Protein AF-A0A954IMW0-F1 (afdb_monomer_lite)

Radius of gyration: 38.7 Å; chains: 1; bounding box: 97×77×122 Å

Secondary structure (DSSP, 8-state):
-------------------------SS--S-PPPHHHHHHHHHTTHHHHHHTTTSSS-------TTSTTTT-HHHHHHHHHHHTTTTHHHHHHHS-TTT--SPP----HHHHHHH-HHHHHHHHHHHHHHHHHHHH-S---GGGSTTGGGGEESS-HHHHHHHHTS-HHHHHHH-EEGGGHHHHHHHHHHHTHHHH-S---S-HHHHH-----STTGGGSHHHHHHHHHHHHHHHHHHHHHHT------GGGGTT-HHHHHHHHHHTTSHHHHHH--S----EEEHHHH-S-TTTTT--TTSTTSTTGGGS-HHHHTPPPPPPEEEEETTSTTT-EEEEE-------TTSPTT-SSTTEEEPPP-TTGGGS-SBSTTS-BS------SHHHHHHHHHHHHHHHHSGGGGGT--SSTT--HHHHHHHTS-B-B-SS-EEEEE-TTTHHHHGGGSHHHHHHHHH-GGGGG-SSTTHHHHHHHHHHHHHHTTSS-TTHHHHHHHHHHHHHHHHHHHHHHTHHHHHHHHHHT-----TTHHHHHHHHHHHHHHS---HHHHHHHHHHHHHHHHHHHHHHHHHHHHHHHHHHTT--THHHHHHHHHHHHHTTS---HHHHHHHHHHHHHHHHHHHHHHHHHTT-SPPEEEEEEPTT-BHHHHHTB-TTS-HHHHHHHHHHHHHHHHHHHHHT--HHHHHHHIIIIIHHHHHHTBS----BSS-----HHHHHS-HHHHHHHHHHHHH-

pLDDT: mean 74.04, std 19.82, range [22.94, 97.69]

Sequence (743 aa):
ADNSDAAADHESGEEAESYGNTPPDDGAGEDPVPDALVGLFAQQGALESLNQSNDATRPVPRVLLDGADSVGAWAAFSRVYLNIGSYYERWIQIHQPVTGFTPQKPFRIEDCEDHSVYWNATDLRVGPLRDYFLKITPPMSLLRTPDGDQRVRTEPAKEIAAKKGIPEETVRATTVDLNKLKTGRRVFAENCIVCHSSIQPESSEFLYSTEGGEESERHQHHTKWEGLIKRRLHERQQWAADGEFWEHSPGQWLSDPAYEQWAKDIVENPLFWKLNYLSTDYRIAVTDVQTNSARAMATNGMTGHMWEDFSSESYRNMPSVPPMEFFNPYAGENGEWQQYSPRHKTAPGIPEGGGGPGFYRVPSLVSIWTSAPLLHNNSLGEFNNDPSVDGRLLAFDDAIRKLLWPEKRLESSSYNDATPERLKRDNGLIWRTTQESSLTVAGRYVPNTVRLVPWLSGLTAKYPALRRIQPLWLPGVVLLFASFVLFSRSGVGGQRRWGILLLLGAAAIAVLYLLSHWYSIWRCLQFCEMQIPWWIPVIGIAFAGLLLVVPLSRTIRAIAGAGLLTVSVLGLLACTGVLAVILLWFRQIYPWWLPVATLAIAGLLLLVPRSDRFHRAVGYVALGLSILFTTTTYFLAGKTGTFAIGPIPKGTPVNLLANFNSEADRGEIIRTLTTVADGLSEIQSRHLSEADAQNVMKQKIAPALMSVNKSPDFIMDRGHDFAWFSQMTDEDKEALIELLKTM

Foldseek 3Di:
DDDDDDDDDDDDDDDDDDPDPDDPPDPPPDPDLPVVLVVVCVVLVNNVLLVCQQPDQHDQDPLDFLSQQSVGQLLSQLVVCVVVPQPVVVVVVQAPVQQGQGFGFAPDPVCCVVPGPSSVVSSVCSSVVSVVCVSPPAFPFCLPPPCNVVQEDPDQLVVVCVVVVHDSLLNLLRHFYPVLQLLLQLLCLLPPCLFFWPDAAPDVCSLVPPPDDDPPCPVVVVVVVVVSSSVVVVVVVVCSVVVNDDDDPSVVLNPPPSSSVVSSVLSVDPVRVNVIQGGDQDWAFCQAQVFFQLVLLDCQCAVRHHCVNSGDQVLQQFAADDWHWAWACLPDPLTDIDTDGFADDHDPPHDGRGGHGGTTGTDHLRQVLQVAPDDPLNFQFDDPVDNDSSNSSNRSSRRLCCLLVVLCQLPDGNPQPQHSVNCVSNVHDFRWFQFQDKDWDQLQSQLVNCVLPVVLVVVCVVCVCLLLDPPLLLLLVLLLLLLLLLLLVQDDPPSVVVNVVVVVVVVVVVVVVCVVCVVVLVVVVVVVVPCPDPCPVVVVVVVVVVVVPDDDDPVVCVVVVVVNVVVVVVVVVVVVVSVVVVVVVVVSRDDVVVSVVSNVVSVVVVVDPDDSVVSNVSSVVSNVCSVVSSVSSCSNNSVDGMDMQDSPAGGHGPLLVVQFQSPPDSVLVVVLVVQSVVLRCCCVVVVDDSVVNVVSCSPTNSVSSVVRGSRSHRHNNDGPNDPCSVVDDPSSSSSSSSNSSRD

Structure (mmCIF, N/CA/C/O backbone):
data_AF-A0A954IMW0-F1
#
_entry.id   AF-A0A954IMW0-F1
#
loop_
_atom_site.group_PDB
_atom_site.id
_atom_site.type_symbol
_atom_site.label_atom_id
_atom_site.label_alt_id
_atom_site.label_comp_id
_atom_site.label_asym_id
_atom_site.label_entity_id
_atom_site.label_seq_id
_atom_site.pdbx_PDB_ins_code
_atom_site.Cartn_x
_atom_site.Cartn_y
_atom_site.Cartn_z
_atom_site.occupancy
_atom_site.B_iso_or_equiv
_atom_site.auth_seq_id
_atom_site.auth_comp_id
_atom_site.auth_asym_id
_atom_site.auth_atom_id
_atom_site.pdbx_PDB_model_num
ATOM 1 N N . ALA A 1 1 ? 41.098 -34.012 -16.006 1.00 31.72 1 ALA A N 1
ATOM 2 C CA . ALA A 1 1 ? 41.633 -33.343 -14.809 1.00 31.72 1 ALA A CA 1
ATOM 3 C C . ALA A 1 1 ? 40.684 -32.196 -14.463 1.00 31.72 1 ALA A C 1
ATOM 5 O O . ALA A 1 1 ? 41.034 -31.040 -14.657 1.00 31.72 1 ALA A O 1
ATOM 6 N N . ASP A 1 2 ? 39.385 -32.456 -14.299 1.00 24.59 2 ASP A N 1
ATOM 7 C CA . ASP A 1 2 ? 38.682 -33.244 -13.246 1.00 24.59 2 ASP A CA 1
ATOM 8 C C . ASP A 1 2 ? 38.255 -32.260 -12.142 1.00 24.59 2 ASP A C 1
ATOM 10 O O . ASP A 1 2 ? 39.088 -31.491 -11.682 1.00 24.59 2 ASP A O 1
ATOM 14 N N . ASN A 1 3 ? 37.007 -32.171 -11.683 1.00 24.31 3 ASN A N 1
ATOM 15 C CA . ASN A 1 3 ? 35.864 -33.066 -11.827 1.00 24.31 3 ASN A CA 1
ATOM 16 C C . ASN A 1 3 ? 34.551 -32.288 -11.624 1.00 24.31 3 ASN A C 1
ATOM 18 O O . ASN A 1 3 ? 34.471 -31.390 -10.785 1.00 24.31 3 ASN A O 1
ATOM 22 N N . SER A 1 4 ? 33.538 -32.679 -12.393 1.00 25.72 4 SER A N 1
ATOM 23 C CA . SER A 1 4 ? 32.119 -32.612 -12.047 1.00 25.72 4 SER A CA 1
ATOM 24 C C . SER A 1 4 ? 31.787 -33.614 -10.928 1.00 25.72 4 SER A C 1
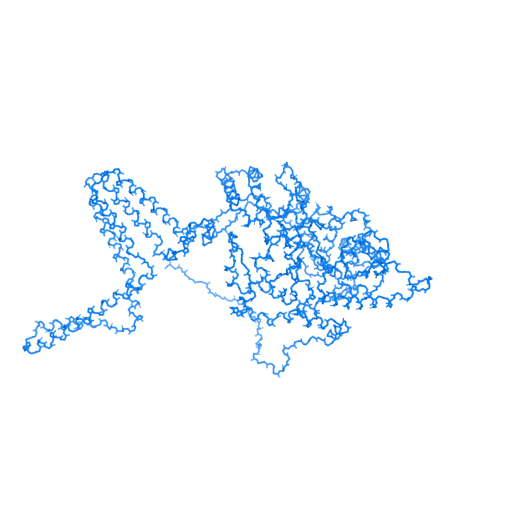ATOM 26 O O . SER A 1 4 ? 32.581 -34.508 -10.654 1.00 25.72 4 SER A O 1
ATOM 28 N N . ASP A 1 5 ? 30.584 -33.486 -10.366 1.00 27.11 5 ASP A N 1
ATOM 29 C CA . ASP A 1 5 ? 29.875 -34.464 -9.521 1.00 27.11 5 ASP A CA 1
ATOM 30 C C . ASP A 1 5 ? 30.174 -34.466 -8.011 1.00 27.11 5 ASP A C 1
ATOM 32 O O . ASP A 1 5 ? 31.194 -34.958 -7.537 1.00 27.11 5 ASP A O 1
ATOM 36 N N . ALA A 1 6 ? 29.189 -33.975 -7.251 1.00 25.23 6 ALA A N 1
ATOM 37 C CA . ALA A 1 6 ? 28.859 -34.447 -5.905 1.00 25.23 6 ALA A CA 1
ATOM 38 C C . ALA A 1 6 ? 27.376 -34.137 -5.626 1.00 25.23 6 ALA A C 1
ATOM 40 O O . ALA A 1 6 ? 27.024 -33.179 -4.940 1.00 25.23 6 ALA A O 1
ATOM 41 N N . ALA A 1 7 ? 26.514 -34.931 -6.258 1.00 23.17 7 ALA A N 1
ATOM 42 C CA . ALA A 1 7 ? 25.179 -35.249 -5.768 1.00 23.17 7 ALA A CA 1
ATOM 43 C C . ALA A 1 7 ? 25.251 -36.600 -5.028 1.00 23.17 7 ALA A C 1
ATOM 45 O O . ALA A 1 7 ? 26.134 -37.397 -5.350 1.00 23.17 7 ALA A O 1
ATOM 46 N N . ALA A 1 8 ? 24.279 -36.833 -4.134 1.00 24.66 8 ALA A N 1
ATOM 47 C CA . ALA A 1 8 ? 24.058 -38.006 -3.266 1.00 24.66 8 ALA A CA 1
ATOM 48 C C . ALA A 1 8 ? 24.896 -38.022 -1.971 1.00 24.66 8 ALA A C 1
ATOM 50 O O . ALA A 1 8 ? 26.061 -37.640 -1.985 1.00 24.66 8 ALA A O 1
ATOM 51 N N . ASP A 1 9 ? 24.433 -38.473 -0.806 1.00 24.16 9 ASP A N 1
ATOM 52 C CA . ASP A 1 9 ? 23.135 -38.893 -0.243 1.00 24.16 9 ASP A CA 1
ATOM 53 C C . ASP A 1 9 ? 23.403 -39.142 1.271 1.00 24.16 9 ASP A C 1
ATOM 55 O O . ASP A 1 9 ? 24.561 -39.073 1.690 1.00 24.16 9 ASP A O 1
ATOM 59 N N . HIS A 1 10 ? 22.357 -39.496 2.034 1.00 24.89 10 HIS A N 1
ATOM 60 C CA . HIS A 1 10 ? 22.290 -39.965 3.442 1.00 24.89 10 HIS A CA 1
ATOM 61 C C . HIS A 1 10 ? 21.814 -38.940 4.478 1.00 24.89 10 HIS A C 1
ATOM 63 O O . HIS A 1 10 ? 22.359 -37.850 4.591 1.00 24.89 10 HIS A O 1
ATOM 69 N N . GLU A 1 11 ? 20.898 -39.256 5.391 1.00 24.88 11 GLU A N 1
ATOM 70 C CA . GLU A 1 11 ? 19.887 -40.311 5.549 1.00 24.88 11 GLU A CA 1
ATOM 71 C C . GLU A 1 11 ? 19.122 -39.883 6.815 1.00 24.88 11 GLU A C 1
ATOM 73 O O . GLU A 1 11 ? 19.741 -39.601 7.840 1.00 24.88 11 GLU A O 1
ATOM 78 N N . SER A 1 12 ? 17.795 -39.826 6.778 1.00 27.80 12 SER A N 1
ATOM 79 C CA . SER A 1 12 ? 16.985 -39.919 7.995 1.00 27.80 12 SER A CA 1
ATOM 80 C C . SER A 1 12 ? 15.714 -40.678 7.644 1.00 27.80 12 SER A C 1
ATOM 82 O O . SER A 1 12 ? 14.734 -40.101 7.173 1.00 27.80 12 SER A O 1
ATOM 84 N N . GLY A 1 13 ? 15.787 -41.998 7.783 1.00 22.94 13 GLY A N 1
ATOM 85 C CA . GLY A 1 13 ? 14.615 -42.857 7.776 1.00 22.94 13 GLY A CA 1
ATOM 86 C C . GLY A 1 13 ? 13.881 -42.743 9.107 1.00 22.94 13 GLY A C 1
ATOM 87 O O . GLY A 1 13 ? 14.520 -42.799 10.149 1.00 22.94 13 GLY A O 1
ATOM 88 N N . GLU A 1 14 ? 12.562 -42.579 9.043 1.00 27.00 14 GLU A N 1
ATOM 89 C CA . GLU A 1 14 ? 11.593 -43.441 9.729 1.00 27.00 14 GLU A CA 1
ATOM 90 C C . GLU A 1 14 ? 10.174 -43.128 9.201 1.00 27.00 14 GLU A C 1
ATOM 92 O O . GLU A 1 14 ? 9.703 -41.996 9.243 1.00 27.00 14 GLU A O 1
ATOM 97 N N . GLU A 1 15 ? 9.572 -44.170 8.617 1.00 24.70 15 GLU A N 1
ATOM 98 C CA . GLU A 1 15 ? 8.139 -44.441 8.409 1.00 24.70 15 GLU A CA 1
ATOM 99 C C . GLU A 1 15 ? 7.260 -43.396 7.691 1.00 24.70 15 GLU A C 1
ATOM 101 O O . GLU A 1 15 ? 6.453 -42.681 8.278 1.00 24.70 15 GLU A O 1
ATOM 106 N N . ALA A 1 16 ? 7.309 -43.424 6.354 1.00 25.66 16 ALA A N 1
ATOM 107 C CA . ALA A 1 16 ? 6.178 -43.009 5.529 1.00 25.66 16 ALA A CA 1
ATOM 108 C C . ALA A 1 16 ? 5.217 -44.201 5.367 1.00 25.66 16 ALA A C 1
ATOM 110 O O . ALA A 1 16 ? 5.441 -45.079 4.529 1.00 25.66 16 ALA A O 1
ATOM 111 N N . GLU A 1 17 ? 4.156 -44.245 6.175 1.00 27.12 17 GLU A N 1
ATOM 112 C CA . GLU A 1 17 ? 3.021 -45.132 5.921 1.00 27.12 17 GLU A CA 1
ATOM 113 C C . GLU A 1 17 ? 2.417 -44.807 4.549 1.00 27.12 17 GLU A C 1
ATOM 115 O O . GLU A 1 17 ? 2.053 -43.668 4.238 1.00 27.12 17 GLU A O 1
ATOM 120 N N . SER A 1 18 ? 2.336 -45.828 3.697 1.00 24.59 18 SER A N 1
ATOM 121 C CA . SER A 1 18 ? 1.703 -45.730 2.392 1.00 24.59 18 SER A CA 1
ATOM 122 C C . SER A 1 18 ? 0.203 -45.493 2.567 1.00 24.59 18 SER A C 1
ATOM 124 O O . SER A 1 18 ? -0.545 -46.428 2.862 1.00 24.59 18 SER A O 1
ATOM 126 N N . TYR A 1 19 ? -0.262 -44.269 2.327 1.00 26.05 19 TYR A N 1
ATOM 127 C CA . TYR A 1 19 ? -1.676 -44.040 2.051 1.00 26.05 19 TYR A CA 1
ATOM 128 C C . TYR A 1 19 ? -2.005 -44.705 0.713 1.00 26.05 19 TYR A C 1
ATOM 130 O O . TYR A 1 19 ? -1.639 -44.228 -0.363 1.00 26.05 19 TYR A O 1
ATOM 138 N N . GLY A 1 20 ? -2.625 -45.882 0.803 1.00 26.70 20 GLY A N 1
ATOM 139 C CA . GLY A 1 20 ? -3.114 -46.637 -0.335 1.00 26.70 20 GLY A CA 1
ATOM 140 C C . GLY A 1 20 ? -4.099 -45.800 -1.144 1.00 26.70 20 GLY A C 1
ATOM 141 O O . GLY A 1 20 ? -5.136 -45.378 -0.641 1.00 26.70 20 GLY A O 1
ATOM 142 N N . ASN A 1 21 ? -3.774 -45.602 -2.420 1.00 33.22 21 ASN A N 1
ATOM 143 C CA . ASN A 1 21 ? -4.710 -45.146 -3.438 1.00 33.22 21 ASN A CA 1
ATOM 144 C C . ASN A 1 21 ? -5.733 -46.256 -3.715 1.00 33.22 21 ASN A C 1
ATOM 146 O O . ASN A 1 21 ? -5.608 -47.025 -4.667 1.00 33.22 21 ASN A O 1
ATOM 150 N N . THR A 1 22 ? -6.760 -46.309 -2.882 1.00 28.67 22 THR A N 1
ATOM 151 C CA . THR A 1 22 ? -8.076 -46.846 -3.231 1.00 28.67 22 THR A CA 1
ATOM 152 C C . THR A 1 22 ? -9.088 -45.826 -2.725 1.00 28.67 22 THR A C 1
ATOM 154 O O . THR A 1 22 ? -9.066 -45.536 -1.528 1.00 28.67 22 THR A O 1
ATOM 157 N N . PRO A 1 23 ? -9.922 -45.233 -3.597 1.00 28.25 23 PRO A N 1
ATOM 158 C CA . PRO A 1 23 ? -10.935 -44.288 -3.150 1.00 28.25 23 PRO A CA 1
ATOM 159 C C . PRO A 1 23 ? -11.904 -45.017 -2.212 1.00 28.25 23 PRO A C 1
ATOM 161 O O . PRO A 1 23 ? -12.291 -46.147 -2.532 1.00 28.25 23 PRO A O 1
ATOM 164 N N . PRO A 1 24 ? -12.325 -44.412 -1.090 1.00 32.12 24 PRO A N 1
ATOM 165 C CA . PRO A 1 24 ? -13.557 -44.824 -0.448 1.00 32.12 24 PRO A CA 1
ATOM 166 C C . PRO A 1 24 ? -14.683 -44.610 -1.461 1.00 32.12 24 PRO A C 1
ATOM 168 O O . PRO A 1 24 ? -14.869 -43.514 -1.989 1.00 32.12 24 PRO A O 1
ATOM 171 N N . ASP A 1 25 ? -15.370 -45.693 -1.800 1.00 39.75 25 ASP A N 1
ATOM 172 C CA . ASP A 1 25 ? -16.614 -45.660 -2.558 1.00 39.75 25 ASP A CA 1
ATOM 173 C C . ASP A 1 25 ? -17.744 -45.309 -1.579 1.00 39.75 25 ASP A C 1
ATOM 175 O O . ASP A 1 25 ? -18.532 -46.157 -1.163 1.00 39.75 25 ASP A O 1
ATOM 179 N N . ASP A 1 26 ? -17.765 -44.059 -1.127 1.00 36.88 26 ASP A N 1
ATOM 180 C CA . ASP A 1 26 ? -18.927 -43.425 -0.526 1.00 36.88 26 ASP A CA 1
ATOM 181 C C . ASP A 1 26 ? -19.060 -42.000 -1.076 1.00 36.88 26 ASP A C 1
ATOM 183 O O . ASP A 1 26 ? -18.140 -41.191 -1.066 1.00 36.88 26 ASP A O 1
ATOM 187 N N . GLY A 1 27 ? -20.221 -41.709 -1.664 1.00 36.53 27 GLY A N 1
ATOM 188 C CA . GLY A 1 27 ? -20.520 -40.456 -2.357 1.00 36.53 27 GLY A CA 1
ATOM 189 C C . GLY A 1 27 ? -20.637 -39.235 -1.438 1.00 36.53 27 GLY A C 1
ATOM 190 O O . GLY A 1 27 ? -21.677 -38.586 -1.428 1.00 36.53 27 GLY A O 1
ATOM 191 N N . ALA A 1 28 ? -19.584 -38.903 -0.697 1.00 36.62 28 ALA A N 1
ATOM 192 C CA . ALA A 1 28 ? -19.483 -37.753 0.195 1.00 36.62 28 ALA A CA 1
ATOM 193 C C . ALA A 1 28 ? -18.239 -36.916 -0.159 1.00 36.62 28 ALA A C 1
ATOM 195 O O . ALA A 1 28 ? -17.321 -36.742 0.633 1.00 36.62 28 ALA A O 1
ATOM 196 N N . GLY A 1 29 ? -18.198 -36.415 -1.397 1.00 30.88 29 GLY A N 1
ATOM 197 C CA . GLY A 1 29 ? -17.200 -35.439 -1.860 1.00 30.88 29 GLY A CA 1
ATOM 198 C C . GLY A 1 29 ? -17.602 -33.978 -1.628 1.00 30.88 29 GLY A C 1
ATOM 199 O O . GLY A 1 29 ? -16.916 -33.073 -2.095 1.00 30.88 29 GLY A O 1
ATOM 200 N N . GLU A 1 30 ? -18.710 -33.740 -0.932 1.00 35.06 30 GLU A N 1
ATOM 201 C CA . GLU A 1 30 ? -19.140 -32.423 -0.480 1.00 35.06 30 GLU A CA 1
ATOM 202 C C . GLU A 1 30 ? -19.132 -32.466 1.043 1.00 35.06 30 GLU A C 1
ATOM 204 O O . GLU A 1 30 ? -19.930 -33.193 1.623 1.00 35.06 30 GLU A O 1
ATOM 209 N N . ASP A 1 31 ? -18.234 -31.723 1.697 1.00 32.97 31 ASP A N 1
ATOM 210 C CA . ASP A 1 31 ? -18.404 -31.399 3.115 1.00 32.97 31 ASP A CA 1
ATOM 211 C C . ASP A 1 31 ? -19.715 -30.607 3.220 1.00 32.97 31 ASP A C 1
ATOM 213 O O . ASP A 1 31 ? -19.736 -29.427 2.839 1.00 32.97 31 ASP A O 1
ATOM 217 N N . PRO A 1 32 ? -20.829 -31.201 3.691 1.00 41.53 32 PRO A N 1
ATOM 218 C CA . PRO A 1 32 ? -22.100 -30.510 3.674 1.00 41.53 32 PRO A CA 1
ATOM 219 C C . PRO A 1 32 ? -21.979 -29.309 4.608 1.00 41.53 32 PRO A C 1
ATOM 221 O O . PRO A 1 32 ? -21.429 -29.392 5.716 1.00 41.53 32 PRO A O 1
ATOM 224 N N . VAL A 1 33 ? -22.471 -28.152 4.171 1.00 42.38 33 VAL A N 1
ATOM 225 C CA . VAL A 1 33 ? -22.668 -27.032 5.093 1.00 42.38 33 VAL A CA 1
ATOM 226 C C . VAL A 1 33 ? -23.587 -27.555 6.206 1.00 42.38 33 VAL A C 1
ATOM 228 O O . VAL A 1 33 ? -24.667 -28.041 5.885 1.00 42.38 33 VAL A O 1
ATOM 231 N N . PRO A 1 34 ? -23.183 -27.517 7.493 1.00 46.47 34 PRO A N 1
ATOM 232 C CA . PRO A 1 34 ? -23.968 -28.109 8.567 1.00 46.47 34 PRO A CA 1
ATOM 233 C C . PRO A 1 34 ? -25.396 -27.570 8.540 1.00 46.47 34 PRO A C 1
ATOM 235 O O . PRO A 1 34 ? -25.581 -26.352 8.489 1.00 46.47 34 PRO A O 1
ATOM 238 N N . ASP A 1 35 ? -26.393 -28.449 8.630 1.00 47.50 35 ASP A N 1
ATOM 239 C CA . ASP A 1 35 ? -27.813 -28.073 8.554 1.00 47.50 35 ASP A CA 1
ATOM 240 C C . ASP A 1 35 ? -28.201 -27.006 9.584 1.00 47.50 35 ASP A C 1
ATOM 242 O O . ASP A 1 35 ? -29.089 -26.192 9.348 1.00 47.50 35 ASP A O 1
ATOM 246 N N . ALA A 1 36 ? -27.494 -26.948 10.716 1.00 44.53 36 ALA A N 1
ATOM 247 C CA . ALA A 1 36 ? -27.663 -25.903 11.721 1.00 44.53 36 ALA A CA 1
ATOM 248 C C . ALA A 1 36 ? -27.290 -24.499 11.204 1.00 44.53 36 ALA A C 1
ATOM 250 O O . ALA A 1 36 ? -27.915 -23.516 11.585 1.00 44.53 36 ALA A O 1
ATOM 251 N N . LEU A 1 37 ? -26.287 -24.399 10.331 1.00 39.31 37 LEU A N 1
ATOM 252 C CA . LEU A 1 37 ? -25.785 -23.160 9.731 1.00 39.31 37 LEU A CA 1
ATOM 253 C C . LEU A 1 37 ? -26.629 -22.750 8.521 1.00 39.31 37 LEU A C 1
ATOM 255 O O . LEU A 1 37 ? -27.014 -21.588 8.416 1.00 39.31 37 LEU A O 1
ATOM 259 N N . VAL A 1 38 ? -26.999 -23.714 7.670 1.00 45.94 38 VAL A N 1
ATOM 260 C CA . VAL A 1 38 ? -27.996 -23.514 6.603 1.00 45.94 38 VAL A CA 1
ATOM 261 C C . VAL A 1 38 ? -29.325 -23.077 7.212 1.00 45.94 38 VAL A C 1
ATOM 263 O O . VAL A 1 38 ? -29.926 -22.113 6.752 1.00 45.94 38 VAL A O 1
ATOM 266 N N . GLY A 1 39 ? -29.742 -23.720 8.303 1.00 50.50 39 GLY A N 1
ATOM 267 C CA . GLY A 1 39 ? -30.929 -23.373 9.074 1.00 50.50 39 GLY A CA 1
ATOM 268 C C . GLY A 1 39 ? -30.848 -21.985 9.704 1.00 50.50 39 GLY A C 1
ATOM 269 O O . GLY A 1 39 ? -31.854 -21.286 9.736 1.00 50.50 39 GLY A O 1
ATOM 270 N N . LEU A 1 40 ? -29.667 -21.542 10.141 1.00 42.50 40 LEU A N 1
ATOM 271 C CA . LEU A 1 40 ? -29.458 -20.201 10.691 1.00 42.50 40 LEU A CA 1
ATOM 272 C C . LEU A 1 40 ? -29.503 -19.126 9.594 1.00 42.50 40 LEU A C 1
ATOM 274 O O . LEU A 1 40 ? -30.185 -18.117 9.760 1.00 42.50 40 LEU A O 1
ATOM 278 N N . PHE A 1 41 ? -28.868 -19.361 8.442 1.00 41.19 41 PHE A N 1
ATOM 279 C CA . PHE A 1 41 ? -28.962 -18.471 7.279 1.00 41.19 41 PHE A CA 1
ATOM 280 C C . PHE A 1 41 ? -30.363 -18.455 6.660 1.00 41.19 41 PHE A C 1
ATOM 282 O O . PHE A 1 41 ? -30.817 -17.401 6.220 1.00 41.19 41 PHE A O 1
ATOM 289 N N . ALA A 1 42 ? -31.076 -19.582 6.665 1.00 48.28 42 ALA A N 1
ATOM 290 C CA . ALA A 1 42 ? -32.469 -19.670 6.239 1.00 48.28 42 ALA A CA 1
ATOM 291 C C . ALA A 1 42 ? -33.408 -18.958 7.227 1.00 48.28 42 ALA A C 1
ATOM 293 O O . ALA A 1 42 ? -34.251 -18.173 6.801 1.00 48.28 42 ALA A O 1
ATOM 294 N N . GLN A 1 43 ? -33.224 -19.137 8.543 1.00 48.06 43 GLN A N 1
ATOM 295 C CA . GLN A 1 43 ? -33.972 -18.402 9.576 1.00 48.06 43 GLN A CA 1
ATOM 296 C C . GLN A 1 43 ? -33.755 -16.888 9.500 1.00 48.06 43 GLN A C 1
ATOM 298 O O . GLN A 1 43 ? -34.647 -16.126 9.869 1.00 48.06 43 GLN A O 1
ATOM 303 N N . GLN A 1 44 ? -32.587 -16.449 9.030 1.00 41.66 44 GLN A N 1
ATOM 304 C CA . GLN A 1 44 ? -32.271 -15.037 8.821 1.00 41.66 44 GLN A CA 1
ATOM 305 C C . GLN A 1 44 ? -32.608 -14.523 7.411 1.00 41.66 44 GLN A C 1
ATOM 307 O O . GLN A 1 44 ? -32.350 -13.357 7.127 1.00 41.66 44 GLN A O 1
ATOM 312 N N . GLY A 1 45 ? -33.167 -15.355 6.521 1.00 45.91 45 GLY A N 1
ATOM 313 C CA . GLY A 1 45 ? -33.468 -14.976 5.132 1.00 45.91 45 GLY A CA 1
ATOM 314 C C . GLY A 1 45 ? -32.230 -14.666 4.273 1.00 45.91 45 GLY A C 1
ATOM 315 O O . GLY A 1 45 ? -32.352 -14.138 3.172 1.00 45.91 45 GLY A O 1
ATOM 316 N N . ALA A 1 46 ? -31.030 -14.987 4.761 1.00 45.16 46 ALA A N 1
ATOM 317 C CA . ALA A 1 46 ? -29.759 -14.699 4.103 1.00 45.16 46 ALA A CA 1
ATOM 318 C C . ALA A 1 46 ? -29.435 -15.709 2.990 1.00 45.16 46 ALA A C 1
ATOM 320 O O . ALA A 1 46 ? -28.780 -15.356 2.012 1.00 45.16 46 ALA A O 1
ATOM 321 N N . LEU A 1 47 ? -29.922 -16.949 3.102 1.00 49.66 47 LEU A N 1
ATOM 322 C CA . LEU A 1 47 ? -29.617 -18.028 2.153 1.00 49.66 47 LEU A CA 1
ATOM 323 C C . LEU A 1 47 ? -30.112 -17.718 0.726 1.00 49.66 47 LEU A C 1
ATOM 325 O O . LEU A 1 47 ? -29.407 -17.954 -0.250 1.00 49.66 47 LEU A O 1
ATOM 329 N N . GLU A 1 48 ? -31.298 -17.122 0.605 1.00 49.12 48 GLU A N 1
ATOM 330 C CA . GLU A 1 48 ? -31.898 -16.757 -0.684 1.00 49.12 48 GLU A CA 1
ATOM 331 C C . GLU A 1 48 ? -31.150 -15.584 -1.346 1.00 49.12 48 GLU A C 1
ATOM 333 O O . GLU A 1 48 ? -30.868 -15.620 -2.542 1.00 49.12 48 GLU A O 1
ATOM 338 N N . SER A 1 49 ? -30.688 -14.614 -0.543 1.00 43.59 49 SER A N 1
ATOM 339 C CA . SER A 1 49 ? -29.846 -13.496 -1.006 1.00 43.59 49 SER A CA 1
ATOM 340 C C . SER A 1 49 ? -28.431 -13.914 -1.436 1.00 43.59 49 SER A C 1
ATOM 342 O O . SER A 1 49 ? -27.814 -13.262 -2.278 1.00 43.59 49 SER A O 1
ATOM 344 N N . LEU A 1 50 ? -27.918 -15.019 -0.884 1.00 45.50 50 LEU A N 1
ATOM 345 C CA . LEU A 1 50 ? -26.636 -15.616 -1.264 1.00 45.50 50 LEU A CA 1
ATOM 346 C C . LEU A 1 50 ? -26.746 -16.435 -2.554 1.00 45.50 50 LEU A C 1
ATOM 348 O O . LEU A 1 50 ? -25.831 -16.409 -3.376 1.00 45.50 50 LEU A O 1
ATOM 352 N N . ASN A 1 51 ? -27.878 -17.107 -2.770 1.00 45.47 51 ASN A N 1
ATOM 353 C CA . ASN A 1 51 ? -28.168 -17.799 -4.027 1.00 45.47 51 ASN A CA 1
ATOM 354 C C . ASN A 1 51 ? -28.352 -16.815 -5.194 1.00 45.47 51 ASN A C 1
ATOM 356 O O . ASN A 1 51 ? -27.874 -17.083 -6.293 1.00 45.47 51 ASN A O 1
ATOM 360 N N . GLN A 1 52 ? -28.953 -15.651 -4.935 1.00 43.12 52 GLN A N 1
ATOM 361 C CA . GLN A 1 52 ? -29.124 -14.562 -5.908 1.00 43.12 52 GLN A CA 1
ATOM 362 C C . GLN A 1 52 ? -27.905 -13.626 -6.006 1.00 43.12 52 GLN A C 1
ATOM 364 O O . GLN A 1 52 ? -27.928 -12.649 -6.753 1.00 43.12 52 GLN A O 1
ATOM 369 N N . SER A 1 53 ? -26.790 -13.909 -5.310 1.00 44.12 53 SER A N 1
ATOM 370 C CA . SER A 1 53 ? -25.598 -13.038 -5.328 1.00 44.12 53 SER A CA 1
ATOM 371 C C . SER A 1 53 ? -24.942 -12.895 -6.710 1.00 44.12 53 SER A C 1
ATOM 373 O O . SER A 1 53 ? -23.981 -12.137 -6.852 1.00 44.12 53 SER A O 1
ATOM 375 N N . ASN A 1 54 ? -25.412 -13.660 -7.700 1.00 42.62 54 ASN A N 1
ATOM 376 C CA . ASN A 1 54 ? -24.939 -13.676 -9.079 1.00 42.62 54 ASN A CA 1
ATOM 377 C C . ASN A 1 54 ? -25.879 -12.937 -10.061 1.00 42.62 54 ASN A C 1
ATOM 379 O O . ASN A 1 54 ? -25.493 -12.771 -11.218 1.00 42.62 54 ASN A O 1
ATOM 383 N N . ASP A 1 55 ? -27.039 -12.432 -9.624 1.00 48.66 55 ASP A N 1
ATOM 384 C CA . ASP A 1 55 ? -28.021 -11.740 -10.481 1.00 48.66 55 ASP A CA 1
ATOM 385 C C . ASP A 1 55 ? -27.686 -10.240 -10.693 1.00 48.66 55 ASP A C 1
ATOM 387 O O . ASP A 1 55 ? -26.616 -9.777 -10.293 1.00 48.66 55 ASP A O 1
ATOM 391 N N . ALA A 1 56 ? -28.537 -9.482 -11.405 1.00 40.41 56 ALA A N 1
ATOM 392 C CA . ALA A 1 56 ? -28.224 -8.149 -11.957 1.00 40.41 56 ALA A CA 1
ATOM 393 C C . ALA A 1 56 ? -28.082 -7.009 -10.920 1.00 40.41 56 ALA A C 1
ATOM 395 O O . ALA A 1 56 ? -27.359 -6.046 -11.173 1.00 40.41 56 ALA A O 1
ATOM 396 N N . THR A 1 57 ? -28.705 -7.126 -9.746 1.00 44.50 57 THR A N 1
ATOM 397 C CA . THR A 1 57 ? -28.495 -6.238 -8.593 1.00 44.50 57 THR A CA 1
ATOM 398 C C . THR A 1 57 ? -27.965 -7.066 -7.429 1.00 44.50 57 THR A C 1
ATOM 400 O O . THR A 1 57 ? -28.654 -7.910 -6.865 1.00 44.50 57 THR A O 1
ATOM 403 N N . ARG A 1 58 ? -26.679 -6.881 -7.106 1.00 47.72 58 ARG A N 1
ATOM 404 C CA . ARG A 1 58 ? -25.960 -7.755 -6.170 1.00 47.72 58 ARG A CA 1
ATOM 405 C C . ARG A 1 58 ? -25.821 -7.076 -4.808 1.00 47.72 58 ARG A C 1
ATOM 407 O O . ARG A 1 58 ? -25.284 -5.966 -4.763 1.00 47.72 58 ARG A O 1
ATOM 414 N N . PRO A 1 59 ? -26.204 -7.723 -3.689 1.00 47.69 59 PRO A N 1
ATOM 415 C CA . PRO A 1 59 ? -25.711 -7.302 -2.384 1.00 47.69 59 PRO A CA 1
ATOM 416 C C . PRO A 1 59 ? -24.182 -7.331 -2.437 1.00 47.69 59 PRO A C 1
ATOM 418 O O . PRO A 1 59 ? -23.586 -8.310 -2.886 1.00 47.69 59 PRO A O 1
ATOM 421 N N . VAL A 1 60 ? -23.549 -6.222 -2.065 1.00 52.28 60 VAL A N 1
ATOM 422 C CA . VAL A 1 60 ? -22.114 -6.025 -2.259 1.00 52.28 60 VAL A CA 1
ATOM 423 C C . VAL A 1 60 ? -21.356 -6.643 -1.084 1.00 52.28 60 VAL A C 1
ATOM 425 O O . VAL A 1 60 ? -21.427 -6.111 0.024 1.00 52.28 60 VAL A O 1
ATOM 428 N N . PRO A 1 61 ? -20.620 -7.748 -1.276 1.00 50.16 61 PRO A N 1
ATOM 429 C CA . PRO A 1 61 ? -19.760 -8.260 -0.228 1.00 50.16 61 PRO A CA 1
ATOM 430 C C . PRO A 1 61 ? -18.515 -7.382 -0.100 1.00 50.16 61 PRO A C 1
ATOM 432 O O . PRO A 1 61 ? -18.062 -6.753 -1.052 1.00 50.16 61 PRO A O 1
ATOM 435 N N . ARG A 1 62 ? -17.948 -7.359 1.103 1.00 63.88 62 ARG A N 1
ATOM 436 C CA . ARG A 1 62 ? -16.789 -6.538 1.475 1.00 63.88 62 ARG A CA 1
ATOM 437 C C . ARG A 1 62 ? -15.492 -7.284 1.252 1.00 63.88 62 ARG A C 1
ATOM 439 O O . ARG A 1 62 ? -14.781 -7.612 2.196 1.00 63.88 62 ARG A O 1
ATOM 446 N N . VAL A 1 63 ? -15.203 -7.593 0.002 1.00 67.56 63 VAL A N 1
ATOM 447 C CA . VAL A 1 63 ? -13.985 -8.316 -0.358 1.00 67.56 63 VAL A CA 1
ATOM 448 C C . VAL A 1 63 ? -12.830 -7.332 -0.542 1.00 67.56 63 VAL A C 1
ATOM 450 O O . VAL A 1 63 ? -11.698 -7.621 -0.160 1.00 67.56 63 VAL A O 1
ATOM 453 N N . LEU A 1 64 ? -13.106 -6.147 -1.089 1.00 72.94 64 LEU A N 1
ATOM 454 C CA . LEU A 1 64 ? -12.117 -5.126 -1.402 1.00 72.94 64 LEU A CA 1
ATOM 455 C C . LEU A 1 64 ? -12.319 -3.846 -0.602 1.00 72.94 64 LEU A C 1
ATOM 457 O O . LEU A 1 64 ? -13.410 -3.286 -0.502 1.00 72.94 64 LEU A O 1
ATOM 461 N N . LEU A 1 65 ? -11.196 -3.359 -0.090 1.00 77.50 65 LEU A N 1
ATOM 462 C CA . LEU A 1 65 ? -11.083 -2.172 0.753 1.00 77.50 65 LEU A CA 1
ATOM 463 C C . LEU A 1 65 ? -11.514 -0.855 0.098 1.00 77.50 65 LEU A C 1
ATOM 465 O O . LEU A 1 65 ? -11.949 0.032 0.807 1.00 77.50 65 LEU A O 1
ATOM 469 N N . ASP A 1 66 ? -11.366 -0.686 -1.212 1.00 76.19 66 ASP A N 1
ATOM 470 C CA . ASP A 1 66 ? -11.724 0.532 -1.958 1.00 76.19 66 ASP A CA 1
ATOM 471 C C . ASP A 1 66 ? -13.167 0.474 -2.484 1.00 76.19 66 ASP A C 1
ATOM 473 O O . ASP A 1 66 ? -13.734 1.451 -2.972 1.00 76.19 66 ASP A O 1
ATOM 477 N N . GLY A 1 67 ? -13.787 -0.697 -2.366 1.00 75.81 67 GLY A N 1
ATOM 478 C CA . GLY A 1 67 ? -15.123 -0.969 -2.849 1.00 75.81 67 GLY A CA 1
ATOM 479 C C . GLY A 1 67 ? -15.245 -1.058 -4.366 1.00 75.81 67 GLY A C 1
ATOM 480 O O . GLY A 1 67 ? -16.345 -0.860 -4.890 1.00 75.81 67 GLY A O 1
ATOM 481 N N . ALA A 1 68 ? -14.145 -1.361 -5.065 1.00 77.75 68 ALA A N 1
ATOM 482 C CA . ALA A 1 68 ? -14.170 -1.680 -6.490 1.00 77.75 68 ALA A CA 1
ATOM 483 C C . ALA A 1 68 ? -15.036 -2.923 -6.781 1.00 77.75 68 ALA A C 1
ATOM 485 O O . ALA A 1 68 ? -15.705 -2.980 -7.806 1.00 77.75 68 ALA A O 1
ATOM 486 N N . ASP A 1 69 ? -15.111 -3.865 -5.839 1.00 70.25 69 ASP A N 1
ATOM 487 C CA . ASP A 1 69 ? -15.875 -5.123 -5.875 1.00 70.25 69 ASP A CA 1
ATOM 488 C C . ASP A 1 69 ? -17.393 -4.980 -5.725 1.00 70.25 69 ASP A C 1
ATOM 490 O O . ASP A 1 69 ? -18.086 -5.982 -5.534 1.00 70.25 69 ASP A O 1
ATOM 494 N N . SER A 1 70 ? -17.959 -3.779 -5.864 1.00 72.88 70 SER A N 1
ATOM 495 C CA . SER A 1 70 ? -19.413 -3.584 -6.018 1.00 72.88 70 SER A CA 1
ATOM 496 C C . SER A 1 70 ? -19.977 -4.197 -7.321 1.00 72.88 70 SER A C 1
ATOM 498 O O . SER A 1 70 ? -20.926 -3.686 -7.900 1.00 72.88 70 SER A O 1
ATOM 500 N N . VAL A 1 71 ? -19.361 -5.286 -7.785 1.00 69.62 71 VAL A N 1
ATOM 501 C CA . VAL A 1 71 ? -19.721 -6.210 -8.862 1.00 69.62 71 VAL A CA 1
ATOM 502 C C . VAL A 1 71 ? -20.163 -7.572 -8.305 1.00 69.62 71 VAL A C 1
ATOM 504 O O . VAL A 1 71 ? -20.385 -8.499 -9.073 1.00 69.62 71 VAL A O 1
ATOM 507 N N . GLY A 1 72 ? -20.295 -7.715 -6.980 1.00 71.19 72 GLY A N 1
ATOM 508 C CA . GLY A 1 72 ? -20.825 -8.898 -6.291 1.00 71.19 72 GLY A CA 1
ATOM 509 C C . GLY A 1 72 ? -19.816 -10.013 -6.000 1.00 71.19 72 GLY A C 1
ATOM 510 O O . GLY A 1 72 ? -18.668 -9.976 -6.441 1.00 71.19 72 GLY A O 1
ATOM 511 N N . ALA A 1 73 ? -20.260 -11.011 -5.225 1.00 72.62 73 ALA A N 1
ATOM 512 C CA . ALA A 1 73 ? -19.391 -12.004 -4.582 1.00 72.62 73 ALA A CA 1
ATOM 513 C C . ALA A 1 73 ? -18.529 -12.787 -5.561 1.00 72.62 73 ALA A C 1
ATOM 515 O O . ALA A 1 73 ? -17.316 -12.859 -5.379 1.00 72.62 73 ALA A O 1
ATOM 516 N N . TRP A 1 74 ? -19.139 -13.340 -6.608 1.00 78.62 74 TRP A N 1
ATOM 517 C CA . TRP A 1 74 ? -18.406 -14.179 -7.546 1.00 78.62 74 TRP A CA 1
ATOM 518 C C . TRP A 1 74 ? -17.264 -13.406 -8.216 1.00 78.62 74 TRP A C 1
ATOM 520 O O . TRP A 1 74 ? -16.125 -13.856 -8.170 1.00 78.62 74 TRP A O 1
ATOM 530 N N . ALA A 1 75 ? -17.521 -12.201 -8.741 1.00 77.62 75 ALA A N 1
ATOM 531 C CA . ALA A 1 75 ? -16.494 -11.406 -9.423 1.00 77.62 75 ALA A CA 1
ATOM 532 C C . ALA A 1 75 ? -15.400 -10.923 -8.454 1.00 77.62 75 ALA A C 1
ATOM 534 O O . ALA A 1 75 ? -14.217 -10.872 -8.794 1.00 77.62 75 ALA A O 1
ATOM 535 N N . ALA A 1 76 ? -15.783 -10.611 -7.217 1.00 78.56 76 ALA A N 1
ATOM 536 C CA . ALA A 1 76 ? -14.852 -10.214 -6.175 1.00 78.56 76 ALA A CA 1
ATOM 537 C C . ALA A 1 76 ? -13.891 -11.353 -5.780 1.00 78.56 76 ALA A C 1
ATOM 539 O O . ALA A 1 76 ? -12.677 -11.143 -5.710 1.00 78.56 76 ALA A O 1
ATOM 540 N N . PHE A 1 77 ? -14.419 -12.563 -5.562 1.00 80.31 77 PHE A N 1
ATOM 541 C CA . PHE A 1 77 ? -13.632 -13.745 -5.202 1.00 80.31 77 PHE A CA 1
ATOM 542 C C . PHE A 1 77 ? -12.842 -14.312 -6.386 1.00 80.31 77 PHE A C 1
ATOM 544 O O . PHE A 1 77 ? -11.691 -14.712 -6.208 1.00 80.31 77 PHE A O 1
ATOM 551 N N . SER A 1 78 ? -13.388 -14.292 -7.604 1.00 84.50 78 SER A N 1
ATOM 552 C CA . SER A 1 78 ? -12.686 -14.777 -8.797 1.00 84.50 78 SER A CA 1
ATOM 553 C C . SER A 1 78 ? -11.437 -13.941 -9.104 1.00 84.50 78 SER A C 1
ATOM 555 O O . SER A 1 78 ? -10.389 -14.488 -9.459 1.00 84.50 78 SER A O 1
ATOM 557 N N . ARG A 1 79 ? -11.469 -12.630 -8.819 1.00 86.31 79 ARG A N 1
ATOM 558 C CA . ARG A 1 79 ? -10.293 -11.748 -8.910 1.00 86.31 79 ARG A CA 1
ATOM 559 C C . ARG A 1 79 ? -9.147 -12.149 -7.976 1.00 86.31 79 ARG A C 1
ATOM 561 O O . ARG A 1 79 ? -7.987 -11.921 -8.318 1.00 86.31 79 ARG A O 1
ATOM 568 N N . VAL A 1 80 ? -9.426 -12.737 -6.808 1.00 83.75 80 VAL A N 1
ATOM 569 C CA . VAL A 1 80 ? -8.379 -13.167 -5.856 1.00 83.75 80 VAL A CA 1
ATOM 570 C C . VAL A 1 80 ? -7.429 -14.156 -6.526 1.00 83.75 80 VAL A C 1
ATOM 572 O O . VAL A 1 80 ? -6.214 -14.002 -6.426 1.00 83.75 80 VAL A O 1
ATOM 575 N N . TYR A 1 81 ? -7.974 -15.106 -7.284 1.00 86.62 81 TYR A N 1
ATOM 576 C CA . TYR A 1 81 ? -7.196 -16.103 -8.013 1.00 86.62 81 TYR A CA 1
ATOM 577 C C . TYR A 1 81 ? -6.332 -15.496 -9.122 1.00 86.62 81 TYR A C 1
ATOM 579 O O . TYR A 1 81 ? -5.190 -15.921 -9.310 1.00 86.62 81 TYR A O 1
ATOM 587 N N . LEU A 1 82 ? -6.836 -14.483 -9.833 1.00 87.88 82 LEU A N 1
ATOM 588 C CA . LEU A 1 82 ? -6.055 -13.754 -10.839 1.00 87.88 82 LEU A CA 1
ATOM 589 C C . LEU A 1 82 ? -4.912 -12.961 -10.194 1.00 87.88 82 LEU A C 1
ATOM 591 O O . LEU A 1 82 ? -3.789 -12.989 -10.694 1.00 87.88 82 LEU A O 1
ATOM 595 N N . ASN A 1 83 ? -5.161 -12.318 -9.047 1.00 85.31 83 ASN A N 1
ATOM 596 C CA . ASN A 1 83 ? -4.139 -11.582 -8.294 1.00 85.31 83 ASN A CA 1
ATOM 597 C C . ASN A 1 83 ? -2.981 -12.476 -7.829 1.00 85.31 83 ASN A C 1
ATOM 599 O O . ASN A 1 83 ? -1.844 -12.011 -7.770 1.00 85.31 83 ASN A O 1
ATOM 603 N N . ILE A 1 84 ? -3.255 -13.745 -7.513 1.00 85.25 84 ILE A N 1
ATOM 604 C CA . ILE A 1 84 ? -2.232 -14.731 -7.125 1.00 85.25 84 ILE A CA 1
ATOM 605 C C . ILE A 1 84 ? -1.660 -15.513 -8.321 1.00 85.25 84 ILE A C 1
ATOM 607 O O . ILE A 1 84 ? -0.906 -16.463 -8.126 1.00 85.25 84 ILE A O 1
ATOM 611 N N . GLY A 1 85 ? -1.974 -15.102 -9.556 1.00 85.50 85 GLY A N 1
ATOM 612 C CA . GLY A 1 85 ? -1.294 -15.566 -10.768 1.00 85.50 85 GLY A CA 1
ATOM 613 C C . GLY A 1 85 ? -2.062 -16.562 -11.636 1.00 85.50 85 GLY A C 1
ATOM 614 O O . GLY A 1 85 ? -1.473 -17.120 -12.564 1.00 85.50 85 GLY A O 1
ATOM 615 N N . SER A 1 86 ? -3.358 -16.786 -11.392 1.00 86.62 86 SER A N 1
ATOM 616 C CA . SER A 1 86 ? -4.182 -17.566 -12.325 1.00 86.62 86 SER A CA 1
ATOM 617 C C . SER A 1 86 ? -4.194 -16.877 -13.693 1.00 86.62 86 SER A C 1
ATOM 619 O O . SER A 1 86 ? -4.459 -15.681 -13.782 1.00 86.62 86 SER A O 1
ATOM 621 N N . TYR A 1 87 ? -3.888 -17.627 -14.756 1.00 90.81 87 TYR A N 1
ATOM 622 C CA . TYR A 1 87 ? -3.759 -17.121 -16.130 1.00 90.81 87 TYR A CA 1
ATOM 623 C C . TYR A 1 87 ? -2.651 -16.060 -16.333 1.00 90.81 87 TYR A C 1
ATOM 625 O O . TYR A 1 87 ? -2.830 -15.021 -16.982 1.00 90.81 87 TYR A O 1
ATOM 633 N N . TYR A 1 88 ? -1.460 -16.336 -15.790 1.00 88.56 88 TYR A N 1
ATOM 634 C CA . TYR A 1 88 ? -0.278 -15.474 -15.914 1.00 88.56 88 TYR A CA 1
ATOM 635 C C . TYR A 1 88 ? 0.110 -15.159 -17.373 1.00 88.56 88 TYR A C 1
ATOM 637 O O . TYR A 1 88 ? 0.707 -14.113 -17.644 1.00 88.56 88 TYR A O 1
ATOM 645 N N . GLU A 1 89 ? -0.234 -16.028 -18.330 1.00 88.94 89 GLU A N 1
ATOM 646 C CA . GLU A 1 89 ? 0.050 -15.863 -19.757 1.00 88.94 89 GLU A CA 1
ATOM 647 C C . GLU A 1 89 ? -0.620 -14.618 -20.335 1.00 88.94 89 GLU A C 1
ATOM 649 O O . GLU A 1 89 ? -0.021 -13.929 -21.167 1.00 88.94 89 GLU A O 1
ATOM 654 N N . ARG A 1 90 ? -1.835 -14.294 -19.873 1.00 88.69 90 ARG A N 1
ATOM 655 C CA . ARG A 1 90 ? -2.519 -13.046 -20.224 1.00 88.69 90 ARG A CA 1
ATOM 656 C C . ARG A 1 90 ? -1.928 -11.866 -19.472 1.00 88.69 90 ARG A C 1
ATOM 658 O O . ARG A 1 90 ? -1.703 -10.810 -20.067 1.00 88.69 90 ARG A O 1
ATOM 665 N N . TRP A 1 91 ? -1.605 -12.062 -18.195 1.00 84.94 91 TRP A N 1
ATOM 666 C CA . TRP A 1 91 ? -1.080 -11.024 -17.308 1.00 84.94 91 TRP A CA 1
ATOM 667 C C . TRP A 1 91 ? 0.165 -10.324 -17.883 1.00 84.94 91 TRP A C 1
ATOM 669 O O . TRP A 1 91 ? 0.238 -9.094 -17.919 1.00 84.94 91 TRP A O 1
ATOM 679 N N . ILE A 1 92 ? 1.103 -11.090 -18.450 1.00 83.38 92 ILE A N 1
ATOM 680 C CA . ILE A 1 92 ? 2.342 -10.564 -19.059 1.00 83.38 92 ILE A CA 1
ATOM 681 C C . ILE A 1 92 ? 2.151 -9.892 -20.434 1.00 83.38 92 ILE A C 1
ATOM 683 O O . ILE A 1 92 ? 3.106 -9.338 -20.988 1.00 83.38 92 ILE A O 1
ATOM 687 N N . GLN A 1 93 ? 0.948 -9.947 -21.014 1.00 83.06 93 GLN A N 1
ATOM 688 C CA . GLN A 1 93 ? 0.628 -9.355 -22.321 1.00 83.06 93 GLN A CA 1
ATOM 689 C C . GLN A 1 93 ? -0.141 -8.033 -22.216 1.00 83.06 93 GLN A C 1
ATOM 691 O O . GLN A 1 93 ? -0.076 -7.212 -23.137 1.00 83.06 93 GLN A O 1
ATOM 696 N N . ILE A 1 94 ? -0.869 -7.824 -21.119 1.00 85.31 94 ILE A N 1
ATOM 697 C CA . ILE A 1 94 ? -1.742 -6.657 -20.933 1.00 85.31 94 ILE A CA 1
ATOM 698 C C . ILE A 1 94 ? -1.014 -5.438 -20.353 1.00 85.31 94 ILE A C 1
ATOM 700 O O . ILE A 1 94 ? -1.512 -4.326 -20.466 1.00 85.31 94 ILE A O 1
ATOM 704 N N . HIS A 1 95 ? 0.185 -5.614 -19.794 1.00 80.25 95 HIS A N 1
ATOM 705 C CA . HIS A 1 95 ? 1.054 -4.522 -19.341 1.00 80.25 95 HIS A CA 1
ATOM 706 C C . HIS A 1 95 ? 2.526 -4.984 -19.275 1.00 80.25 95 HIS A C 1
ATOM 708 O O . HIS A 1 95 ? 2.838 -6.143 -19.548 1.00 80.25 95 HIS A O 1
ATOM 714 N N . GLN A 1 96 ? 3.462 -4.075 -18.972 1.00 76.56 96 GLN A N 1
ATOM 715 C CA . GLN A 1 96 ? 4.877 -4.415 -18.741 1.00 76.56 96 GLN A CA 1
ATOM 716 C C . GLN A 1 96 ? 5.216 -4.279 -17.247 1.00 76.56 96 GLN A C 1
ATOM 718 O O . GLN A 1 96 ? 5.557 -3.175 -16.821 1.00 76.56 96 GLN A O 1
ATOM 723 N N . PRO A 1 97 ? 5.173 -5.369 -16.458 1.00 67.94 97 PRO A N 1
ATOM 724 C CA . PRO A 1 97 ? 5.253 -5.294 -14.995 1.00 67.94 97 PRO A CA 1
ATOM 725 C C . PRO A 1 97 ? 6.608 -4.795 -14.478 1.00 67.94 97 PRO A C 1
ATOM 727 O O . PRO A 1 97 ? 6.675 -4.146 -13.444 1.00 67.94 97 PRO A O 1
ATOM 730 N N . VAL A 1 98 ? 7.695 -5.064 -15.210 1.00 69.56 98 VAL A N 1
ATOM 731 C CA . VAL A 1 98 ? 9.061 -4.713 -14.776 1.00 69.56 98 VAL A CA 1
ATOM 732 C C . VAL A 1 98 ? 9.377 -3.232 -14.995 1.00 69.56 98 VAL A C 1
ATOM 734 O O . VAL A 1 98 ? 10.176 -2.655 -14.268 1.00 69.56 98 VAL A O 1
ATOM 737 N N . THR A 1 99 ? 8.796 -2.615 -16.028 1.00 69.31 99 THR A N 1
ATOM 738 C CA . THR A 1 99 ? 9.224 -1.287 -16.498 1.00 69.31 99 THR A CA 1
ATOM 739 C C . THR A 1 99 ? 8.110 -0.248 -16.528 1.00 69.31 99 THR A C 1
ATOM 741 O O . THR A 1 99 ? 8.403 0.929 -16.672 1.00 69.31 99 THR A O 1
ATOM 744 N N . GLY A 1 100 ? 6.838 -0.648 -16.470 1.00 70.75 100 GLY A N 1
ATOM 745 C CA . GLY A 1 100 ? 5.684 0.243 -16.287 1.00 70.75 100 GLY A CA 1
ATOM 746 C C . GLY A 1 100 ? 5.294 1.156 -17.460 1.00 70.75 100 GLY A C 1
ATOM 747 O O . GLY A 1 100 ? 4.156 1.582 -17.530 1.00 70.75 100 GLY A O 1
ATOM 748 N N . PHE A 1 101 ? 6.170 1.433 -18.431 1.00 75.44 101 PHE A N 1
ATOM 749 C CA . PHE A 1 101 ? 5.920 2.444 -19.482 1.00 75.44 101 PHE A CA 1
ATOM 750 C C . PHE A 1 101 ? 4.955 2.045 -20.615 1.00 75.44 101 PHE A C 1
ATOM 752 O O . PHE A 1 101 ? 4.796 2.783 -21.590 1.00 75.44 101 PHE A O 1
ATOM 759 N N . THR A 1 102 ? 4.353 0.857 -20.552 1.00 76.38 102 THR A N 1
ATOM 760 C CA . THR A 1 102 ? 3.301 0.455 -21.498 1.00 76.38 102 THR A CA 1
ATOM 761 C C . THR A 1 102 ? 1.957 0.652 -20.810 1.00 76.38 102 THR A C 1
ATOM 763 O O . THR A 1 102 ? 1.804 0.095 -19.724 1.00 76.38 102 THR A O 1
ATOM 766 N N . PRO A 1 103 ? 1.002 1.384 -21.422 1.00 78.81 103 PRO A N 1
ATOM 767 C CA . PRO A 1 103 ? -0.337 1.526 -20.861 1.00 78.81 103 PRO A CA 1
ATOM 768 C C . PRO A 1 103 ? -0.935 0.165 -20.517 1.00 78.81 103 PRO A C 1
ATOM 770 O O . PRO A 1 103 ? -0.741 -0.799 -21.270 1.00 78.81 103 PRO A O 1
ATOM 773 N N . GLN A 1 104 ? -1.636 0.105 -19.388 1.00 85.88 104 GLN A N 1
ATOM 774 C CA . GLN A 1 104 ? -2.372 -1.090 -18.999 1.00 85.88 104 GLN A CA 1
ATOM 775 C C . GLN A 1 104 ? -3.453 -1.411 -20.036 1.00 85.88 104 GLN A C 1
ATOM 777 O O . GLN A 1 104 ? -3.851 -0.566 -20.843 1.00 85.88 104 GLN A O 1
ATOM 782 N N . LYS A 1 105 ? -3.896 -2.663 -20.026 1.00 89.06 105 LYS A N 1
ATOM 783 C CA . LYS A 1 105 ? -5.069 -3.128 -20.756 1.00 89.06 105 LYS A CA 1
ATOM 784 C C . LYS A 1 105 ? -5.937 -3.956 -19.812 1.00 89.06 105 LYS A C 1
ATOM 786 O O . LYS A 1 105 ? -5.374 -4.585 -18.911 1.00 89.06 105 LYS A O 1
ATOM 791 N N . PRO A 1 106 ? -7.254 -4.017 -20.050 1.00 91.06 106 PRO A N 1
ATOM 792 C CA . PRO A 1 106 ? -8.145 -4.842 -19.249 1.00 91.06 106 PRO A CA 1
ATOM 793 C C . PRO A 1 106 ? -7.789 -6.326 -19.295 1.00 91.06 106 PRO A C 1
ATOM 795 O O . PRO A 1 106 ? -7.453 -6.877 -20.350 1.00 91.06 106 PRO A O 1
ATOM 798 N N . PHE A 1 107 ? -7.883 -6.968 -18.135 1.00 91.38 107 PHE A N 1
ATOM 799 C CA . PHE A 1 107 ? -7.933 -8.414 -17.988 1.00 91.38 107 PHE A CA 1
ATOM 800 C C . PHE A 1 107 ? -9.400 -8.824 -18.146 1.00 91.38 107 PHE A C 1
ATOM 802 O O . PHE A 1 107 ? -10.158 -8.794 -17.181 1.00 91.38 107 PHE A O 1
ATOM 809 N N . ARG A 1 108 ? -9.824 -9.101 -19.383 1.00 91.12 108 ARG A N 1
ATOM 810 C CA . ARG A 1 108 ? -11.248 -9.283 -19.693 1.00 91.12 108 ARG A CA 1
ATOM 811 C C . ARG A 1 108 ? -11.738 -10.654 -19.244 1.00 91.12 108 ARG A C 1
ATOM 813 O O . ARG A 1 108 ? -11.041 -11.637 -19.488 1.00 91.12 108 ARG A O 1
ATOM 820 N N . ILE A 1 109 ? -12.931 -10.729 -18.657 1.00 88.75 109 ILE A N 1
ATOM 821 C CA . ILE A 1 109 ? -13.544 -12.010 -18.254 1.00 88.75 109 ILE A CA 1
ATOM 822 C C . ILE A 1 109 ? -13.759 -12.904 -19.482 1.00 88.75 109 ILE A C 1
ATOM 824 O O . ILE A 1 109 ? -13.401 -14.076 -19.443 1.00 88.75 109 ILE A O 1
ATOM 828 N N . GLU A 1 110 ? -14.202 -12.320 -20.600 1.00 90.94 110 GLU A N 1
ATOM 829 C CA . GLU A 1 110 ? -14.343 -13.000 -21.900 1.00 90.94 110 GLU A CA 1
ATOM 830 C C . GLU A 1 110 ? -13.034 -13.694 -22.330 1.00 90.94 110 GLU A C 1
ATOM 832 O O . GLU A 1 110 ? -13.027 -14.861 -22.713 1.00 90.94 110 GLU A O 1
ATOM 837 N N . ASP A 1 111 ? -11.883 -13.021 -22.178 1.00 91.56 111 ASP A N 1
ATOM 838 C CA . ASP A 1 111 ? -10.587 -13.625 -22.517 1.00 91.56 111 ASP A CA 1
ATOM 839 C C . ASP A 1 111 ? -10.257 -14.820 -21.608 1.00 91.56 111 ASP A C 1
ATOM 841 O O . ASP A 1 111 ? -9.549 -15.738 -22.031 1.00 91.56 111 ASP A O 1
ATOM 845 N N . CYS A 1 112 ? -10.695 -14.782 -20.347 1.00 90.06 112 CYS A N 1
ATOM 846 C CA . CYS A 1 112 ? -10.486 -15.856 -19.384 1.00 90.06 112 CYS A CA 1
ATOM 847 C C . CYS A 1 112 ? -11.313 -17.090 -19.744 1.00 90.06 112 CYS A C 1
ATOM 849 O O . CYS A 1 112 ? -10.754 -18.183 -19.817 1.00 90.06 112 CYS A O 1
ATOM 851 N N . GLU A 1 113 ? -12.611 -16.906 -19.981 1.00 90.12 113 GLU A N 1
ATOM 852 C CA . GLU A 1 113 ? -13.565 -17.975 -20.297 1.00 90.12 113 GLU A CA 1
ATOM 853 C C . GLU A 1 113 ? -13.184 -18.694 -21.598 1.00 90.12 113 GLU A C 1
ATOM 855 O O . GLU A 1 113 ? -13.113 -19.926 -21.640 1.00 90.12 113 GLU A O 1
ATOM 860 N N . ASP A 1 114 ? -12.829 -17.928 -22.631 1.00 93.50 114 ASP A N 1
ATOM 861 C CA . ASP A 1 114 ? -12.541 -18.468 -23.960 1.00 93.50 114 ASP A CA 1
ATOM 862 C C . ASP A 1 114 ? -11.165 -19.144 -24.068 1.00 93.50 114 ASP A C 1
ATOM 864 O O . ASP A 1 114 ? -10.974 -20.051 -24.884 1.00 93.50 114 ASP A O 1
ATOM 868 N N . HIS A 1 115 ? -10.173 -18.695 -23.288 1.00 93.44 115 HIS A N 1
ATOM 869 C CA . HIS A 1 115 ? -8.768 -19.033 -23.555 1.00 93.44 115 HIS A CA 1
ATOM 870 C C . HIS A 1 115 ? -7.987 -19.593 -22.360 1.00 93.44 115 HIS A C 1
ATOM 872 O O . HIS A 1 115 ? -6.848 -20.030 -22.551 1.00 93.44 115 HIS A O 1
ATOM 878 N N . SER A 1 116 ? -8.538 -19.606 -21.141 1.00 93.06 116 SER A N 1
ATOM 879 C CA . SER A 1 116 ? -7.802 -20.033 -19.947 1.00 93.06 116 SER A CA 1
ATOM 880 C C . SER A 1 116 ? -8.372 -21.285 -19.296 1.00 93.06 116 SER A C 1
ATOM 882 O O . SER A 1 116 ? -9.354 -21.260 -18.558 1.00 93.06 116 SER A O 1
ATOM 884 N N . VAL A 1 117 ? -7.650 -22.394 -19.458 1.00 92.56 117 VAL A N 1
ATOM 885 C CA . VAL A 1 117 ? -7.949 -23.645 -18.743 1.00 92.56 117 VAL A CA 1
ATOM 886 C C . VAL A 1 117 ? -7.823 -23.461 -17.223 1.00 92.56 117 VAL A C 1
ATOM 888 O O . VAL A 1 117 ? -8.596 -24.043 -16.466 1.00 92.56 117 VAL A O 1
ATOM 891 N N . TYR A 1 118 ? -6.890 -22.617 -16.763 1.00 90.94 118 TYR A N 1
ATOM 892 C CA . TYR A 1 118 ? -6.739 -22.305 -15.339 1.00 90.94 118 TYR A CA 1
ATOM 893 C C . TYR A 1 118 ? -7.935 -21.531 -14.790 1.00 90.94 118 TYR A C 1
ATOM 895 O O . TYR A 1 118 ? -8.356 -21.786 -13.665 1.00 90.94 118 TYR A O 1
ATOM 903 N N . TRP A 1 119 ? -8.487 -20.600 -15.571 1.00 89.75 119 TRP A N 1
ATOM 904 C CA . TRP A 1 119 ? -9.690 -19.872 -15.181 1.00 89.75 119 TRP A CA 1
ATOM 905 C C . TRP A 1 119 ? -10.887 -20.804 -15.061 1.00 89.75 119 TRP A C 1
ATOM 907 O O . TRP A 1 119 ? -11.537 -20.801 -14.026 1.00 89.75 119 TRP A O 1
ATOM 917 N N . ASN A 1 120 ? -11.109 -21.663 -16.055 1.00 89.56 120 ASN A N 1
ATOM 918 C CA . ASN A 1 120 ? -12.230 -22.604 -16.046 1.00 89.56 120 ASN A CA 1
ATOM 919 C C . ASN A 1 120 ? -12.159 -23.570 -14.850 1.00 89.56 120 ASN A C 1
ATOM 921 O O . ASN A 1 120 ? -13.181 -23.932 -14.277 1.00 89.56 120 ASN A O 1
ATOM 925 N N . ALA A 1 121 ? -10.952 -23.948 -14.413 1.00 88.94 121 ALA A N 1
ATOM 926 C CA . ALA A 1 121 ? -10.764 -24.720 -13.184 1.00 88.94 121 ALA A CA 1
ATOM 927 C C . ALA A 1 121 ? -11.003 -23.897 -11.902 1.00 88.94 121 ALA A C 1
ATOM 929 O O . ALA A 1 121 ? -11.468 -24.436 -10.896 1.00 88.94 121 ALA A O 1
ATOM 930 N N . THR A 1 122 ? -10.650 -22.612 -11.921 1.00 84.94 122 THR A N 1
ATOM 931 C CA . THR A 1 122 ? -10.860 -21.676 -10.812 1.00 84.94 122 THR A CA 1
ATOM 932 C C . THR A 1 122 ? -12.332 -21.330 -10.630 1.00 84.94 122 THR A C 1
ATOM 934 O O . THR A 1 122 ? -12.783 -21.303 -9.490 1.00 84.94 122 THR A O 1
ATOM 937 N N . ASP A 1 123 ? -13.077 -21.099 -11.710 1.00 84.62 123 ASP A N 1
ATOM 938 C CA . ASP A 1 123 ? -14.493 -20.714 -11.683 1.00 84.62 123 ASP A CA 1
ATOM 939 C C . ASP A 1 123 ? -15.329 -21.683 -10.830 1.00 84.62 123 ASP A C 1
ATOM 941 O O . ASP A 1 123 ? -16.003 -21.274 -9.882 1.00 84.62 123 ASP A O 1
ATOM 945 N N . LEU A 1 124 ? -15.130 -22.989 -11.038 1.00 84.94 124 LEU A N 1
ATOM 946 C CA . LEU A 1 124 ? -15.770 -24.057 -10.259 1.00 84.94 124 LEU A CA 1
ATOM 947 C C . LEU A 1 124 ? -15.523 -23.960 -8.740 1.00 84.94 124 LEU A C 1
ATOM 949 O O . LEU A 1 124 ? -16.277 -24.526 -7.952 1.00 84.94 124 LEU A O 1
ATOM 953 N N . ARG A 1 125 ? -14.464 -23.265 -8.308 1.00 83.62 125 ARG A N 1
ATOM 954 C CA . ARG A 1 125 ? -14.066 -23.108 -6.898 1.00 83.62 125 ARG A CA 1
ATOM 955 C C . ARG A 1 125 ? -14.554 -21.803 -6.281 1.00 83.62 125 ARG A C 1
ATOM 957 O O . ARG A 1 125 ? -14.566 -21.697 -5.057 1.00 83.62 125 ARG A O 1
ATOM 964 N N . VAL A 1 126 ? -14.957 -20.818 -7.086 1.00 82.06 126 VAL A N 1
ATOM 965 C CA . VAL A 1 126 ? -15.336 -19.484 -6.593 1.00 82.06 126 VAL A CA 1
ATOM 966 C C . VAL A 1 126 ? -16.573 -19.559 -5.697 1.00 82.06 126 VAL A C 1
ATOM 968 O O . VAL A 1 126 ? -16.568 -18.988 -4.607 1.00 82.06 126 VAL A O 1
ATOM 971 N N . GLY A 1 127 ? -17.606 -20.295 -6.122 1.00 79.38 127 GLY A N 1
ATOM 972 C CA . GLY A 1 127 ? -18.820 -20.523 -5.328 1.00 79.38 127 GLY A CA 1
ATOM 973 C C . GLY A 1 127 ? -18.527 -21.197 -3.979 1.00 79.38 127 GLY A C 1
ATOM 974 O O . GLY A 1 127 ? -18.801 -20.594 -2.941 1.00 79.38 127 GLY A O 1
ATOM 975 N N . PRO A 1 128 ? -17.880 -22.379 -3.967 1.00 81.94 128 PRO A N 1
ATOM 976 C CA . PRO A 1 128 ? -17.470 -23.040 -2.729 1.00 81.94 128 PRO A CA 1
ATOM 977 C C . PRO A 1 128 ? -16.592 -22.174 -1.816 1.00 81.94 128 PRO A C 1
ATOM 979 O O . PRO A 1 128 ? -16.752 -22.212 -0.599 1.00 81.94 128 PRO A O 1
ATOM 982 N N . LEU A 1 129 ? -15.687 -21.357 -2.371 1.00 80.38 129 LEU A N 1
ATOM 983 C CA . LEU A 1 129 ? -14.849 -20.451 -1.582 1.00 80.38 129 LEU A CA 1
ATOM 984 C C . LEU A 1 129 ? -15.673 -19.355 -0.891 1.00 80.38 129 LEU A C 1
ATOM 986 O O . LEU A 1 129 ? -15.447 -19.072 0.287 1.00 80.38 129 LEU A O 1
ATOM 990 N N . ARG A 1 130 ? -16.630 -18.745 -1.603 1.00 76.81 130 ARG A N 1
ATOM 991 C CA . ARG A 1 130 ? -17.585 -17.789 -1.019 1.00 76.81 130 ARG A CA 1
ATOM 992 C C . ARG A 1 130 ? -18.320 -18.439 0.153 1.00 76.81 130 ARG A C 1
ATOM 994 O O . ARG A 1 130 ? -18.358 -17.864 1.239 1.00 76.81 130 ARG A O 1
ATOM 1001 N N . ASP A 1 131 ? -18.864 -19.633 -0.061 1.00 73.62 131 ASP A N 1
ATOM 1002 C CA . ASP A 1 131 ? -19.666 -20.347 0.939 1.00 73.62 131 ASP A CA 1
ATOM 1003 C C . ASP A 1 131 ? -18.821 -20.759 2.148 1.00 73.62 131 ASP A C 1
ATOM 1005 O O . ASP A 1 131 ? -19.253 -20.618 3.294 1.00 73.62 131 ASP A O 1
ATOM 1009 N N . TYR A 1 132 ? -17.572 -21.166 1.909 1.00 78.75 132 TYR A N 1
ATOM 1010 C CA . TYR A 1 132 ? -16.588 -21.410 2.954 1.00 78.75 132 TYR A CA 1
ATOM 1011 C C . TYR A 1 132 ? -16.362 -20.162 3.809 1.00 78.75 132 TYR A C 1
ATOM 1013 O O . TYR A 1 132 ? -16.506 -20.234 5.029 1.00 78.75 132 TYR A O 1
ATOM 1021 N N . PHE A 1 133 ? -16.079 -19.003 3.203 1.00 74.69 133 PHE A N 1
ATOM 1022 C CA . PHE A 1 133 ? -15.880 -17.771 3.968 1.00 74.69 133 PHE A CA 1
ATOM 1023 C C . PHE A 1 133 ? -17.124 -17.379 4.764 1.00 74.69 133 PHE A C 1
ATOM 1025 O O . PHE A 1 133 ? -16.999 -16.997 5.923 1.00 74.69 133 PHE A O 1
ATOM 1032 N N . LEU A 1 134 ? -18.323 -17.535 4.206 1.00 70.38 134 LEU A N 1
ATOM 1033 C CA . LEU A 1 134 ? -19.567 -17.268 4.937 1.00 70.38 134 LEU A CA 1
ATOM 1034 C C . LEU A 1 134 ? -19.761 -18.216 6.129 1.00 70.38 134 LEU A C 1
ATOM 1036 O O . LEU A 1 134 ? -20.272 -17.804 7.167 1.00 70.38 134 LEU A O 1
ATOM 1040 N N . LYS A 1 135 ? -19.309 -19.468 6.013 1.00 68.56 135 LYS A N 1
ATOM 1041 C CA . LYS A 1 135 ? -19.345 -20.467 7.089 1.00 68.56 135 LYS A CA 1
ATOM 1042 C C . LYS A 1 135 ? -18.314 -20.193 8.190 1.00 68.56 135 LYS A C 1
ATOM 1044 O O . LYS A 1 135 ? -18.623 -20.401 9.360 1.00 68.56 135 LYS A O 1
ATOM 1049 N N . ILE A 1 136 ? -17.102 -19.764 7.835 1.00 69.62 136 ILE A N 1
ATOM 1050 C CA . ILE A 1 136 ? -15.951 -19.685 8.758 1.00 69.62 136 ILE A CA 1
ATOM 1051 C C . ILE A 1 136 ? -15.660 -18.289 9.318 1.00 69.62 136 ILE A C 1
ATOM 1053 O O . ILE A 1 136 ? -14.722 -18.139 10.094 1.00 69.62 136 ILE A O 1
ATOM 1057 N N . THR A 1 137 ? -16.451 -17.273 8.965 1.00 67.94 137 THR A N 1
ATOM 1058 C CA . THR A 1 137 ? -16.275 -15.893 9.462 1.00 67.94 137 THR A CA 1
ATOM 1059 C C . THR A 1 137 ? -17.287 -15.427 10.526 1.00 67.94 137 THR A C 1
ATOM 1061 O O . THR A 1 137 ? -17.514 -14.217 10.620 1.00 67.94 137 THR A O 1
ATOM 1064 N N . PRO A 1 138 ? -17.912 -16.286 11.368 1.00 68.25 138 PRO A N 1
ATOM 1065 C CA . PRO A 1 138 ? -18.679 -15.750 12.484 1.00 68.25 138 PRO A CA 1
ATOM 1066 C C . PRO A 1 138 ? -17.741 -14.978 13.435 1.00 68.25 138 PRO A C 1
ATOM 1068 O O . PRO A 1 138 ? -16.555 -15.306 13.522 1.00 68.25 138 PRO A O 1
ATOM 1071 N N . PRO A 1 139 ? -18.257 -13.986 14.185 1.00 72.00 139 PRO A N 1
ATOM 1072 C CA . PRO A 1 139 ? -17.465 -13.236 15.156 1.00 72.00 139 PRO A CA 1
ATOM 1073 C C . PRO A 1 139 ? -16.664 -14.137 16.109 1.00 72.00 139 PRO A C 1
ATOM 1075 O O . PRO A 1 139 ? -17.230 -14.990 16.807 1.00 72.00 139 PRO A O 1
ATOM 1078 N N . MET A 1 140 ? -15.348 -13.919 16.158 1.00 76.12 140 MET A N 1
ATOM 1079 C CA . MET A 1 140 ? -14.385 -14.626 17.005 1.00 76.12 140 MET A CA 1
ATOM 1080 C C . MET A 1 140 ? -14.079 -13.797 18.260 1.00 76.12 140 MET A C 1
ATOM 1082 O O . MET A 1 140 ? -12.990 -13.252 18.434 1.00 76.12 140 MET A O 1
ATOM 1086 N N . SER A 1 141 ? -15.072 -13.683 19.143 1.00 80.88 141 SER A N 1
ATOM 1087 C CA . SER A 1 141 ? -14.917 -12.972 20.419 1.00 80.88 141 SER A CA 1
ATOM 1088 C C . SER A 1 141 ? -13.810 -13.601 21.273 1.00 80.88 141 SER A C 1
ATOM 1090 O O . SER A 1 141 ? -13.780 -14.824 21.435 1.00 80.88 141 SER A O 1
ATOM 1092 N N . LEU A 1 142 ? -12.945 -12.775 21.875 1.00 88.06 142 LEU A N 1
ATOM 1093 C CA . LEU A 1 142 ? -11.837 -13.245 22.715 1.00 88.06 142 LEU A CA 1
ATOM 1094 C C . LEU A 1 142 ? -12.307 -14.158 23.852 1.00 88.06 142 LEU A C 1
ATOM 1096 O O . LEU A 1 142 ? -11.670 -15.156 24.152 1.00 88.06 142 LEU A O 1
ATOM 1100 N N . LEU A 1 143 ? -13.449 -13.856 24.472 1.00 88.69 143 LEU A N 1
ATOM 1101 C CA . LEU A 1 143 ? -13.954 -14.641 25.603 1.00 88.69 143 LEU A CA 1
ATOM 1102 C C . LEU A 1 143 ? -14.527 -16.008 25.188 1.00 88.69 143 LEU A C 1
ATOM 1104 O O . LEU A 1 143 ? -14.948 -16.780 26.045 1.00 88.69 143 LEU A O 1
ATOM 1108 N N . ARG A 1 144 ? -14.565 -16.316 23.884 1.00 85.25 144 ARG A N 1
ATOM 1109 C CA . ARG A 1 144 ? -14.935 -17.635 23.350 1.00 85.25 144 ARG A CA 1
ATOM 1110 C C . ARG A 1 144 ? -13.727 -18.526 23.058 1.00 85.25 144 ARG A C 1
ATOM 1112 O O . ARG A 1 144 ? -13.928 -19.653 22.607 1.00 85.25 144 ARG A O 1
ATOM 1119 N N . THR A 1 145 ? -12.498 -18.053 23.272 1.00 84.88 145 THR A N 1
ATOM 1120 C CA . THR A 1 145 ? -11.315 -18.918 23.180 1.00 84.88 145 THR A CA 1
ATOM 1121 C C . THR A 1 145 ? -11.355 -19.991 24.279 1.00 84.88 145 THR A C 1
ATOM 1123 O O . THR A 1 145 ? -12.030 -19.796 25.294 1.00 84.88 145 THR A O 1
ATOM 1126 N N . PRO A 1 146 ? -10.648 -21.130 24.121 1.00 86.44 146 PRO A N 1
ATOM 1127 C CA . PRO A 1 146 ? -10.619 -22.189 25.136 1.00 86.44 146 PRO A CA 1
ATOM 1128 C C . PRO A 1 146 ? -10.191 -21.731 26.541 1.00 86.44 146 PRO A C 1
ATOM 1130 O O . PRO A 1 146 ? -10.535 -22.381 27.519 1.00 86.44 146 PRO A O 1
ATOM 1133 N N . ASP A 1 147 ? -9.450 -20.626 26.628 1.00 87.19 147 ASP A N 1
ATOM 1134 C CA . ASP A 1 147 ? -8.939 -19.984 27.842 1.00 87.19 147 ASP A CA 1
ATOM 1135 C C . ASP A 1 147 ? -9.618 -18.632 28.147 1.00 87.19 147 ASP A C 1
ATOM 1137 O O . ASP A 1 147 ? -9.111 -17.838 28.941 1.00 87.19 147 ASP A O 1
ATOM 1141 N N . GLY A 1 148 ? -10.749 -18.329 27.502 1.00 88.12 148 GLY A N 1
ATOM 1142 C CA . GLY A 1 148 ? -11.418 -17.029 27.598 1.00 88.12 148 GLY A CA 1
ATOM 1143 C C . GLY A 1 148 ? -11.868 -16.662 29.016 1.00 88.12 148 GLY A C 1
ATOM 1144 O O . GLY A 1 148 ? -11.864 -15.488 29.384 1.00 88.12 148 GLY A O 1
ATOM 1145 N N . ASP A 1 149 ? -12.193 -17.653 29.846 1.00 89.38 149 ASP A N 1
ATOM 1146 C CA . ASP A 1 149 ? -12.528 -17.486 31.263 1.00 89.38 149 ASP A CA 1
ATOM 1147 C C . ASP A 1 149 ? -11.334 -16.984 32.092 1.00 89.38 149 ASP A C 1
ATOM 1149 O O . ASP A 1 149 ? -11.494 -16.125 32.959 1.00 89.38 149 ASP A O 1
ATOM 1153 N N . GLN A 1 150 ? -10.123 -17.442 31.771 1.00 90.69 150 GLN A N 1
ATOM 1154 C CA . GLN A 1 150 ? -8.877 -17.020 32.423 1.00 90.69 150 GLN A CA 1
ATOM 1155 C C . GLN A 1 150 ? -8.445 -15.607 32.022 1.00 90.69 150 GLN A C 1
ATOM 1157 O O . GLN A 1 150 ? -7.600 -14.999 32.684 1.00 90.69 150 GLN A O 1
ATOM 1162 N N . ARG A 1 151 ? -9.025 -15.073 30.944 1.00 92.56 151 ARG A N 1
ATOM 1163 C CA . ARG A 1 151 ? -8.754 -13.724 30.440 1.00 92.56 151 ARG A CA 1
ATOM 1164 C C . ARG A 1 151 ? -9.611 -12.667 31.119 1.00 92.56 151 ARG A C 1
ATOM 1166 O O . ARG A 1 151 ? -9.343 -11.486 30.942 1.00 92.56 151 ARG A O 1
ATOM 1173 N N . VAL A 1 152 ? -10.608 -13.039 31.914 1.00 94.94 152 VAL A N 1
ATOM 1174 C CA . VAL A 1 152 ? -11.403 -12.075 32.680 1.00 94.94 152 VAL A CA 1
ATOM 1175 C C . VAL A 1 152 ? -10.650 -11.665 33.943 1.00 94.94 152 VAL A C 1
ATOM 1177 O O . VAL A 1 152 ? -10.200 -12.510 34.715 1.00 94.94 152 VAL A O 1
ATOM 1180 N N . ARG A 1 153 ? -10.555 -10.356 34.198 1.00 93.00 153 ARG A N 1
ATOM 1181 C CA . ARG A 1 153 ? -10.058 -9.826 35.472 1.00 93.00 153 ARG A CA 1
ATOM 1182 C C . ARG A 1 153 ? -11.137 -9.057 36.223 1.00 93.00 153 ARG A C 1
ATOM 1184 O O . ARG A 1 153 ? -11.951 -8.351 35.634 1.00 93.00 153 ARG A O 1
ATOM 1191 N N . THR A 1 154 ? -11.089 -9.172 37.544 1.00 86.75 154 THR A N 1
ATOM 1192 C CA . THR A 1 154 ? -11.919 -8.410 38.492 1.00 86.75 154 THR A CA 1
ATOM 1193 C C . THR A 1 154 ? -11.100 -7.427 39.326 1.00 86.75 154 THR A C 1
ATOM 1195 O O . THR A 1 154 ? -11.666 -6.565 39.989 1.00 86.75 154 THR A O 1
ATOM 1198 N N . GLU A 1 155 ? -9.774 -7.570 39.311 1.00 89.69 155 GLU A N 1
ATOM 1199 C CA . GLU A 1 155 ? -8.821 -6.709 40.009 1.00 89.69 155 GLU A CA 1
ATOM 1200 C C . GLU A 1 155 ? -8.076 -5.815 39.000 1.00 89.69 155 GLU A C 1
ATOM 1202 O O . GLU A 1 155 ? -7.923 -6.202 37.834 1.00 89.69 155 GLU A O 1
ATOM 1207 N N . PRO A 1 156 ? -7.566 -4.642 39.416 1.00 91.81 156 PRO A N 1
ATOM 1208 C CA . PRO A 1 156 ? -6.733 -3.800 38.564 1.00 91.81 156 PRO A CA 1
ATOM 1209 C C . PRO A 1 156 ? -5.509 -4.549 38.016 1.00 91.81 156 PRO A C 1
ATOM 1211 O O . PRO A 1 156 ? -4.848 -5.304 38.733 1.00 91.81 156 PRO A O 1
ATOM 1214 N N . ALA A 1 157 ? -5.157 -4.291 36.750 1.00 93.62 157 ALA A N 1
ATOM 1215 C CA . ALA A 1 157 ? -4.033 -4.954 36.077 1.00 93.62 157 ALA A CA 1
ATOM 1216 C C . ALA A 1 157 ? -2.719 -4.822 36.868 1.00 93.62 157 ALA A C 1
ATOM 1218 O O . ALA A 1 157 ? -1.988 -5.799 37.011 1.00 93.62 157 ALA A O 1
ATOM 1219 N N . LYS A 1 158 ? -2.477 -3.648 37.463 1.00 95.06 158 LYS A N 1
ATOM 1220 C CA . LYS A 1 158 ? -1.329 -3.357 38.329 1.00 95.06 158 LYS A CA 1
ATOM 1221 C C . LYS A 1 158 ? -1.198 -4.298 39.530 1.00 95.06 158 LYS A C 1
ATOM 1223 O O . LYS A 1 158 ? -0.093 -4.710 39.875 1.00 95.06 158 LYS A O 1
ATOM 1228 N N . GLU A 1 159 ? -2.307 -4.643 40.179 1.00 95.06 159 GLU A N 1
ATOM 1229 C CA . GLU A 1 159 ? -2.299 -5.514 41.360 1.00 95.06 159 GLU A CA 1
ATOM 1230 C C . GLU A 1 159 ? -1.996 -6.961 40.969 1.00 95.06 159 GLU A C 1
ATOM 1232 O O . GLU A 1 159 ? -1.170 -7.624 41.596 1.00 95.06 159 GLU A O 1
ATOM 1237 N N . ILE A 1 160 ? -2.602 -7.432 39.877 1.00 94.12 160 ILE A N 1
ATOM 1238 C CA . ILE A 1 160 ? -2.330 -8.757 39.308 1.00 94.12 160 ILE A CA 1
ATOM 1239 C C . ILE A 1 160 ? -0.867 -8.852 38.859 1.00 94.12 160 ILE A C 1
ATOM 1241 O O . ILE A 1 160 ? -0.198 -9.844 39.148 1.00 94.12 160 ILE A O 1
ATOM 1245 N N . ALA A 1 161 ? -0.363 -7.815 38.189 1.00 95.69 161 ALA A N 1
ATOM 1246 C CA . ALA A 1 161 ? 1.019 -7.708 37.740 1.00 95.69 161 ALA A CA 1
ATOM 1247 C C . ALA A 1 161 ? 1.999 -7.807 38.916 1.00 95.69 161 ALA A C 1
ATOM 1249 O O . ALA A 1 161 ? 2.919 -8.625 38.881 1.00 95.69 161 ALA A O 1
ATOM 1250 N N . ALA A 1 162 ? 1.740 -7.078 40.007 1.00 95.12 162 ALA A N 1
ATOM 1251 C CA . ALA A 1 162 ? 2.539 -7.146 41.228 1.00 95.12 162 ALA A CA 1
ATOM 1252 C C . ALA A 1 162 ? 2.521 -8.542 41.877 1.00 95.12 162 ALA A C 1
ATOM 1254 O O . ALA A 1 162 ? 3.567 -9.031 42.298 1.00 95.12 162 ALA A O 1
ATOM 1255 N N . LYS A 1 163 ? 1.361 -9.214 41.924 1.00 95.38 163 LYS A N 1
ATOM 1256 C CA . LYS A 1 163 ? 1.240 -10.584 42.460 1.00 95.38 163 LYS A CA 1
ATOM 1257 C C . LYS A 1 163 ? 1.980 -11.617 41.606 1.00 95.38 163 LYS A C 1
ATOM 1259 O O . LYS A 1 163 ? 2.540 -12.564 42.150 1.00 95.38 163 LYS A O 1
ATOM 1264 N N . LYS A 1 164 ? 1.953 -11.457 40.279 1.00 93.69 164 LYS A N 1
ATOM 1265 C CA . LYS A 1 164 ? 2.553 -12.394 39.315 1.00 93.69 164 LYS A CA 1
ATOM 1266 C C . LYS A 1 164 ? 4.017 -12.084 38.979 1.00 93.69 164 LYS A C 1
ATOM 1268 O O . LYS A 1 164 ? 4.675 -12.932 38.388 1.00 93.69 164 LYS A O 1
ATOM 1273 N N . GLY A 1 165 ? 4.526 -10.905 39.335 1.00 95.25 165 GLY A N 1
ATOM 1274 C CA . GLY A 1 165 ? 5.885 -10.477 38.996 1.00 95.25 165 GLY A CA 1
ATOM 1275 C C . GLY A 1 165 ? 6.100 -10.243 37.496 1.00 95.25 165 GLY A C 1
ATOM 1276 O O . GLY A 1 165 ? 7.196 -10.483 36.999 1.00 95.25 165 GLY A O 1
ATOM 1277 N N . ILE A 1 166 ? 5.062 -9.807 36.776 1.00 95.06 166 ILE A N 1
ATOM 1278 C CA . ILE A 1 166 ? 5.096 -9.527 35.327 1.00 95.06 166 ILE A CA 1
ATOM 1279 C C . ILE A 1 166 ? 4.719 -8.062 35.050 1.00 95.06 166 ILE A C 1
ATOM 1281 O O . ILE A 1 166 ? 4.126 -7.434 35.927 1.00 95.06 166 ILE A O 1
ATOM 1285 N N . PRO A 1 167 ? 5.036 -7.499 33.867 1.00 96.00 167 PRO A N 1
ATOM 1286 C CA . PRO A 1 167 ? 4.672 -6.122 33.531 1.00 96.00 167 PRO A CA 1
ATOM 1287 C C . PRO A 1 167 ? 3.154 -5.879 33.553 1.00 96.00 167 PRO A C 1
ATOM 1289 O O . PRO A 1 167 ? 2.363 -6.746 33.164 1.00 96.00 167 PRO A O 1
ATOM 1292 N N . GLU A 1 168 ? 2.740 -4.685 33.990 1.00 95.50 168 GLU A N 1
ATOM 1293 C CA . GLU A 1 168 ? 1.326 -4.281 34.015 1.00 95.50 168 GLU A CA 1
ATOM 1294 C C . GLU A 1 168 ? 0.723 -4.288 32.609 1.00 95.50 168 GLU A C 1
ATOM 1296 O O . GLU A 1 168 ? -0.417 -4.719 32.423 1.00 95.50 168 GLU A O 1
ATOM 1301 N N . GLU A 1 169 ? 1.507 -3.875 31.615 1.00 93.50 169 GLU A N 1
ATOM 1302 C CA . GLU A 1 169 ? 1.123 -3.852 30.209 1.00 93.50 169 GLU A CA 1
ATOM 1303 C C . GLU A 1 169 ? 0.759 -5.248 29.713 1.00 93.50 169 GLU A C 1
ATOM 1305 O O . GLU A 1 169 ? -0.241 -5.402 29.020 1.00 93.50 169 GLU A O 1
ATOM 1310 N N . THR A 1 170 ? 1.509 -6.274 30.126 1.00 94.81 170 THR A N 1
ATOM 1311 C CA . THR A 1 170 ? 1.239 -7.664 29.747 1.00 94.81 170 THR A CA 1
ATOM 1312 C C . THR A 1 170 ? -0.099 -8.133 30.306 1.00 94.81 170 THR A C 1
ATOM 1314 O O . THR A 1 170 ? -0.902 -8.705 29.569 1.00 94.81 170 THR A O 1
ATOM 1317 N N . VAL A 1 171 ? -0.385 -7.863 31.586 1.00 95.56 171 VAL A N 1
ATOM 1318 C CA . VAL A 1 171 ? -1.682 -8.220 32.189 1.00 95.56 171 VAL A CA 1
ATOM 1319 C C . VAL A 1 171 ? -2.811 -7.465 31.506 1.00 95.56 171 VAL A C 1
ATOM 1321 O O . VAL A 1 171 ? -3.821 -8.062 31.138 1.00 95.56 171 VAL A O 1
ATOM 1324 N N . ARG A 1 172 ? -2.652 -6.154 31.327 1.00 95.06 172 ARG A N 1
ATOM 1325 C CA . ARG A 1 172 ? -3.658 -5.315 30.681 1.00 95.06 172 ARG A CA 1
ATOM 1326 C C . ARG A 1 172 ? -3.947 -5.795 29.263 1.00 95.06 172 ARG A C 1
ATOM 1328 O O . ARG A 1 172 ? -5.115 -5.928 28.921 1.00 95.06 172 ARG A O 1
ATOM 1335 N N . ALA A 1 173 ? -2.926 -6.053 28.450 1.00 95.50 173 ALA A N 1
ATOM 1336 C CA . ALA A 1 173 ? -3.091 -6.468 27.060 1.00 95.50 173 ALA A CA 1
ATOM 1337 C C . ALA A 1 173 ? -3.837 -7.806 26.956 1.00 95.50 173 ALA A C 1
ATOM 1339 O O . ALA A 1 173 ? -4.782 -7.931 26.180 1.00 95.50 173 ALA A O 1
ATOM 1340 N N . THR A 1 174 ? -3.463 -8.777 27.793 1.00 94.50 174 THR A N 1
ATOM 1341 C CA . THR A 1 174 ? -3.927 -10.172 27.689 1.00 94.50 174 THR A CA 1
ATOM 1342 C C . THR A 1 174 ? -5.259 -10.466 28.386 1.00 94.50 174 THR A C 1
ATOM 1344 O O . THR A 1 174 ? -5.809 -11.555 28.208 1.00 94.50 174 THR A O 1
ATOM 1347 N N . THR A 1 175 ? -5.801 -9.510 29.151 1.00 94.88 175 THR A N 1
ATOM 1348 C CA . THR A 1 175 ? -7.041 -9.678 29.929 1.00 94.88 175 THR A CA 1
ATOM 1349 C C . THR A 1 175 ? -8.115 -8.636 29.597 1.00 94.88 175 THR A C 1
ATOM 1351 O O . THR A 1 175 ? -7.838 -7.602 28.981 1.00 94.88 175 THR A O 1
ATOM 1354 N N . VAL A 1 176 ? -9.346 -8.900 30.050 1.00 95.00 176 VAL A N 1
ATOM 1355 C CA . VAL A 1 176 ? -10.547 -8.071 29.881 1.00 95.00 176 VAL A CA 1
ATOM 1356 C C . VAL A 1 176 ? -11.150 -7.680 31.237 1.00 95.00 176 VAL A C 1
ATOM 1358 O O . VAL A 1 176 ? -11.370 -8.544 32.086 1.00 95.00 176 VAL A O 1
ATOM 1361 N N . ASP A 1 177 ? -11.452 -6.395 31.438 1.00 94.44 177 ASP A N 1
ATOM 1362 C CA . ASP A 1 177 ? -12.158 -5.875 32.621 1.00 94.44 177 ASP A CA 1
ATOM 1363 C C . ASP A 1 177 ? -13.623 -5.629 32.289 1.00 94.44 177 ASP A C 1
ATOM 1365 O O . ASP A 1 177 ? -13.998 -4.657 31.627 1.00 94.44 177 ASP A O 1
ATOM 1369 N N . LEU A 1 178 ? -14.466 -6.530 32.787 1.00 92.38 178 LEU A N 1
ATOM 1370 C CA . LEU A 1 178 ? -15.896 -6.516 32.506 1.00 92.38 178 LEU A CA 1
ATOM 1371 C C . LEU A 1 178 ? -16.602 -5.277 33.077 1.00 92.38 178 LEU A C 1
ATOM 1373 O O . LEU A 1 178 ? -17.636 -4.871 32.541 1.00 92.38 178 LEU A O 1
ATOM 1377 N N . ASN A 1 179 ? -16.045 -4.634 34.109 1.00 93.88 179 ASN A N 1
ATOM 1378 C CA . ASN A 1 179 ? -16.639 -3.433 34.704 1.00 93.88 179 ASN A CA 1
ATOM 1379 C C . ASN A 1 179 ? -16.567 -2.231 33.754 1.00 93.88 179 ASN A C 1
ATOM 1381 O O . ASN A 1 179 ? -17.386 -1.316 33.851 1.00 93.88 179 ASN A O 1
ATOM 1385 N N . LYS A 1 180 ? -15.630 -2.246 32.799 1.00 95.25 180 LYS A N 1
ATOM 1386 C CA . LYS A 1 180 ? -15.452 -1.174 31.816 1.00 95.25 180 LYS A CA 1
ATOM 1387 C C . LYS A 1 180 ? -16.370 -1.289 30.604 1.00 95.25 180 LYS A C 1
ATOM 1389 O O . LYS A 1 180 ? -16.550 -0.301 29.898 1.00 95.25 180 LYS A O 1
ATOM 1394 N N . LEU A 1 181 ? -17.008 -2.441 30.374 1.00 93.88 181 LEU A N 1
ATOM 1395 C CA . LEU A 1 181 ? -17.790 -2.670 29.153 1.00 93.88 181 LEU A CA 1
ATOM 1396 C C . LEU A 1 181 ? -18.963 -1.700 29.001 1.00 93.88 181 LEU A C 1
ATOM 1398 O O . LEU A 1 181 ? -19.231 -1.254 27.892 1.00 93.88 181 LEU A O 1
ATOM 1402 N N . LYS A 1 182 ? -19.644 -1.328 30.094 1.00 95.50 182 LYS A N 1
ATOM 1403 C CA . LYS A 1 182 ? -20.737 -0.342 30.037 1.00 95.50 182 LYS A CA 1
ATOM 1404 C C . LYS A 1 182 ? -20.234 1.024 29.560 1.00 95.50 182 LYS A C 1
ATOM 1406 O O . LYS A 1 182 ? -20.828 1.625 28.670 1.00 95.50 182 LYS A O 1
ATOM 1411 N N . THR A 1 183 ? -19.118 1.489 30.118 1.00 96.94 183 THR A N 1
ATOM 1412 C CA . THR A 1 183 ? -18.467 2.733 29.693 1.00 96.94 183 THR A CA 1
ATOM 1413 C C . THR A 1 183 ? -17.997 2.630 28.245 1.00 96.94 183 THR A C 1
ATOM 1415 O O . THR A 1 183 ? -18.276 3.523 27.455 1.00 96.94 183 THR A O 1
ATOM 1418 N N . GLY A 1 184 ? -17.385 1.508 27.857 1.00 96.94 184 GLY A N 1
ATOM 1419 C CA . GLY A 1 184 ? -16.953 1.268 26.482 1.00 96.94 184 GLY A CA 1
ATOM 1420 C C . GLY A 1 184 ? -18.108 1.328 25.482 1.00 96.94 184 GLY A C 1
ATOM 1421 O O . GLY A 1 184 ? -17.958 1.919 24.417 1.00 96.94 184 GLY A O 1
ATOM 1422 N N . ARG A 1 185 ? -19.283 0.770 25.819 1.00 96.94 185 ARG A N 1
ATOM 1423 C CA . ARG A 1 185 ? -20.475 0.828 24.952 1.00 96.94 185 ARG A CA 1
ATOM 1424 C C . ARG A 1 185 ? -20.974 2.253 24.764 1.00 96.94 185 ARG A C 1
ATOM 1426 O O . ARG A 1 185 ? -21.261 2.632 23.632 1.00 96.94 185 ARG A O 1
ATOM 1433 N N . ARG A 1 186 ? -21.013 3.050 25.838 1.00 95.81 186 ARG A N 1
ATOM 1434 C CA . ARG A 1 186 ? -21.316 4.488 25.754 1.00 95.81 186 ARG A CA 1
ATOM 1435 C C . ARG A 1 186 ? -20.332 5.196 24.822 1.00 95.81 186 ARG A C 1
ATOM 1437 O O . ARG A 1 186 ? -20.762 5.889 23.910 1.00 95.81 186 ARG A O 1
ATOM 1444 N N . VAL A 1 187 ? -19.030 4.986 25.015 1.00 95.38 187 VAL A N 1
ATOM 1445 C CA . VAL A 1 187 ? -17.985 5.617 24.194 1.00 95.38 187 VAL A CA 1
ATOM 1446 C C . VAL A 1 187 ? -18.124 5.227 22.720 1.00 95.38 187 VAL A C 1
ATOM 1448 O O . VAL A 1 187 ? -18.019 6.087 21.845 1.00 95.38 187 VAL A O 1
ATOM 1451 N N . PHE A 1 188 ? -18.413 3.953 22.436 1.00 94.75 188 PHE A N 1
ATOM 1452 C CA . PHE A 1 188 ? -18.692 3.477 21.083 1.00 94.75 188 PHE A CA 1
ATOM 1453 C C . PHE A 1 188 ? -19.929 4.158 20.477 1.00 94.75 188 PHE A C 1
ATOM 1455 O O . PHE A 1 188 ? -19.867 4.598 19.329 1.00 94.75 188 PHE A O 1
ATOM 1462 N N . ALA A 1 189 ? -21.026 4.278 21.232 1.00 93.12 189 ALA A N 1
ATOM 1463 C CA . ALA A 1 189 ? -22.242 4.971 20.800 1.00 93.12 189 ALA A CA 1
ATOM 1464 C C . ALA A 1 189 ? -21.994 6.453 20.481 1.00 93.12 189 ALA A C 1
ATOM 1466 O O . ALA A 1 189 ? -22.541 6.976 19.519 1.00 93.12 189 ALA A O 1
ATOM 1467 N N . GLU A 1 190 ? -21.156 7.125 21.263 1.00 89.06 190 GLU A N 1
ATOM 1468 C CA . GLU A 1 190 ? -20.882 8.555 21.094 1.00 89.06 190 GLU A CA 1
ATOM 1469 C C . GLU A 1 190 ? -19.913 8.838 19.934 1.00 89.06 190 GLU A C 1
ATOM 1471 O O . GLU A 1 190 ? -20.053 9.852 19.259 1.00 89.06 190 GLU A O 1
ATOM 1476 N N . ASN A 1 191 ? -18.941 7.951 19.675 1.00 88.00 191 ASN A N 1
ATOM 1477 C CA . ASN A 1 191 ? -17.792 8.286 18.817 1.00 88.00 191 ASN A CA 1
ATOM 1478 C C . ASN A 1 191 ? -17.579 7.354 17.615 1.00 88.00 191 ASN A C 1
ATOM 1480 O O . ASN A 1 191 ? -16.934 7.745 16.643 1.00 88.00 191 ASN A O 1
ATOM 1484 N N . CYS A 1 192 ? -18.059 6.109 17.667 1.00 89.62 192 CYS A N 1
ATOM 1485 C CA . CYS A 1 192 ? -17.682 5.070 16.698 1.00 89.62 192 CYS A CA 1
ATOM 1486 C C . CYS A 1 192 ? -18.865 4.548 15.878 1.00 89.62 192 CYS A C 1
ATOM 1488 O O . CYS A 1 192 ? -18.691 4.202 14.708 1.00 89.62 192 CYS A O 1
ATOM 1490 N N . ILE A 1 193 ? -20.061 4.492 16.472 1.00 88.62 193 ILE A N 1
ATOM 1491 C CA . ILE A 1 193 ? -21.251 3.837 15.910 1.00 88.62 193 ILE A CA 1
ATOM 1492 C C . ILE A 1 193 ? -21.618 4.359 14.517 1.00 88.62 193 ILE A C 1
ATOM 1494 O O . ILE A 1 193 ? -22.046 3.589 13.670 1.00 88.62 193 ILE A O 1
ATOM 1498 N N . VAL A 1 194 ? -21.398 5.643 14.242 1.00 83.31 194 VAL A N 1
ATOM 1499 C CA . VAL A 1 194 ? -21.728 6.272 12.956 1.00 83.31 194 VAL A CA 1
ATOM 1500 C C . VAL A 1 194 ? -21.000 5.604 11.783 1.00 83.31 194 VAL A C 1
ATOM 1502 O O . VAL A 1 194 ? -21.619 5.269 10.776 1.00 83.31 194 VAL A O 1
ATOM 1505 N N . CYS A 1 195 ? -19.697 5.356 11.923 1.00 83.00 195 CYS A N 1
ATOM 1506 C CA . CYS A 1 195 ? -18.896 4.721 10.873 1.00 83.00 195 CYS A CA 1
ATOM 1507 C C . CYS A 1 195 ? -18.893 3.195 11.009 1.00 83.00 195 CYS A C 1
ATOM 1509 O O . CYS A 1 195 ? -18.875 2.479 10.006 1.00 83.00 195 CYS A O 1
ATOM 1511 N N . HIS A 1 196 ? -18.920 2.698 12.249 1.00 89.38 196 HIS A N 1
ATOM 1512 C CA . HIS A 1 196 ? -18.708 1.294 12.586 1.00 89.38 196 HIS A CA 1
ATOM 1513 C C . HIS A 1 196 ? -19.987 0.537 12.964 1.00 89.38 196 HIS A C 1
ATOM 1515 O O . HIS A 1 196 ? -19.908 -0.484 13.636 1.00 89.38 196 HIS A O 1
ATOM 1521 N N . SER A 1 197 ? -21.173 0.988 12.549 1.00 85.50 197 SER A N 1
ATOM 1522 C CA . SER A 1 197 ? -22.417 0.243 12.766 1.00 85.50 197 SER A CA 1
ATOM 1523 C C . SER A 1 197 ? -23.224 0.077 11.494 1.00 85.50 197 SER A C 1
ATOM 1525 O O . SER A 1 197 ? -23.634 1.041 10.853 1.00 85.50 197 SER A O 1
ATOM 1527 N N . SER A 1 198 ? -23.541 -1.182 11.216 1.00 79.88 198 SER A N 1
ATOM 1528 C CA . SER A 1 198 ? -24.443 -1.603 10.147 1.00 79.88 198 SER A CA 1
ATOM 1529 C C . SER A 1 198 ? -25.919 -1.410 10.470 1.00 79.88 198 SER A C 1
ATOM 1531 O O . SER A 1 198 ? -26.784 -1.586 9.609 1.00 79.88 198 SER A O 1
ATOM 1533 N N . ILE A 1 199 ? -26.196 -1.094 11.733 1.00 79.31 199 ILE A N 1
ATOM 1534 C CA . ILE A 1 199 ? -27.513 -0.804 12.273 1.00 79.31 199 ILE A CA 1
ATOM 1535 C C . ILE A 1 199 ? -27.543 0.702 12.531 1.00 79.31 199 ILE A C 1
ATOM 1537 O O . ILE A 1 199 ? -26.789 1.201 13.364 1.00 79.31 199 ILE A O 1
ATOM 1541 N N . GLN A 1 200 ? -28.388 1.404 11.782 1.00 78.69 200 GLN A N 1
ATOM 1542 C CA . GLN A 1 200 ? -28.596 2.856 11.813 1.00 78.69 200 GLN A CA 1
ATOM 1543 C C . GLN A 1 200 ? -30.112 3.133 11.853 1.00 78.69 200 GLN A C 1
ATOM 1545 O O . GLN A 1 200 ? -30.881 2.298 11.348 1.00 78.69 200 GLN A O 1
ATOM 1550 N N . PRO A 1 201 ? -30.577 4.262 12.421 1.00 73.00 201 PRO A N 1
ATOM 1551 C CA . PRO A 1 201 ? -32.006 4.575 12.518 1.00 73.00 201 PRO A CA 1
ATOM 1552 C C . PRO A 1 201 ? -32.654 4.690 11.136 1.00 73.00 201 PRO A C 1
ATOM 1554 O O . PRO A 1 201 ? -32.001 5.115 10.186 1.00 73.00 201 PRO A O 1
ATOM 1557 N N . GLU A 1 202 ? -33.922 4.275 11.027 1.00 63.44 202 GLU A N 1
ATOM 1558 C CA . GLU A 1 202 ? -34.685 4.195 9.764 1.00 63.44 202 GLU A CA 1
ATOM 1559 C C . GLU A 1 202 ? -34.806 5.543 9.050 1.00 63.44 202 GLU A C 1
ATOM 1561 O O . GLU A 1 202 ? -34.601 5.626 7.842 1.00 63.44 202 GLU A O 1
ATOM 1566 N N . SER A 1 203 ? -35.081 6.602 9.804 1.00 62.75 203 SER A N 1
ATOM 1567 C CA . SER A 1 203 ? -35.233 7.959 9.294 1.00 62.75 203 SER A CA 1
ATOM 1568 C C . SER A 1 203 ? -35.068 8.971 10.427 1.00 62.75 203 SER A C 1
ATOM 1570 O O . SER A 1 203 ? -35.033 8.612 11.607 1.00 62.75 203 SER A O 1
ATOM 1572 N N . SER A 1 204 ? -35.000 10.255 10.083 1.00 66.50 204 SER A N 1
ATOM 1573 C CA . SER A 1 204 ? -35.130 11.328 11.071 1.00 66.50 204 SER A CA 1
ATOM 1574 C C . SER A 1 204 ? -36.503 11.283 11.749 1.00 66.50 204 SER A C 1
ATOM 1576 O O . SER A 1 204 ? -36.583 11.400 12.964 1.00 66.50 204 SER A O 1
ATOM 1578 N N . GLU A 1 205 ? -37.580 11.013 11.008 1.00 64.44 205 GLU A N 1
ATOM 1579 C CA . GLU A 1 205 ? -38.924 10.846 11.580 1.00 64.44 205 GLU A CA 1
ATOM 1580 C C . GLU A 1 205 ? -38.969 9.745 12.648 1.00 64.44 205 GLU A C 1
ATOM 1582 O O . GLU A 1 205 ? -39.558 9.951 13.704 1.00 64.44 205 GLU A O 1
ATOM 1587 N N . PHE A 1 206 ? -38.271 8.623 12.439 1.00 68.75 206 PHE A N 1
ATOM 1588 C CA . PHE A 1 206 ? -38.137 7.574 13.450 1.00 68.75 206 PHE A CA 1
ATOM 1589 C C . PHE A 1 206 ? -37.495 8.098 14.744 1.00 68.75 206 PHE A C 1
ATOM 1591 O O . PHE A 1 206 ? -38.003 7.805 15.828 1.00 68.75 206 PHE A O 1
ATOM 1598 N N . LEU A 1 207 ? -36.428 8.903 14.642 1.00 67.00 207 LEU A N 1
ATOM 1599 C CA . LEU A 1 207 ? -35.747 9.495 15.803 1.00 67.00 207 LEU A CA 1
ATOM 1600 C C . LEU A 1 207 ? -36.648 10.451 16.598 1.00 67.00 207 LEU A C 1
ATOM 1602 O O . LEU A 1 207 ? -36.531 10.520 17.819 1.00 67.00 207 LEU A O 1
ATOM 1606 N N . TYR A 1 208 ? -37.549 11.166 15.919 1.00 66.06 208 TYR A N 1
ATOM 1607 C CA . TYR A 1 208 ? -38.436 12.162 16.531 1.00 66.06 208 TYR A CA 1
ATOM 1608 C C . TYR A 1 208 ? -39.866 11.660 16.790 1.00 66.06 208 TYR A C 1
ATOM 1610 O O . TYR A 1 208 ? -40.685 12.407 17.331 1.00 66.06 208 TYR A O 1
ATOM 1618 N N . SER A 1 209 ? -40.191 10.419 16.418 1.00 59.69 209 SER A N 1
ATOM 1619 C CA . SER A 1 209 ? -41.536 9.864 16.585 1.00 59.69 209 SER A CA 1
ATOM 1620 C C . SER A 1 209 ? -41.892 9.708 18.070 1.00 59.69 209 SER A C 1
ATOM 1622 O O . SER A 1 209 ? -41.232 9.003 18.829 1.00 59.69 209 SER A O 1
ATOM 1624 N N . THR A 1 210 ? -42.961 10.386 18.493 1.00 48.06 210 THR A N 1
ATOM 1625 C CA . THR A 1 210 ? -43.494 10.383 19.868 1.00 48.06 210 THR A CA 1
ATOM 1626 C C . THR A 1 210 ? -44.621 9.365 20.086 1.00 48.06 210 THR A C 1
ATOM 1628 O O . THR A 1 210 ? -45.317 9.423 21.099 1.00 48.06 210 THR A O 1
ATOM 1631 N N . GLU A 1 211 ? -44.809 8.407 19.173 1.00 43.72 211 GLU A N 1
ATOM 1632 C CA . GLU A 1 211 ? -45.665 7.236 19.406 1.00 43.72 211 GLU A CA 1
ATOM 1633 C C . GLU A 1 211 ? -44.922 6.246 20.344 1.00 43.72 211 GLU A C 1
ATOM 1635 O O . GLU A 1 211 ? -44.044 5.505 19.898 1.00 43.72 211 GLU A O 1
ATOM 1640 N N . GLY A 1 212 ? -45.150 6.181 21.660 1.00 36.84 212 GLY A N 1
ATOM 1641 C CA . GLY A 1 212 ? -46.222 6.741 22.474 1.00 36.84 212 GLY A CA 1
ATOM 1642 C C . GLY A 1 212 ? -45.740 7.391 23.775 1.00 36.84 212 GLY A C 1
ATOM 1643 O O . GLY A 1 212 ? -44.620 7.198 24.248 1.00 36.84 212 GLY A O 1
ATOM 1644 N N . GLY A 1 213 ? -46.635 8.204 24.331 1.00 35.72 213 GLY A N 1
ATOM 1645 C CA . GLY A 1 213 ? -46.473 8.838 25.628 1.00 35.72 213 GLY A CA 1
ATOM 1646 C C . GLY A 1 213 ? -46.474 7.856 26.803 1.00 35.72 213 GLY A C 1
ATOM 1647 O O . GLY A 1 213 ? -46.989 6.747 26.726 1.00 35.72 213 GLY A O 1
ATOM 1648 N N . GLU A 1 214 ? -45.946 8.374 27.910 1.00 37.84 214 GLU A N 1
ATOM 1649 C CA . GLU A 1 214 ? -45.838 7.802 29.257 1.00 37.84 214 GLU A CA 1
ATOM 1650 C C . GLU A 1 214 ? -44.736 6.757 29.515 1.00 37.84 214 GLU A C 1
ATOM 1652 O O . GLU A 1 214 ? -44.583 5.731 28.861 1.00 37.84 214 GLU A O 1
ATOM 1657 N N . GLU A 1 215 ? -43.997 7.035 30.595 1.00 37.94 215 GLU A N 1
ATOM 1658 C CA . GLU A 1 215 ? -42.829 6.354 31.178 1.00 37.94 215 GLU A CA 1
ATOM 1659 C C . GLU A 1 215 ? -42.951 4.836 31.445 1.00 37.94 215 GLU A C 1
ATOM 1661 O O . GLU A 1 215 ? -42.004 4.228 31.960 1.00 37.94 215 GLU A O 1
ATOM 1666 N N . SER A 1 216 ? -44.079 4.205 31.109 1.00 33.88 216 SER A N 1
ATOM 1667 C CA . SER A 1 216 ? -44.383 2.807 31.438 1.00 33.88 216 SER A CA 1
ATOM 1668 C C . SER A 1 216 ? -43.913 1.773 30.400 1.00 33.88 216 SER A C 1
ATOM 1670 O O . SER A 1 216 ? -43.857 0.585 30.714 1.00 33.88 216 SER A O 1
ATOM 1672 N N . GLU A 1 217 ? -43.460 2.184 29.210 1.00 40.25 217 GLU A N 1
ATOM 1673 C CA . GLU A 1 217 ? -43.114 1.258 28.112 1.00 40.25 217 GLU A CA 1
ATOM 1674 C C . GLU A 1 217 ? -41.612 0.999 27.893 1.00 40.25 217 GLU A C 1
ATOM 1676 O O . GLU A 1 217 ? -41.211 0.437 26.873 1.00 40.25 217 GLU A O 1
ATOM 1681 N N . ARG A 1 218 ? -40.745 1.264 28.880 1.00 42.06 218 ARG A N 1
ATOM 1682 C CA . ARG A 1 218 ? -39.331 0.819 28.806 1.00 42.06 218 ARG A CA 1
ATOM 1683 C C . ARG A 1 218 ? -39.175 -0.704 28.622 1.00 42.06 218 ARG A C 1
ATOM 1685 O O . ARG A 1 218 ? -38.152 -1.153 28.117 1.00 42.06 218 ARG A O 1
ATOM 1692 N N . HIS A 1 219 ? -40.198 -1.495 28.961 1.00 35.81 219 HIS A N 1
ATOM 1693 C CA . HIS A 1 219 ? -40.233 -2.950 28.754 1.00 35.81 219 HIS A CA 1
ATOM 1694 C C . HIS A 1 219 ? -40.672 -3.399 27.341 1.00 35.81 219 HIS A C 1
ATOM 1696 O O . HIS A 1 219 ? -40.535 -4.581 27.032 1.00 35.81 219 HIS A O 1
ATOM 1702 N N . GLN A 1 220 ? -41.147 -2.505 26.460 1.00 41.59 220 GLN A N 1
ATOM 1703 C CA . GLN A 1 220 ? -41.565 -2.856 25.087 1.00 41.59 220 GLN A CA 1
ATOM 1704 C C . GLN A 1 220 ? -40.479 -2.629 24.014 1.00 41.59 220 GLN A C 1
ATOM 1706 O O . GLN A 1 220 ? -40.672 -2.972 22.847 1.00 41.59 220 GLN A O 1
ATOM 1711 N N . HIS A 1 221 ? -39.302 -2.106 24.380 1.00 46.06 221 HIS A N 1
ATOM 1712 C CA . HIS A 1 221 ? -38.235 -1.818 23.412 1.00 46.06 221 HIS A CA 1
ATOM 1713 C C . HIS A 1 221 ? -37.652 -3.072 22.733 1.00 46.06 221 HIS A C 1
ATOM 1715 O O . HIS A 1 221 ? -37.279 -3.002 21.564 1.00 46.06 221 HIS A O 1
ATOM 1721 N N . HIS A 1 222 ? -37.612 -4.234 23.396 1.00 39.75 222 HIS A N 1
ATOM 1722 C CA . HIS A 1 222 ? -37.027 -5.457 22.820 1.00 39.75 222 HIS A CA 1
ATOM 1723 C C . HIS A 1 222 ? -37.756 -5.958 21.557 1.00 39.75 222 HIS A C 1
ATOM 1725 O O . HIS A 1 222 ? -37.102 -6.402 20.613 1.00 39.75 222 HIS A O 1
ATOM 1731 N N . THR A 1 223 ? -39.081 -5.817 21.487 1.00 42.62 223 THR A N 1
ATOM 1732 C CA . THR A 1 223 ? -39.905 -6.194 20.323 1.00 42.62 223 THR A CA 1
ATOM 1733 C C . THR A 1 223 ? -39.785 -5.201 19.157 1.00 42.62 223 THR A C 1
ATOM 1735 O O . THR A 1 223 ? -39.961 -5.591 18.003 1.00 42.62 223 THR A O 1
ATOM 1738 N N . LYS A 1 224 ? -39.421 -3.936 19.428 1.00 52.41 224 LYS A N 1
ATOM 1739 C CA . LYS A 1 224 ? -39.210 -2.883 18.411 1.00 52.41 224 LYS A CA 1
ATOM 1740 C C . LYS A 1 224 ? -37.927 -3.128 17.595 1.00 52.41 224 LYS A C 1
ATOM 1742 O O . LYS A 1 224 ? -37.907 -2.874 16.395 1.00 52.41 224 LYS A O 1
ATOM 1747 N N . TRP A 1 225 ? -36.889 -3.706 18.209 1.00 49.59 225 TRP A N 1
ATOM 1748 C CA . TRP A 1 225 ? -35.586 -3.937 17.566 1.00 49.59 225 TRP A CA 1
ATOM 1749 C C . TRP A 1 225 ? -35.536 -5.151 16.637 1.00 49.59 225 TRP A C 1
ATOM 1751 O O . TRP A 1 225 ? -34.951 -5.059 15.563 1.00 49.59 225 TRP A O 1
ATOM 1761 N N . GLU A 1 226 ? -36.169 -6.274 16.990 1.00 50.31 226 GLU A N 1
ATOM 1762 C CA . GLU A 1 226 ? -36.281 -7.410 16.059 1.00 50.31 226 GLU A CA 1
ATOM 1763 C C . GLU A 1 226 ? -37.116 -7.046 14.825 1.00 50.31 226 GLU A C 1
ATOM 1765 O O . GLU A 1 226 ? -36.787 -7.455 13.710 1.00 50.31 226 GLU A O 1
ATOM 1770 N N . GLY A 1 227 ? -38.169 -6.243 15.022 1.00 54.25 227 GLY A N 1
ATOM 1771 C CA . GLY A 1 227 ? -38.975 -5.674 13.946 1.00 54.25 227 GLY A CA 1
ATOM 1772 C C . GLY A 1 227 ? -38.162 -4.748 13.043 1.00 54.25 227 GLY A C 1
ATOM 1773 O O . GLY A 1 227 ? -38.199 -4.928 11.831 1.00 54.25 227 GLY A O 1
ATOM 1774 N N . LEU A 1 228 ? -37.387 -3.824 13.621 1.00 54.19 228 LEU A N 1
ATOM 1775 C CA . LEU A 1 228 ? -36.498 -2.915 12.888 1.00 54.19 228 LEU A CA 1
ATOM 1776 C C . LEU A 1 228 ? -35.430 -3.683 12.099 1.00 54.19 228 LEU A C 1
ATOM 1778 O O . LEU A 1 228 ? -35.255 -3.454 10.912 1.00 54.19 228 LEU A O 1
ATOM 1782 N N . ILE A 1 229 ? -34.763 -4.671 12.701 1.00 54.22 229 ILE A N 1
ATOM 1783 C CA . ILE A 1 229 ? -33.729 -5.457 12.008 1.00 54.22 229 ILE A CA 1
ATOM 1784 C C . ILE A 1 229 ? -34.320 -6.256 10.834 1.00 54.22 229 ILE A C 1
ATOM 1786 O O . ILE A 1 229 ? -33.753 -6.246 9.742 1.00 54.22 229 ILE A O 1
ATOM 1790 N N . LYS A 1 230 ? -35.475 -6.912 11.017 1.00 54.62 230 LYS A N 1
ATOM 1791 C CA . LYS A 1 230 ? -36.153 -7.656 9.938 1.00 54.62 230 LYS A CA 1
ATOM 1792 C C . LYS A 1 230 ? -36.678 -6.735 8.835 1.00 54.62 230 LYS A C 1
ATOM 1794 O O . LYS A 1 230 ? -36.562 -7.070 7.660 1.00 54.62 230 LYS A O 1
ATOM 1799 N N . ARG A 1 231 ? -37.217 -5.571 9.201 1.00 58.12 231 ARG A N 1
ATOM 1800 C CA . ARG A 1 231 ? -37.711 -4.564 8.255 1.00 58.12 231 ARG A CA 1
ATOM 1801 C C . ARG A 1 231 ? -36.568 -3.941 7.465 1.00 58.12 231 ARG A C 1
ATOM 1803 O O . ARG A 1 231 ? -36.657 -3.875 6.251 1.00 58.12 231 ARG A O 1
ATOM 1810 N N . ARG A 1 232 ? -35.438 -3.647 8.110 1.00 55.97 232 ARG A N 1
ATOM 1811 C CA . ARG A 1 232 ? -34.212 -3.195 7.444 1.00 55.97 232 ARG A CA 1
ATOM 1812 C C . ARG A 1 232 ? -33.640 -4.229 6.487 1.00 55.97 232 ARG A C 1
ATOM 1814 O O . ARG A 1 232 ? -33.153 -3.844 5.435 1.00 55.97 232 ARG A O 1
ATOM 1821 N N . LEU A 1 233 ? -33.681 -5.522 6.813 1.00 54.34 233 LEU A N 1
ATOM 1822 C CA . LEU A 1 233 ? -33.303 -6.572 5.857 1.00 54.34 233 LEU A CA 1
ATOM 1823 C C . LEU A 1 233 ? -34.228 -6.571 4.630 1.00 54.34 233 LEU A C 1
ATOM 1825 O O . LEU A 1 233 ? -33.741 -6.712 3.513 1.00 54.34 233 LEU A O 1
ATOM 1829 N N . HIS A 1 234 ? -35.528 -6.351 4.832 1.00 53.44 234 HIS A N 1
ATOM 1830 C CA . HIS A 1 234 ? -36.517 -6.259 3.757 1.00 53.44 234 HIS A CA 1
ATOM 1831 C C . HIS A 1 234 ? -36.356 -4.992 2.896 1.00 53.44 234 HIS A C 1
ATOM 1833 O O . HIS A 1 234 ? -36.289 -5.088 1.676 1.00 53.44 234 HIS A O 1
ATOM 1839 N N . GLU A 1 235 ? -36.204 -3.818 3.510 1.00 52.25 235 GLU A N 1
ATOM 1840 C CA . GLU A 1 235 ? -35.916 -2.548 2.826 1.00 52.25 235 GLU A CA 1
ATOM 1841 C C . GLU A 1 235 ? -34.588 -2.617 2.067 1.00 52.25 235 GLU A C 1
ATOM 1843 O O . GLU A 1 235 ? -34.504 -2.203 0.920 1.00 52.25 235 GLU A O 1
ATOM 1848 N N . ARG A 1 236 ? -33.557 -3.237 2.657 1.00 51.91 236 ARG A N 1
ATOM 1849 C CA . ARG A 1 236 ? -32.261 -3.468 2.002 1.00 51.91 236 ARG A CA 1
ATOM 1850 C C . ARG A 1 236 ? -32.403 -4.331 0.745 1.00 51.91 236 ARG A C 1
ATOM 1852 O O . ARG A 1 236 ? -31.683 -4.095 -0.220 1.00 51.91 236 ARG A O 1
ATOM 1859 N N . GLN A 1 237 ? -33.307 -5.313 0.750 1.00 51.78 237 GLN A N 1
ATOM 1860 C CA . GLN A 1 237 ? -33.639 -6.113 -0.434 1.00 51.78 237 GLN A CA 1
ATOM 1861 C C . GLN A 1 237 ? -34.424 -5.298 -1.474 1.00 51.78 237 GLN A C 1
ATOM 1863 O O . GLN A 1 237 ? -34.155 -5.434 -2.664 1.00 51.78 237 GLN A O 1
ATOM 1868 N N . GLN A 1 238 ? -35.342 -4.428 -1.043 1.00 50.00 238 GLN A N 1
ATOM 1869 C CA . GLN A 1 238 ? -36.102 -3.540 -1.932 1.00 50.00 238 GLN A CA 1
ATOM 1870 C C . GLN A 1 238 ? -35.214 -2.474 -2.590 1.00 50.00 238 GLN A C 1
ATOM 1872 O O . GLN A 1 238 ? -35.201 -2.374 -3.808 1.00 50.00 238 GLN A O 1
ATOM 1877 N N . TRP A 1 239 ? -34.372 -1.767 -1.836 1.00 51.53 239 TRP A N 1
ATOM 1878 C CA . TRP A 1 239 ? -33.444 -0.766 -2.383 1.00 51.53 239 TRP A CA 1
ATOM 1879 C C . TRP A 1 239 ? -32.388 -1.367 -3.304 1.00 51.53 239 TRP A C 1
ATOM 1881 O O . TRP A 1 239 ? -32.017 -0.759 -4.306 1.00 51.53 239 TRP A O 1
ATOM 1891 N N . ALA A 1 240 ? -31.937 -2.590 -3.009 1.00 46.12 240 ALA A N 1
ATOM 1892 C CA . ALA A 1 240 ? -31.107 -3.344 -3.940 1.00 46.12 240 ALA A CA 1
ATOM 1893 C C . ALA A 1 240 ? -31.852 -3.623 -5.256 1.00 46.12 240 ALA A C 1
ATOM 1895 O O . ALA A 1 240 ? -31.239 -3.539 -6.316 1.00 46.12 240 ALA A O 1
ATOM 1896 N N . ALA A 1 241 ? -33.155 -3.916 -5.212 1.00 47.75 241 ALA A N 1
ATOM 1897 C CA . ALA A 1 241 ? -33.978 -4.077 -6.409 1.00 47.75 241 ALA A CA 1
ATOM 1898 C C . ALA A 1 241 ? -34.205 -2.748 -7.158 1.00 47.75 241 ALA A C 1
ATOM 1900 O O . ALA A 1 241 ? -34.208 -2.748 -8.388 1.00 47.75 241 ALA A O 1
ATOM 1901 N N . ASP A 1 242 ? -34.309 -1.631 -6.435 1.00 44.28 242 ASP A N 1
ATOM 1902 C CA . ASP A 1 242 ? -34.520 -0.287 -6.994 1.00 44.28 242 ASP A CA 1
ATOM 1903 C C . ASP A 1 242 ? -33.221 0.384 -7.489 1.00 44.28 242 ASP A C 1
ATOM 1905 O O . ASP A 1 242 ? -33.257 1.432 -8.134 1.00 44.28 242 ASP A O 1
ATOM 1909 N N . GLY A 1 243 ? -32.058 -0.223 -7.224 1.00 40.03 243 GLY A N 1
ATOM 1910 C CA . GLY A 1 243 ? -30.750 0.311 -7.612 1.00 40.03 243 GLY A CA 1
ATOM 1911 C C . GLY A 1 243 ? -30.301 1.523 -6.788 1.00 40.03 243 GLY A C 1
ATOM 1912 O O . GLY A 1 243 ? -29.337 2.192 -7.171 1.00 40.03 243 GLY A O 1
ATOM 1913 N N . GLU A 1 244 ? -30.963 1.807 -5.663 1.00 33.84 244 GLU A N 1
ATOM 1914 C CA . GLU A 1 244 ? -30.578 2.892 -4.764 1.00 33.84 244 GLU A CA 1
ATOM 1915 C C . GLU A 1 244 ? -29.354 2.497 -3.930 1.00 33.84 244 GLU A C 1
ATOM 1917 O O . GLU A 1 244 ? -29.318 1.500 -3.202 1.00 33.84 244 GLU A O 1
ATOM 1922 N N . PHE A 1 245 ? -28.304 3.304 -4.066 1.00 43.75 245 PHE A N 1
ATOM 1923 C CA . PHE A 1 245 ? -27.087 3.193 -3.281 1.00 43.75 245 PHE A CA 1
ATOM 1924 C C . PHE A 1 245 ? -27.351 3.760 -1.883 1.00 43.75 245 PHE A C 1
ATOM 1926 O O . PHE A 1 245 ? -27.854 4.872 -1.765 1.00 43.75 245 PHE A O 1
ATOM 1933 N N . TRP A 1 246 ? -26.997 3.004 -0.838 1.00 44.88 246 TRP A N 1
ATOM 1934 C CA . TRP A 1 246 ? -27.119 3.409 0.566 1.00 44.88 246 TRP A CA 1
ATOM 1935 C C . TRP A 1 246 ? -26.552 4.819 0.795 1.00 44.88 246 TRP A C 1
ATOM 1937 O O . TRP A 1 246 ? -25.337 5.005 0.870 1.00 44.88 246 TRP A O 1
ATOM 1947 N N . GLU A 1 247 ? -27.439 5.804 0.927 1.00 42.75 247 GLU A N 1
ATOM 1948 C CA . GLU A 1 247 ? -27.101 7.192 1.216 1.00 42.75 247 GLU A CA 1
ATOM 1949 C C . GLU A 1 247 ? -27.587 7.552 2.621 1.00 42.75 247 GLU A C 1
ATOM 1951 O O . GLU A 1 247 ? -28.694 8.040 2.830 1.00 42.75 247 GLU A O 1
ATOM 1956 N N . HIS A 1 248 ? -26.730 7.340 3.616 1.00 49.47 248 HIS A N 1
ATOM 1957 C CA . HIS A 1 248 ? -26.726 8.196 4.794 1.00 49.47 248 HIS A CA 1
ATOM 1958 C C . HIS A 1 248 ? -25.309 8.722 4.935 1.00 49.47 248 HIS A C 1
ATOM 1960 O O . HIS A 1 248 ? -24.401 7.974 5.288 1.00 49.47 248 HIS A O 1
ATOM 1966 N N . SER A 1 249 ? -25.092 10.001 4.629 1.00 51.81 249 SER A N 1
ATOM 1967 C CA . SER A 1 249 ? -23.844 10.665 5.006 1.00 51.81 249 SER A CA 1
ATOM 1968 C C . SER A 1 249 ? -23.602 10.354 6.487 1.00 51.81 249 SER A C 1
ATOM 1970 O O . SER A 1 249 ? -24.453 10.723 7.296 1.00 51.81 249 SER A O 1
ATOM 1972 N N . PRO A 1 250 ? -22.511 9.667 6.882 1.00 55.56 250 PRO A N 1
ATOM 1973 C CA . PRO A 1 250 ? -22.292 9.322 8.287 1.00 55.56 250 PRO A CA 1
ATOM 1974 C C . PRO A 1 250 ? -22.363 10.578 9.172 1.00 55.56 250 PRO A C 1
ATOM 1976 O O . PRO A 1 250 ? -22.900 10.562 10.276 1.00 55.56 250 PRO A O 1
ATOM 1979 N N . GLY A 1 251 ? -21.925 11.715 8.624 1.00 58.22 251 GLY A N 1
ATOM 1980 C CA . GLY A 1 251 ? -21.985 13.013 9.281 1.00 58.22 251 GLY A CA 1
ATOM 1981 C C . GLY A 1 251 ? -23.385 13.571 9.540 1.00 58.22 251 GLY A C 1
ATOM 1982 O O . GLY A 1 251 ? -23.506 14.453 10.384 1.00 58.22 251 GLY A O 1
ATOM 1983 N N . GLN A 1 252 ? -24.441 13.074 8.886 1.00 63.91 252 GLN A N 1
ATOM 1984 C CA . GLN A 1 252 ? -25.798 13.617 9.046 1.00 63.91 252 GLN A CA 1
ATOM 1985 C C . GLN A 1 252 ? -26.341 13.454 10.471 1.00 63.91 252 GLN A C 1
ATOM 1987 O O . GLN A 1 252 ? -27.197 14.219 10.900 1.00 63.91 252 GLN A O 1
ATOM 1992 N N . TRP A 1 253 ? -25.822 12.465 11.199 1.00 66.88 253 TRP A N 1
ATOM 1993 C CA . TRP A 1 253 ? -26.253 12.129 12.550 1.00 66.88 253 TRP A CA 1
ATOM 1994 C C . TRP A 1 253 ? -25.363 12.717 13.645 1.00 66.88 253 TRP A C 1
ATOM 1996 O O . TRP A 1 253 ? -25.787 12.797 14.794 1.00 66.88 253 TRP A O 1
ATOM 2006 N N . LEU A 1 254 ? -24.138 13.140 13.305 1.00 65.25 254 LEU A N 1
ATOM 2007 C CA . LEU A 1 254 ? -23.115 13.527 14.287 1.00 65.25 254 LEU A CA 1
ATOM 2008 C C . LEU A 1 254 ? -23.524 14.714 15.169 1.00 65.25 254 LEU A C 1
ATOM 2010 O O . LEU A 1 254 ? -22.964 14.889 16.244 1.00 65.25 254 LEU A O 1
ATOM 2014 N N . SER A 1 255 ? -24.473 15.535 14.718 1.00 70.88 255 SER A N 1
ATOM 2015 C CA . SER A 1 255 ? -24.950 16.714 15.444 1.00 70.88 255 SER A CA 1
ATOM 2016 C C . SER A 1 255 ? -26.373 16.583 15.991 1.00 70.88 255 SER A C 1
ATOM 2018 O O . SER A 1 255 ? -26.894 17.567 16.510 1.00 70.88 255 SER A O 1
ATOM 2020 N N . ASP A 1 256 ? -27.029 15.429 15.833 1.00 79.75 256 ASP A N 1
ATOM 2021 C CA . ASP A 1 256 ? -28.424 15.235 16.236 1.00 79.75 256 ASP A CA 1
ATOM 2022 C C . ASP A 1 256 ? -28.508 14.646 17.666 1.00 79.75 256 ASP A C 1
ATOM 2024 O O . ASP A 1 256 ? -28.120 13.493 17.881 1.00 79.75 256 ASP A O 1
ATOM 2028 N N . PRO A 1 257 ? -29.044 15.384 18.661 1.00 82.94 257 PRO A N 1
ATOM 2029 C CA . PRO A 1 257 ? -29.169 14.876 20.030 1.00 82.94 257 PRO A CA 1
ATOM 2030 C C . PRO A 1 257 ? -30.095 13.658 20.159 1.00 82.94 257 PRO A C 1
ATOM 2032 O O . PRO A 1 257 ? -29.890 12.814 21.033 1.00 82.94 257 PRO A O 1
ATOM 2035 N N . ALA A 1 258 ? -31.119 13.544 19.306 1.00 82.38 258 ALA A N 1
ATOM 2036 C CA . ALA A 1 258 ? -32.010 12.388 19.290 1.00 82.38 258 ALA A CA 1
ATOM 2037 C C . ALA A 1 258 ? -31.278 11.145 18.767 1.00 82.38 258 ALA A C 1
ATOM 2039 O O . ALA A 1 258 ? -31.482 10.046 19.287 1.00 82.38 258 ALA A O 1
ATOM 2040 N N . TYR A 1 259 ? -30.374 11.319 17.799 1.00 83.88 259 TYR A N 1
ATOM 2041 C CA . TYR A 1 259 ? -29.488 10.246 17.357 1.00 83.88 259 TYR A CA 1
ATOM 2042 C C . TYR A 1 259 ? -28.531 9.800 18.464 1.00 83.88 259 TYR A C 1
ATOM 2044 O O . TYR A 1 259 ? -28.369 8.602 18.685 1.00 83.88 259 TYR A O 1
ATOM 2052 N N . GLU A 1 260 ? -27.914 10.742 19.179 1.00 84.75 260 GLU A N 1
ATOM 2053 C CA . GLU A 1 260 ? -27.004 10.421 20.282 1.00 84.75 260 GLU A CA 1
ATOM 2054 C C . GLU A 1 260 ? -27.712 9.590 21.364 1.00 84.75 260 GLU A C 1
ATOM 2056 O O . GLU A 1 260 ? -27.181 8.576 21.828 1.00 84.75 260 GLU A O 1
ATOM 2061 N N . GLN A 1 261 ? -28.940 9.970 21.729 1.00 86.50 261 GLN A N 1
ATOM 2062 C CA . GLN A 1 261 ? -29.746 9.214 22.684 1.00 86.50 261 GLN A CA 1
ATOM 2063 C C . GLN A 1 261 ? -30.116 7.824 22.144 1.00 86.50 261 GLN A C 1
ATOM 2065 O O . GLN A 1 261 ? -29.915 6.824 22.835 1.00 86.50 261 GLN A O 1
ATOM 2070 N N . TRP A 1 262 ? -30.570 7.735 20.891 1.00 87.19 262 TRP A N 1
ATOM 2071 C CA . TRP A 1 262 ? -30.846 6.461 20.221 1.00 87.19 262 TRP A CA 1
ATOM 2072 C C . TRP A 1 262 ? -29.624 5.533 20.225 1.00 87.19 262 TRP A C 1
ATOM 2074 O O . TRP A 1 262 ? -29.750 4.347 20.540 1.00 87.19 262 TRP A O 1
ATOM 2084 N N . ALA A 1 263 ? -28.441 6.072 19.920 1.00 89.69 263 ALA A N 1
ATOM 2085 C CA . ALA A 1 263 ? -27.186 5.335 19.877 1.00 89.69 263 ALA A CA 1
ATOM 2086 C C . ALA A 1 263 ? -26.829 4.764 21.255 1.00 89.69 263 ALA A C 1
ATOM 2088 O O . ALA A 1 263 ? -26.412 3.610 21.357 1.00 89.69 263 ALA A O 1
ATOM 2089 N N . LYS A 1 264 ? -27.030 5.545 22.323 1.00 90.81 264 LYS A N 1
ATOM 2090 C CA . LYS A 1 264 ? -26.815 5.110 23.712 1.00 90.81 264 LYS A CA 1
ATOM 2091 C C . LYS A 1 264 ? -27.783 4.006 24.130 1.00 90.81 264 LYS A C 1
ATOM 2093 O O . LYS A 1 264 ? -27.382 3.093 24.848 1.00 90.81 264 LYS A O 1
ATOM 2098 N N . ASP A 1 265 ? -29.020 4.048 23.650 1.00 88.50 265 ASP A N 1
ATOM 2099 C CA . ASP A 1 265 ? -30.036 3.053 23.992 1.00 88.50 265 ASP A CA 1
ATOM 2100 C C . ASP A 1 265 ? -29.838 1.731 23.231 1.00 88.50 265 ASP A C 1
ATOM 2102 O O . ASP A 1 265 ? -29.956 0.649 23.811 1.00 88.50 265 ASP A O 1
ATOM 2106 N N . ILE A 1 266 ? -29.502 1.784 21.936 1.00 85.12 266 ILE A N 1
ATOM 2107 C CA . ILE A 1 266 ? -29.374 0.577 21.104 1.00 85.12 266 ILE A CA 1
ATOM 2108 C C . ILE A 1 266 ? -28.168 -0.285 21.488 1.00 85.12 266 ILE A C 1
ATOM 2110 O O . ILE A 1 266 ? -28.263 -1.513 21.458 1.00 85.12 266 ILE A O 1
ATOM 2114 N N . VAL A 1 267 ? -27.050 0.318 21.904 1.00 92.31 267 VAL A N 1
ATOM 2115 C CA . VAL A 1 267 ? -25.849 -0.444 22.289 1.00 92.31 267 VAL A CA 1
ATOM 2116 C C . VAL A 1 267 ? -26.053 -1.274 23.555 1.00 92.31 267 VAL A C 1
ATOM 2118 O O . VAL A 1 267 ? -25.352 -2.266 23.741 1.00 92.31 267 VAL A O 1
ATOM 2121 N N . GLU A 1 268 ? -27.019 -0.933 24.409 1.00 90.56 268 GLU A N 1
ATOM 2122 C CA . GLU A 1 268 ? -27.350 -1.735 25.592 1.00 90.56 268 GLU A CA 1
ATOM 2123 C C . GLU A 1 268 ? -28.138 -3.009 25.242 1.00 90.56 268 GLU A C 1
ATOM 2125 O O . GLU A 1 268 ? -28.240 -3.917 26.067 1.00 90.56 268 GLU A O 1
ATOM 2130 N N . ASN A 1 269 ? -28.651 -3.132 24.012 1.00 84.00 269 ASN A N 1
ATOM 2131 C CA . ASN A 1 269 ? -29.340 -4.333 23.556 1.00 84.00 269 ASN A CA 1
ATOM 2132 C C . ASN A 1 269 ? -28.332 -5.411 23.098 1.00 84.00 269 ASN A C 1
ATOM 2134 O O . ASN A 1 269 ? -27.614 -5.203 22.119 1.00 84.00 269 ASN A O 1
ATOM 2138 N N . PRO A 1 270 ? -28.311 -6.617 23.697 1.00 82.00 270 PRO A N 1
ATOM 2139 C CA . PRO A 1 270 ? -27.407 -7.691 23.272 1.00 82.00 270 PRO A CA 1
ATOM 2140 C C . PRO A 1 270 ? -27.569 -8.111 21.802 1.00 82.00 270 PRO A C 1
ATOM 2142 O O . PRO A 1 270 ? -26.607 -8.559 21.174 1.00 82.00 270 PRO A O 1
ATOM 2145 N N . LEU A 1 271 ? -28.772 -7.967 21.231 1.00 78.50 271 LEU A N 1
ATOM 2146 C CA . LEU A 1 271 ? -29.018 -8.280 19.821 1.00 78.50 271 LEU A CA 1
ATOM 2147 C C . LEU A 1 271 ? -28.310 -7.314 18.873 1.00 78.50 271 LEU A C 1
ATOM 2149 O O . LEU A 1 271 ? -27.963 -7.735 17.772 1.00 78.50 271 LEU A O 1
ATOM 2153 N N . PHE A 1 272 ? -28.047 -6.071 19.294 1.00 83.06 272 PHE A N 1
ATOM 2154 C CA . PHE A 1 272 ? -27.249 -5.133 18.509 1.00 83.06 272 PHE A CA 1
ATOM 2155 C C . PHE A 1 272 ? -25.881 -5.741 18.209 1.00 83.06 272 PHE A C 1
ATOM 2157 O O . PHE A 1 272 ? -25.544 -5.934 17.052 1.00 83.06 272 PHE A O 1
ATOM 2164 N N . TRP A 1 273 ? -25.139 -6.166 19.231 1.00 83.56 273 TRP A N 1
ATOM 2165 C CA . TRP A 1 273 ? -23.803 -6.750 19.059 1.00 83.56 273 TRP A CA 1
ATOM 2166 C C . TRP A 1 273 ? -23.810 -8.091 18.320 1.00 83.56 273 TRP A C 1
ATOM 2168 O O . TRP A 1 273 ? -22.859 -8.416 17.620 1.00 83.56 273 TRP A O 1
ATOM 2178 N N . LYS A 1 274 ? -24.887 -8.874 18.447 1.00 76.06 274 LYS A N 1
ATOM 2179 C CA . LYS A 1 274 ? -25.013 -10.172 17.768 1.00 76.06 274 LYS A CA 1
ATOM 2180 C C . LYS A 1 274 ? -25.301 -10.041 16.268 1.00 76.06 274 LYS A C 1
ATOM 2182 O O . LYS A 1 274 ? -24.908 -10.920 15.506 1.00 76.06 274 LYS A O 1
ATOM 2187 N N . LEU A 1 275 ? -26.045 -9.011 15.867 1.00 72.31 275 LEU A N 1
ATOM 2188 C CA . LEU A 1 275 ? -26.560 -8.849 14.500 1.00 72.31 275 LEU A CA 1
ATOM 2189 C C . LEU A 1 275 ? -25.870 -7.716 13.730 1.00 72.31 275 LEU A C 1
ATOM 2191 O O . LEU A 1 275 ? -26.053 -7.592 12.521 1.00 72.31 275 LEU A O 1
ATOM 2195 N N . ASN A 1 276 ? -25.063 -6.906 14.410 1.00 79.19 276 ASN A N 1
ATOM 2196 C CA . ASN A 1 276 ? -24.247 -5.871 13.804 1.00 79.19 276 ASN A CA 1
ATOM 2197 C C . ASN A 1 276 ? -22.881 -6.437 13.413 1.00 79.19 276 ASN A C 1
ATOM 2199 O O . ASN A 1 276 ? -22.146 -6.926 14.262 1.00 79.19 276 ASN A O 1
ATOM 2203 N N . TYR A 1 277 ? -22.495 -6.307 12.146 1.00 78.50 277 TYR A N 1
ATOM 2204 C CA . TYR A 1 277 ? -21.152 -6.696 11.695 1.00 78.50 277 TYR A CA 1
ATOM 2205 C C . TYR A 1 277 ? -20.092 -5.595 11.935 1.00 78.50 277 TYR A C 1
ATOM 2207 O O . TYR A 1 277 ? -18.970 -5.682 11.436 1.00 78.50 277 TYR A O 1
ATOM 2215 N N . LEU A 1 278 ? -20.448 -4.543 12.680 1.00 87.62 278 LEU A N 1
ATOM 2216 C CA . LEU A 1 278 ? -19.578 -3.479 13.191 1.00 87.62 278 LEU A CA 1
ATOM 2217 C C . LEU A 1 278 ? -18.766 -2.718 12.135 1.00 87.62 278 LEU A C 1
ATOM 2219 O O . LEU A 1 278 ? -17.569 -2.463 12.286 1.00 87.62 278 LEU A O 1
ATOM 2223 N N . SER A 1 279 ? -19.421 -2.375 11.032 1.00 85.12 279 SER A N 1
ATOM 2224 C CA . SER A 1 279 ? -18.892 -1.495 9.991 1.00 85.12 279 SER A CA 1
ATOM 2225 C C . SER A 1 279 ? -20.045 -0.959 9.126 1.00 85.12 279 SER A C 1
ATOM 2227 O O . SER A 1 279 ? -21.210 -1.219 9.417 1.00 85.12 279 SER A O 1
ATOM 2229 N N . THR A 1 280 ? -19.749 -0.229 8.058 1.00 76.81 280 THR A N 1
ATOM 2230 C CA . THR A 1 280 ? -20.677 0.275 7.042 1.00 76.81 280 THR A CA 1
ATOM 2231 C C . THR A 1 280 ? -20.081 0.079 5.643 1.00 76.81 280 THR A C 1
ATOM 2233 O O . THR A 1 280 ? -18.874 -0.115 5.498 1.00 76.81 280 THR A O 1
ATOM 2236 N N . ASP A 1 281 ? -20.922 0.091 4.604 1.00 72.75 281 ASP A N 1
ATOM 2237 C CA . ASP A 1 281 ? -20.461 0.018 3.205 1.00 72.75 281 ASP A CA 1
ATOM 2238 C C . ASP A 1 281 ? -20.115 1.403 2.639 1.00 72.75 281 ASP A C 1
ATOM 2240 O O . ASP A 1 281 ? -19.863 1.550 1.439 1.00 72.75 281 ASP A O 1
ATOM 2244 N N . TYR A 1 282 ? -20.064 2.420 3.509 1.00 73.94 282 TYR A N 1
ATOM 2245 C CA . TYR A 1 282 ? -19.676 3.767 3.131 1.00 73.94 282 TYR A CA 1
ATOM 2246 C C . TYR A 1 282 ? -18.254 3.799 2.616 1.00 73.94 282 TYR A C 1
ATOM 2248 O O . TYR A 1 282 ? -17.333 3.202 3.174 1.00 73.94 282 TYR A O 1
ATOM 2256 N N . ARG A 1 283 ? -18.098 4.567 1.547 1.00 78.38 283 ARG A N 1
ATOM 2257 C CA . ARG A 1 283 ? -16.814 4.945 0.992 1.00 78.38 283 ARG A CA 1
ATOM 2258 C C . ARG A 1 283 ? -16.423 6.273 1.621 1.00 78.38 283 ARG A C 1
ATOM 2260 O O . ARG A 1 283 ? -16.981 7.309 1.279 1.00 78.38 283 ARG A O 1
ATOM 2267 N N . ILE A 1 284 ? -15.498 6.222 2.566 1.00 81.12 284 ILE A N 1
ATOM 2268 C CA . ILE A 1 284 ? -14.968 7.394 3.251 1.00 81.12 284 ILE A CA 1
ATOM 2269 C C . ILE A 1 284 ? -13.787 7.922 2.450 1.00 81.12 284 ILE A C 1
ATOM 2271 O O . ILE A 1 284 ? -12.912 7.149 2.046 1.00 81.12 284 ILE A O 1
ATOM 2275 N N . ALA A 1 285 ? -13.766 9.229 2.196 1.00 84.94 285 ALA A N 1
ATOM 2276 C CA . ALA A 1 285 ? -12.662 9.846 1.485 1.00 84.94 285 ALA A CA 1
ATOM 2277 C C . ALA A 1 285 ? -11.376 9.709 2.307 1.00 84.94 285 ALA A C 1
ATOM 2279 O O . ALA A 1 285 ? -11.358 9.889 3.527 1.00 84.94 285 ALA A O 1
ATOM 2280 N N . VAL A 1 286 ? -10.264 9.424 1.634 1.00 88.94 286 VAL A N 1
ATOM 2281 C CA . VAL A 1 286 ? -8.953 9.333 2.282 1.00 88.94 286 VAL A CA 1
ATOM 2282 C C . VAL A 1 286 ? -8.510 10.670 2.884 1.00 88.94 286 VAL A C 1
ATOM 2284 O O . VAL A 1 286 ? -7.693 10.681 3.793 1.00 88.94 286 VAL A O 1
ATOM 2287 N N . THR A 1 287 ? -9.091 11.791 2.448 1.00 87.44 287 THR A N 1
ATOM 2288 C CA . THR A 1 287 ? -8.918 13.114 3.072 1.00 87.44 287 THR A CA 1
ATOM 2289 C C . THR A 1 287 ? -9.508 13.196 4.479 1.00 87.44 287 THR A C 1
ATOM 2291 O O . THR A 1 287 ? -9.005 13.965 5.294 1.00 87.44 287 THR A O 1
ATOM 2294 N N . ASP A 1 288 ? -10.539 12.399 4.770 1.00 86.25 288 ASP A N 1
ATOM 2295 C CA . ASP A 1 288 ? -11.204 12.384 6.075 1.00 86.25 288 ASP A CA 1
ATOM 2296 C C . ASP A 1 288 ? -10.508 11.404 7.017 1.00 86.25 288 ASP A C 1
ATOM 2298 O O . ASP A 1 288 ? -10.209 11.739 8.160 1.00 86.25 288 ASP A O 1
ATOM 2302 N N . VAL A 1 289 ? -10.193 10.196 6.530 1.00 88.88 289 VAL A N 1
ATOM 2303 C CA . VAL A 1 289 ? -9.465 9.207 7.341 1.00 88.88 289 VAL A CA 1
ATOM 2304 C C . VAL A 1 289 ? -7.969 9.482 7.417 1.00 88.88 289 VAL A C 1
ATOM 2306 O O . VAL A 1 289 ? -7.335 8.994 8.335 1.00 88.88 289 VAL A O 1
ATOM 2309 N N . GLN A 1 290 ? -7.370 10.216 6.482 1.00 90.75 290 GLN A N 1
ATOM 2310 C CA . GLN A 1 290 ? -5.959 10.643 6.488 1.00 90.75 290 GLN A CA 1
ATOM 2311 C C . GLN A 1 290 ? -4.910 9.524 6.626 1.00 90.75 290 GLN A C 1
ATOM 2313 O O . GLN A 1 290 ? -3.749 9.791 6.933 1.00 90.75 290 GLN A O 1
ATOM 2318 N N . THR A 1 291 ? -5.293 8.261 6.416 1.00 93.00 291 THR A N 1
ATOM 2319 C CA . THR A 1 291 ? -4.338 7.147 6.346 1.00 93.00 291 THR A CA 1
ATOM 2320 C C . THR A 1 291 ? -3.539 7.221 5.055 1.00 93.00 291 THR A C 1
ATOM 2322 O O . THR A 1 291 ? -4.046 7.788 4.087 1.00 93.00 291 THR A O 1
ATOM 2325 N N . ASN A 1 292 ? -2.377 6.559 4.997 1.00 94.00 292 ASN A N 1
ATOM 2326 C CA . ASN A 1 292 ? -1.534 6.573 3.801 1.00 94.00 292 ASN A CA 1
ATOM 2327 C C . ASN A 1 292 ? -2.344 6.385 2.497 1.00 94.00 292 ASN A C 1
ATOM 2329 O O . ASN A 1 292 ? -3.080 5.409 2.311 1.00 94.00 292 ASN A O 1
ATOM 2333 N N . SER A 1 293 ? -2.240 7.351 1.592 1.00 91.31 293 SER A N 1
ATOM 2334 C CA . SER A 1 293 ? -3.134 7.437 0.430 1.00 91.31 293 SER A CA 1
ATOM 2335 C C . SER A 1 293 ? -2.787 6.490 -0.720 1.00 91.31 293 SER A C 1
ATOM 2337 O O . SER A 1 293 ? -3.621 6.285 -1.603 1.00 91.31 293 SER A O 1
ATOM 2339 N N . ALA A 1 294 ? -1.613 5.847 -0.707 1.00 89.88 294 ALA A N 1
ATOM 2340 C CA . ALA A 1 294 ? -1.110 5.089 -1.855 1.00 89.88 294 ALA A CA 1
ATOM 2341 C C . ALA A 1 294 ? -2.077 3.999 -2.333 1.00 89.88 294 ALA A C 1
ATOM 2343 O O . ALA A 1 294 ? -2.254 3.807 -3.539 1.00 89.88 294 ALA A O 1
ATOM 2344 N N . ARG A 1 295 ? -2.738 3.304 -1.399 1.00 87.81 295 ARG A N 1
ATOM 2345 C CA . ARG A 1 295 ? -3.672 2.225 -1.735 1.00 87.81 295 ARG A CA 1
ATOM 2346 C C . ARG A 1 295 ? -5.017 2.753 -2.240 1.00 87.81 295 ARG A C 1
ATOM 2348 O O . ARG A 1 295 ? -5.534 2.197 -3.204 1.00 87.81 295 ARG A O 1
ATOM 2355 N N . ALA A 1 296 ? -5.536 3.839 -1.666 1.00 88.75 296 ALA A N 1
ATOM 2356 C CA . ALA A 1 296 ? -6.732 4.529 -2.160 1.00 88.75 296 ALA A CA 1
ATOM 2357 C C . ALA A 1 296 ? -6.518 5.134 -3.554 1.00 88.75 296 ALA A C 1
ATOM 2359 O O . ALA A 1 296 ? -7.457 5.192 -4.339 1.00 88.75 296 ALA A O 1
ATOM 2360 N N . MET A 1 297 ? -5.295 5.561 -3.884 1.00 88.75 297 MET A N 1
ATOM 2361 C CA . MET A 1 297 ? -4.938 6.137 -5.189 1.00 88.75 297 MET A CA 1
ATOM 2362 C C . MET A 1 297 ? -4.661 5.086 -6.281 1.00 88.75 297 MET A C 1
ATOM 2364 O O . MET A 1 297 ? -4.231 5.428 -7.389 1.00 88.75 297 MET A O 1
ATOM 2368 N N . ALA A 1 298 ? -4.865 3.795 -6.008 1.00 87.38 298 ALA A N 1
ATOM 2369 C CA . ALA A 1 298 ? -4.654 2.747 -6.999 1.00 87.38 298 ALA A CA 1
ATOM 2370 C C . ALA A 1 298 ? -5.673 2.861 -8.149 1.00 87.38 298 ALA A C 1
ATOM 2372 O O . ALA A 1 298 ? -6.873 2.938 -7.927 1.00 87.38 298 ALA A O 1
ATOM 2373 N N . THR A 1 299 ? -5.203 2.809 -9.400 1.00 87.56 299 THR A N 1
ATOM 2374 C CA . THR A 1 299 ? -6.071 2.949 -10.591 1.00 87.56 299 THR A CA 1
ATOM 2375 C C . THR A 1 299 ? -6.389 1.616 -11.258 1.00 87.56 299 THR A C 1
ATOM 2377 O O . THR A 1 299 ? -6.896 1.590 -12.369 1.00 87.56 299 THR A O 1
ATOM 2380 N N . ASN A 1 300 ? -6.068 0.477 -10.643 1.00 87.06 300 ASN A N 1
ATOM 2381 C CA . ASN A 1 300 ? -6.159 -0.809 -11.342 1.00 87.06 300 ASN A CA 1
ATOM 2382 C C . ASN A 1 300 ? -7.599 -1.165 -11.749 1.00 87.06 300 ASN A C 1
ATOM 2384 O O . ASN A 1 300 ? -7.781 -1.836 -12.756 1.00 87.06 300 ASN A O 1
ATOM 2388 N N . GLY A 1 301 ? -8.602 -0.703 -10.994 1.00 86.88 301 GLY A N 1
ATOM 2389 C CA . GLY A 1 301 ? -10.025 -0.878 -11.301 1.00 86.88 301 GLY A CA 1
ATOM 2390 C C . GLY A 1 301 ? -10.611 0.165 -12.257 1.00 86.88 301 GLY A C 1
ATOM 2391 O O . GLY A 1 301 ? -11.828 0.246 -12.366 1.00 86.88 301 GLY A O 1
ATOM 2392 N N . MET A 1 302 ? -9.799 0.996 -12.909 1.00 86.50 302 MET A N 1
ATOM 2393 C CA . MET A 1 302 ? -10.284 2.033 -13.825 1.00 86.50 302 MET A CA 1
ATOM 2394 C C . MET A 1 302 ? -10.591 1.502 -15.224 1.00 86.50 302 MET A C 1
ATOM 2396 O O . MET A 1 302 ? -10.073 0.469 -15.638 1.00 86.50 302 MET A O 1
ATOM 2400 N N . THR A 1 303 ? -11.398 2.245 -15.983 1.00 84.94 303 THR A N 1
ATOM 2401 C CA . THR A 1 303 ? -11.605 1.980 -17.414 1.00 84.94 303 THR A CA 1
ATOM 2402 C C . THR A 1 303 ? -10.268 2.000 -18.158 1.00 84.94 303 THR A C 1
ATOM 2404 O O . THR A 1 303 ? -9.462 2.916 -17.995 1.00 84.94 303 THR A O 1
ATOM 2407 N N . GLY A 1 304 ? -10.025 0.985 -18.980 1.00 85.12 304 GLY A N 1
ATOM 2408 C CA . GLY A 1 304 ? -8.778 0.720 -19.687 1.00 85.12 304 GLY A CA 1
ATOM 2409 C C . GLY A 1 304 ? -7.708 0.017 -18.847 1.00 85.12 304 GLY A C 1
ATOM 2410 O O . GLY A 1 304 ? -6.649 -0.310 -19.384 1.00 85.12 304 GLY A O 1
ATOM 2411 N N . HIS A 1 305 ? -7.941 -0.212 -17.551 1.00 88.50 305 HIS A N 1
ATOM 2412 C CA . HIS A 1 305 ? -6.959 -0.789 -16.634 1.00 88.50 305 HIS A CA 1
ATOM 2413 C C . HIS A 1 305 ? -7.272 -2.252 -16.332 1.00 88.50 305 HIS A C 1
ATOM 2415 O O . HIS A 1 305 ? -8.339 -2.769 -16.654 1.00 88.50 305 HIS A O 1
ATOM 2421 N N . MET A 1 306 ? -6.296 -2.937 -15.735 1.00 88.81 306 MET A N 1
ATOM 2422 C CA . MET A 1 306 ? -6.291 -4.391 -15.580 1.00 88.81 306 MET A CA 1
ATOM 2423 C C . MET A 1 306 ? -7.584 -4.971 -14.996 1.00 88.81 306 MET A C 1
ATOM 2425 O O . MET A 1 306 ? -8.036 -6.006 -15.468 1.00 88.81 306 MET A O 1
ATOM 2429 N N . TRP A 1 307 ? -8.187 -4.318 -14.005 1.00 90.00 307 TRP A N 1
ATOM 2430 C CA . TRP A 1 307 ? -9.354 -4.822 -13.281 1.00 90.00 307 TRP A CA 1
ATOM 2431 C C . TRP A 1 307 ? -10.663 -4.131 -13.666 1.00 90.00 307 TRP A C 1
ATOM 2433 O O . TRP A 1 307 ? -11.581 -4.125 -12.853 1.00 90.00 307 TRP A O 1
ATOM 2443 N N . GLU A 1 308 ? -10.764 -3.564 -14.872 1.00 88.81 308 GLU A N 1
ATOM 2444 C CA . GLU A 1 308 ? -11.998 -2.941 -15.376 1.00 88.81 308 GLU A CA 1
ATOM 2445 C C . GLU A 1 308 ? -13.216 -3.876 -15.276 1.00 88.81 308 GLU A C 1
ATOM 2447 O O . GLU A 1 308 ? -14.205 -3.519 -14.640 1.00 88.81 308 GLU A O 1
ATOM 2452 N N . ASP A 1 309 ? -13.129 -5.097 -15.813 1.00 88.25 309 ASP A N 1
ATOM 2453 C CA . ASP A 1 309 ? -14.224 -6.084 -15.766 1.00 88.25 309 ASP A CA 1
ATOM 2454 C C . ASP A 1 309 ? -14.536 -6.568 -14.334 1.00 88.25 309 ASP A C 1
ATOM 2456 O O . ASP A 1 309 ? -15.594 -7.137 -14.072 1.00 88.25 309 ASP A O 1
ATOM 2460 N N . PHE A 1 310 ? -13.625 -6.321 -13.388 1.00 86.56 310 PHE A N 1
ATOM 2461 C CA . PHE A 1 310 ? -13.744 -6.696 -11.976 1.00 86.56 310 PHE A CA 1
ATOM 2462 C C . PHE A 1 310 ? -13.997 -5.492 -11.065 1.00 86.56 310 PHE A C 1
ATOM 2464 O O . PHE A 1 310 ? -13.780 -5.576 -9.850 1.00 86.56 310 PHE A O 1
ATOM 2471 N N . SER A 1 311 ? -14.414 -4.362 -11.636 1.00 84.50 311 SER A N 1
ATOM 2472 C CA . SER A 1 311 ? -14.816 -3.183 -10.885 1.00 84.50 311 SER A CA 1
ATOM 2473 C C . SER A 1 311 ? -16.199 -2.691 -11.298 1.00 84.50 311 SER A C 1
ATOM 2475 O O . SER A 1 311 ? -16.660 -2.905 -12.421 1.00 84.50 311 SER A O 1
ATOM 2477 N N . SER A 1 312 ? -16.907 -2.060 -10.364 1.00 78.81 312 SER A N 1
ATOM 2478 C CA . SER A 1 312 ? -18.264 -1.569 -10.629 1.00 78.81 312 SER A CA 1
ATOM 2479 C C . SER A 1 312 ? -18.250 -0.247 -11.386 1.00 78.81 312 SER A C 1
ATOM 2481 O O . SER A 1 312 ? -17.363 0.587 -11.193 1.00 78.81 312 SER A O 1
ATOM 2483 N N . GLU A 1 313 ? -19.276 -0.015 -12.199 1.00 77.56 313 GLU A N 1
ATOM 2484 C CA . GLU A 1 313 ? -19.464 1.273 -12.863 1.00 77.56 313 GLU A CA 1
ATOM 2485 C C . GLU A 1 313 ? -19.695 2.408 -11.852 1.00 77.56 313 GLU A C 1
ATOM 2487 O O . GLU A 1 313 ? -19.128 3.486 -12.004 1.00 77.56 313 GLU A O 1
ATOM 2492 N N . SER A 1 314 ? -20.429 2.150 -10.762 1.00 74.19 314 SER A N 1
ATOM 2493 C CA . SER A 1 314 ? -20.648 3.141 -9.699 1.00 74.19 314 SER A CA 1
ATOM 2494 C C . SER A 1 314 ? -19.350 3.559 -9.006 1.00 74.19 314 SER A C 1
ATOM 2496 O O . SER A 1 314 ? -19.160 4.743 -8.741 1.00 74.19 314 SER A O 1
ATOM 2498 N N . TYR A 1 315 ? -18.423 2.622 -8.774 1.00 79.56 315 TYR A N 1
ATOM 2499 C CA . TYR A 1 315 ? -17.064 2.937 -8.324 1.00 79.56 315 TYR A CA 1
ATOM 2500 C C . TYR A 1 315 ? -16.345 3.817 -9.352 1.00 79.56 315 TYR A C 1
ATOM 2502 O O . TYR A 1 315 ? -15.862 4.889 -9.005 1.00 79.56 315 TYR A O 1
ATOM 2510 N N . ARG A 1 316 ? -16.345 3.427 -10.632 1.00 81.00 316 ARG A N 1
ATOM 2511 C CA . ARG A 1 316 ? -15.665 4.184 -11.697 1.00 81.00 316 ARG A CA 1
ATOM 2512 C C . ARG A 1 316 ? -16.266 5.565 -11.992 1.00 81.00 316 ARG A C 1
ATOM 2514 O O . ARG A 1 316 ? -15.623 6.361 -12.670 1.00 81.00 316 ARG A O 1
ATOM 2521 N N . ASN A 1 317 ? -17.461 5.853 -11.479 1.00 76.81 317 ASN A N 1
ATOM 2522 C CA . ASN A 1 317 ? -18.159 7.132 -11.626 1.00 76.81 317 ASN A CA 1
ATOM 2523 C C . ASN A 1 317 ? -18.088 8.019 -10.371 1.00 76.81 317 ASN A C 1
ATOM 2525 O O . ASN A 1 317 ? -18.692 9.092 -10.351 1.00 76.81 317 ASN A O 1
ATOM 2529 N N . MET A 1 318 ? -17.365 7.613 -9.321 1.00 77.12 318 MET A N 1
ATOM 2530 C CA . MET A 1 318 ? -17.244 8.427 -8.108 1.00 77.12 318 MET A CA 1
ATOM 2531 C C . MET A 1 318 ? -16.551 9.774 -8.367 1.00 77.12 318 MET A C 1
ATOM 2533 O O . MET A 1 318 ? -15.687 9.865 -9.239 1.00 77.12 318 MET A O 1
ATOM 2537 N N . PRO A 1 319 ? -16.867 10.828 -7.595 1.00 75.94 319 PRO A N 1
ATOM 2538 C CA . PRO A 1 319 ? -16.160 12.101 -7.698 1.00 75.94 319 PRO A CA 1
ATOM 2539 C C . PRO A 1 319 ? -14.690 11.977 -7.267 1.00 75.94 319 PRO A C 1
ATOM 2541 O O . PRO A 1 319 ? -14.307 11.030 -6.585 1.00 75.94 319 PRO A O 1
ATOM 2544 N N . SER A 1 320 ? -13.861 12.955 -7.644 1.00 82.69 320 SER A N 1
ATOM 2545 C CA . SER A 1 320 ? -12.515 13.091 -7.067 1.00 82.69 320 SER A CA 1
ATOM 2546 C C . SER A 1 320 ? -12.620 13.452 -5.591 1.00 82.69 320 SER A C 1
ATOM 2548 O O . SER A 1 320 ? -13.476 14.254 -5.210 1.00 82.69 320 SER A O 1
ATOM 2550 N N . VAL A 1 321 ? -11.696 12.945 -4.776 1.00 86.12 321 VAL A N 1
ATOM 2551 C CA . VAL A 1 321 ? -11.498 13.486 -3.427 1.00 86.12 321 VAL A CA 1
ATOM 2552 C C . VAL A 1 321 ? -10.926 14.909 -3.480 1.00 86.12 321 VAL A C 1
ATOM 2554 O O . VAL A 1 321 ? -10.274 15.270 -4.472 1.00 86.12 321 VAL A O 1
ATOM 2557 N N . PRO A 1 322 ? -11.145 15.725 -2.431 1.00 85.69 322 PRO A N 1
ATOM 2558 C CA . PRO A 1 322 ? -10.465 17.006 -2.267 1.00 85.69 322 PRO A CA 1
ATOM 2559 C C . PRO A 1 322 ? -8.929 16.864 -2.253 1.00 85.69 322 PRO A C 1
ATOM 2561 O O . PRO A 1 322 ? -8.407 15.755 -2.105 1.00 85.69 322 PRO A O 1
ATOM 2564 N N . PRO A 1 323 ? -8.177 17.975 -2.384 1.00 89.19 323 PRO A N 1
ATOM 2565 C CA . PRO A 1 323 ? -6.734 17.961 -2.170 1.00 89.19 323 PRO A CA 1
ATOM 2566 C C . PRO A 1 323 ? -6.374 17.347 -0.809 1.00 89.19 323 PRO A C 1
ATOM 2568 O O . PRO A 1 323 ? -6.985 17.663 0.210 1.00 89.19 323 PRO A O 1
ATOM 2571 N N . MET A 1 324 ? -5.388 16.454 -0.817 1.00 89.94 324 MET A N 1
ATOM 2572 C CA . MET A 1 324 ? -4.870 15.771 0.362 1.00 89.94 324 MET A CA 1
ATOM 2573 C C . MET A 1 324 ? -3.623 16.478 0.877 1.00 89.94 324 MET A C 1
ATOM 2575 O O . MET A 1 324 ? -2.755 16.883 0.101 1.00 89.94 324 MET A O 1
ATOM 2579 N N . GLU A 1 325 ? -3.495 16.546 2.195 1.00 92.56 325 GLU A N 1
ATOM 2580 C CA . GLU A 1 325 ? -2.286 17.025 2.849 1.00 92.56 325 GLU A CA 1
ATOM 2581 C C . GLU A 1 325 ? -1.258 15.892 2.996 1.00 92.56 325 GLU A C 1
ATOM 2583 O O . GLU A 1 325 ? -1.583 14.811 3.486 1.00 92.56 325 GLU A O 1
ATOM 2588 N N . PHE A 1 326 ? 0.001 16.144 2.638 1.00 94.31 326 PHE A N 1
ATOM 2589 C CA . PHE A 1 326 ? 1.109 15.210 2.846 1.00 94.31 326 PHE A CA 1
ATOM 2590 C C . PHE A 1 326 ? 2.363 15.935 3.343 1.00 94.31 326 PHE A C 1
ATOM 2592 O O . PHE A 1 326 ? 2.583 17.109 3.043 1.00 94.31 326 PHE A O 1
ATOM 2599 N N . PHE A 1 327 ? 3.203 15.234 4.104 1.00 96.19 327 PHE A N 1
ATOM 2600 C CA . PHE A 1 327 ? 4.466 15.778 4.598 1.00 96.19 327 PHE A CA 1
ATOM 2601 C C . PHE A 1 327 ? 5.583 15.498 3.596 1.00 96.19 327 PHE A C 1
ATOM 2603 O O . PHE A 1 327 ? 5.903 14.341 3.331 1.00 96.19 327 PHE A O 1
ATOM 2610 N N . ASN A 1 328 ? 6.207 16.540 3.051 1.00 96.12 328 ASN A N 1
ATOM 2611 C CA . ASN A 1 328 ? 7.345 16.414 2.151 1.00 96.12 328 ASN A CA 1
ATOM 2612 C C . ASN A 1 328 ? 8.664 16.556 2.935 1.00 96.12 328 ASN A C 1
ATOM 2614 O O . ASN A 1 328 ? 9.045 17.684 3.251 1.00 96.12 328 ASN A O 1
ATOM 2618 N N . PRO A 1 329 ? 9.425 15.469 3.182 1.00 95.81 329 PRO A N 1
ATOM 2619 C CA . PRO A 1 329 ? 10.665 15.532 3.963 1.00 95.81 329 PRO A CA 1
ATOM 2620 C C . PRO A 1 329 ? 11.822 16.240 3.237 1.00 95.81 329 PRO A C 1
ATOM 2622 O O . PRO A 1 329 ? 12.884 16.438 3.824 1.00 95.81 329 PRO A O 1
ATOM 2625 N N . TYR A 1 330 ? 11.654 16.582 1.957 1.00 95.19 330 TYR A N 1
ATOM 2626 C CA . TYR A 1 330 ? 12.656 17.281 1.152 1.00 95.19 330 TYR A CA 1
ATOM 2627 C C . TYR A 1 330 ? 12.338 18.768 0.943 1.00 95.19 330 TYR A C 1
ATOM 2629 O O . TYR A 1 330 ? 13.195 19.495 0.440 1.00 95.19 330 TYR A O 1
ATOM 2637 N N . ALA A 1 331 ? 11.147 19.228 1.334 1.00 93.50 331 ALA A N 1
ATOM 2638 C CA . ALA A 1 331 ? 10.784 20.643 1.308 1.00 93.50 331 ALA A CA 1
ATOM 2639 C C . ALA A 1 331 ? 11.377 21.395 2.514 1.00 93.50 331 ALA A C 1
ATOM 2641 O O . ALA A 1 331 ? 11.578 20.812 3.577 1.00 93.50 331 ALA A O 1
ATOM 2642 N N . GLY A 1 332 ? 11.684 22.684 2.351 1.00 90.19 332 GLY A N 1
ATOM 2643 C CA . GLY A 1 332 ? 12.251 23.511 3.423 1.00 90.19 332 GLY A CA 1
ATOM 2644 C C . GLY A 1 332 ? 13.543 22.951 4.039 1.00 90.19 332 GLY A C 1
ATOM 2645 O O . GLY A 1 332 ? 14.265 22.157 3.430 1.00 90.19 332 GLY A O 1
ATOM 2646 N N . GLU A 1 333 ? 13.868 23.365 5.264 1.00 87.50 333 GLU A N 1
ATOM 2647 C CA . GLU A 1 333 ? 15.020 22.833 6.010 1.00 87.50 333 GLU A CA 1
ATOM 2648 C C . GLU A 1 333 ? 14.699 21.467 6.639 1.00 87.50 333 GLU A C 1
ATOM 2650 O O . GLU A 1 333 ? 15.456 20.515 6.432 1.00 87.50 333 GLU A O 1
ATOM 2655 N N . ASN A 1 334 ? 13.533 21.356 7.287 1.00 87.12 334 ASN A N 1
ATOM 2656 C CA . ASN A 1 334 ? 13.112 20.211 8.108 1.00 87.12 334 ASN A CA 1
ATOM 2657 C C . ASN A 1 334 ? 11.895 19.442 7.556 1.00 87.12 334 ASN A C 1
ATOM 2659 O O . ASN A 1 334 ? 11.309 18.640 8.277 1.00 87.12 334 ASN A O 1
ATOM 2663 N N . GLY A 1 335 ? 11.513 19.669 6.298 1.00 94.06 335 GLY A N 1
ATOM 2664 C CA . GLY A 1 335 ? 10.270 19.157 5.725 1.00 94.06 335 GLY A CA 1
ATOM 2665 C C . GLY A 1 335 ? 9.100 20.125 5.905 1.00 94.06 335 GLY A C 1
ATOM 2666 O O . GLY A 1 335 ? 9.074 20.923 6.841 1.00 94.06 335 GLY A O 1
ATOM 2667 N N . GLU A 1 336 ? 8.127 20.064 4.996 1.00 95.75 336 GLU A N 1
ATOM 2668 C CA . GLU A 1 336 ? 6.942 20.931 5.008 1.00 95.75 336 GLU A CA 1
ATOM 2669 C C . GLU A 1 336 ? 5.685 20.151 4.618 1.00 95.75 336 GLU A C 1
ATOM 2671 O O . GLU A 1 336 ? 5.733 19.245 3.781 1.00 95.75 336 GLU A O 1
ATOM 2676 N N . TRP A 1 337 ? 4.550 20.537 5.200 1.00 95.50 337 TRP A N 1
ATOM 2677 C CA . TRP A 1 337 ? 3.235 20.064 4.777 1.00 95.50 337 TRP A CA 1
ATOM 2678 C C . TRP A 1 337 ? 2.839 20.721 3.454 1.00 95.50 337 TRP A C 1
ATOM 2680 O O . TRP A 1 337 ? 2.944 21.936 3.285 1.00 95.50 337 TRP A O 1
ATOM 2690 N N . GLN A 1 338 ? 2.404 19.907 2.499 1.00 95.12 338 GLN A N 1
ATOM 2691 C CA . GLN A 1 338 ? 2.027 20.323 1.154 1.00 95.12 338 GLN A CA 1
ATOM 2692 C C . GLN A 1 338 ? 0.697 19.685 0.756 1.00 95.12 338 GLN A C 1
ATOM 2694 O O . GLN A 1 338 ? 0.246 18.714 1.357 1.00 95.12 338 GLN A O 1
ATOM 2699 N N . GLN A 1 339 ? 0.065 20.249 -0.271 1.00 93.69 339 GLN A N 1
ATOM 2700 C CA . GLN A 1 339 ? -1.209 19.768 -0.797 1.00 93.69 339 GLN A CA 1
ATOM 2701 C C . GLN A 1 339 ? -0.994 19.027 -2.117 1.00 93.69 339 GLN A C 1
ATOM 2703 O O . GLN A 1 339 ? -0.224 19.466 -2.976 1.00 93.69 339 GLN A O 1
ATOM 2708 N N . TYR A 1 340 ? -1.698 17.914 -2.290 1.00 90.31 340 TYR A N 1
ATOM 2709 C CA . TYR A 1 340 ? -1.693 17.108 -3.502 1.00 90.31 340 TYR A CA 1
ATOM 2710 C C . TYR A 1 340 ? -3.118 16.771 -3.928 1.00 90.31 340 TYR A C 1
ATOM 2712 O O . TYR A 1 340 ? -3.885 16.183 -3.172 1.00 90.31 340 TYR A O 1
ATOM 2720 N N . SER A 1 341 ? -3.459 17.098 -5.170 1.00 87.12 341 SER A N 1
ATOM 2721 C CA . SER A 1 341 ? -4.694 16.633 -5.804 1.00 87.12 341 SER A CA 1
ATOM 2722 C C . SER A 1 341 ? -4.408 15.392 -6.649 1.00 87.12 341 SER A C 1
ATOM 2724 O O . SER A 1 341 ? -3.384 15.388 -7.340 1.00 87.12 341 SER A O 1
ATOM 2726 N N . PRO A 1 342 ? -5.292 14.377 -6.646 1.00 84.06 342 PRO A N 1
ATOM 2727 C CA . PRO A 1 342 ? -5.193 13.240 -7.558 1.00 84.06 342 PRO A CA 1
ATOM 2728 C C . PRO A 1 342 ? -5.110 13.692 -9.026 1.00 84.06 342 PRO A C 1
ATOM 2730 O O . PRO A 1 342 ? -5.799 14.625 -9.431 1.00 84.06 342 PRO A O 1
ATOM 2733 N N . ARG A 1 343 ? -4.249 13.041 -9.822 1.00 79.12 343 ARG A N 1
ATOM 2734 C CA . ARG A 1 343 ? -3.961 13.414 -11.230 1.00 79.12 343 ARG A CA 1
ATOM 2735 C C . ARG A 1 343 ? -4.075 12.253 -12.217 1.00 79.12 343 ARG A C 1
ATOM 2737 O O . ARG A 1 343 ? -3.452 12.261 -13.281 1.00 79.12 343 ARG A O 1
ATOM 2744 N N . HIS A 1 344 ? -4.750 11.167 -11.845 1.00 80.31 344 HIS A N 1
ATOM 2745 C CA . HIS A 1 344 ? -4.918 10.057 -12.780 1.00 80.31 344 HIS A CA 1
ATOM 2746 C C . HIS A 1 344 ? -5.897 10.435 -13.890 1.00 80.31 344 HIS A C 1
ATOM 2748 O O . HIS A 1 344 ? -6.808 11.245 -13.709 1.00 80.31 344 HIS A O 1
ATOM 2754 N N . LYS A 1 345 ? -5.685 9.829 -15.060 1.00 75.81 345 LYS A N 1
ATOM 2755 C CA . LYS A 1 345 ? -6.544 10.031 -16.225 1.00 75.81 345 LYS A CA 1
ATOM 2756 C C . LYS A 1 345 ? -7.863 9.299 -16.026 1.00 75.81 345 LYS A C 1
ATOM 2758 O O . LYS A 1 345 ? -7.889 8.183 -15.512 1.00 75.81 345 LYS A O 1
ATOM 2763 N N . THR A 1 346 ? -8.936 9.930 -16.473 1.00 72.69 346 THR A N 1
ATOM 2764 C CA . THR A 1 346 ? -10.310 9.453 -16.327 1.00 72.69 346 THR A CA 1
ATOM 2765 C C . THR A 1 346 ? -10.996 9.363 -17.688 1.00 72.69 346 THR A C 1
ATOM 2767 O O . THR A 1 346 ? -10.487 9.862 -18.699 1.00 72.69 346 THR A O 1
ATOM 2770 N N . ALA A 1 347 ? -12.139 8.676 -17.736 1.00 70.50 347 ALA A N 1
ATOM 2771 C CA . ALA A 1 347 ? -12.959 8.609 -18.940 1.00 70.50 347 ALA A CA 1
ATOM 2772 C C . ALA A 1 347 ? -13.484 10.011 -19.334 1.00 70.50 347 ALA A C 1
ATOM 2774 O O . ALA A 1 347 ? -13.660 10.869 -18.462 1.00 70.50 347 ALA A O 1
ATOM 2775 N N . PRO A 1 348 ? -13.759 10.268 -20.630 1.00 71.25 348 PRO A N 1
ATOM 2776 C CA . PRO A 1 348 ? -14.311 11.545 -21.074 1.00 71.25 348 PRO A CA 1
ATOM 2777 C C . PRO A 1 348 ? -15.574 11.934 -20.295 1.00 71.25 348 PRO A C 1
ATOM 2779 O O . PRO A 1 348 ? -16.499 11.137 -20.178 1.00 71.25 348 PRO A O 1
ATOM 2782 N N . GLY A 1 349 ? -15.618 13.169 -19.790 1.00 70.94 349 GLY A N 1
ATOM 2783 C CA . GLY A 1 349 ? -16.742 13.688 -19.000 1.00 70.94 349 GLY A CA 1
ATOM 2784 C C . GLY A 1 349 ? -16.567 13.579 -17.481 1.00 70.94 349 GLY A C 1
ATOM 2785 O O . GLY A 1 349 ? -17.297 14.248 -16.756 1.00 70.94 349 GLY A O 1
ATOM 2786 N N . ILE A 1 350 ? -15.574 12.828 -16.996 1.00 70.19 350 ILE A N 1
ATOM 2787 C CA . ILE A 1 350 ? -15.204 12.775 -15.576 1.00 70.19 350 ILE A CA 1
ATOM 2788 C C . ILE A 1 350 ? -14.035 13.744 -15.321 1.00 70.19 350 ILE A C 1
ATOM 2790 O O . ILE A 1 350 ? -13.052 13.697 -16.065 1.00 70.19 350 ILE A O 1
ATOM 2794 N N . PRO A 1 351 ? -14.089 14.617 -14.294 1.00 68.81 351 PRO A N 1
ATOM 2795 C CA . PRO A 1 351 ? -12.967 15.486 -13.936 1.00 68.81 351 PRO A CA 1
ATOM 2796 C C . PRO A 1 351 ? -11.669 14.708 -13.678 1.00 68.81 351 PRO A C 1
ATOM 2798 O O . PRO A 1 351 ? -11.701 13.551 -13.255 1.00 68.81 351 PRO A O 1
ATOM 2801 N N . GLU A 1 352 ? -10.522 15.350 -13.909 1.00 72.31 352 GLU A N 1
ATOM 2802 C CA . GLU A 1 352 ? -9.212 14.775 -13.577 1.00 72.31 352 GLU A CA 1
ATOM 2803 C C . GLU A 1 352 ? -9.143 14.427 -12.082 1.00 72.31 352 GLU A C 1
ATOM 2805 O O . GLU A 1 352 ? -9.657 15.170 -11.245 1.00 72.31 352 GLU A O 1
ATOM 2810 N N . GLY A 1 353 ? -8.566 13.268 -11.753 1.00 73.88 353 GLY A N 1
ATOM 2811 C CA . GLY A 1 353 ? -8.546 12.761 -10.379 1.00 73.88 353 GLY A CA 1
ATOM 2812 C C . GLY A 1 353 ? -9.856 12.118 -9.899 1.00 73.88 353 GLY A C 1
ATOM 2813 O O . GLY A 1 353 ? -9.882 11.544 -8.813 1.00 73.88 353 GLY A O 1
ATOM 2814 N N . GLY A 1 354 ? -10.931 12.164 -10.693 1.00 74.00 354 GLY A N 1
ATOM 2815 C CA . GLY A 1 354 ? -12.204 11.503 -10.393 1.00 74.00 354 GLY A CA 1
ATOM 2816 C C . GLY A 1 354 ? -12.264 10.030 -10.797 1.00 74.00 354 GLY A C 1
ATOM 2817 O O . GLY A 1 354 ? -11.298 9.427 -11.245 1.00 74.00 354 GLY A O 1
ATOM 2818 N N . GLY A 1 355 ? -13.434 9.430 -10.670 1.00 71.44 355 GLY A N 1
ATOM 2819 C CA . GLY A 1 355 ? -13.740 8.109 -11.195 1.00 71.44 355 GLY A CA 1
ATOM 2820 C C . GLY A 1 355 ? -13.339 6.924 -10.318 1.00 71.44 355 GLY A C 1
ATOM 2821 O O . GLY A 1 355 ? -13.027 5.880 -10.857 1.00 71.44 355 GLY A O 1
ATOM 2822 N N . GLY A 1 356 ? -13.332 7.031 -8.990 1.00 77.31 356 GLY A N 1
ATOM 2823 C CA . GLY A 1 356 ? -13.225 5.847 -8.111 1.00 77.31 356 GLY A CA 1
ATOM 2824 C C . GLY A 1 356 ? -12.106 5.876 -7.079 1.00 77.31 356 GLY A C 1
ATOM 2825 O O . GLY A 1 356 ? -12.395 5.650 -5.903 1.00 77.31 356 GLY A O 1
ATOM 2826 N N . PRO A 1 357 ? -10.846 6.163 -7.454 1.00 87.75 357 PRO A N 1
ATOM 2827 C CA . PRO A 1 357 ? -9.754 6.246 -6.494 1.00 87.75 357 PRO A CA 1
ATOM 2828 C C . PRO A 1 357 ? -9.987 7.346 -5.451 1.00 87.75 357 PRO A C 1
ATOM 2830 O O . PRO A 1 357 ? -10.594 8.377 -5.732 1.00 87.75 357 PRO A O 1
ATOM 2833 N N . GLY A 1 358 ? -9.459 7.141 -4.245 1.00 86.69 358 GLY A N 1
ATOM 2834 C CA . GLY A 1 358 ? -9.525 8.101 -3.140 1.00 86.69 358 GLY A CA 1
ATOM 2835 C C . GLY A 1 358 ? -10.420 7.722 -1.982 1.00 86.69 358 GLY A C 1
ATOM 2836 O O . GLY A 1 358 ? -10.424 8.434 -0.985 1.00 86.69 358 GLY A O 1
ATOM 2837 N N . PHE A 1 359 ? -11.100 6.586 -2.045 1.00 85.19 359 PHE A N 1
ATOM 2838 C CA . PHE A 1 359 ? -12.012 6.182 -0.987 1.00 85.19 359 PHE A CA 1
ATOM 2839 C C . PHE A 1 359 ? -11.637 4.831 -0.389 1.00 85.19 359 PHE A C 1
ATOM 2841 O O . PHE A 1 359 ? -11.123 3.945 -1.074 1.00 85.19 359 PHE A O 1
ATOM 2848 N N . TYR A 1 360 ? -11.939 4.674 0.895 1.00 85.88 360 TYR A N 1
ATOM 2849 C CA . TYR A 1 360 ? -11.857 3.412 1.615 1.00 85.88 360 TYR A CA 1
ATOM 2850 C C . TYR A 1 360 ? -13.227 3.041 2.179 1.00 85.88 360 TYR A C 1
ATOM 2852 O O . TYR A 1 360 ? -13.978 3.899 2.635 1.00 85.88 360 TYR A O 1
ATOM 2860 N N . ARG A 1 361 ? -13.539 1.749 2.194 1.00 83.81 361 ARG A N 1
ATOM 2861 C CA . ARG A 1 361 ? -14.607 1.191 3.015 1.00 83.81 361 ARG A CA 1
ATOM 2862 C C . ARG A 1 361 ? -14.171 1.123 4.468 1.00 83.81 361 ARG A C 1
ATOM 2864 O O . ARG A 1 361 ? -12.989 0.961 4.775 1.00 83.81 361 ARG A O 1
ATOM 2871 N N . VAL A 1 362 ? -15.149 1.202 5.360 1.00 85.31 362 VAL A N 1
ATOM 2872 C CA . VAL A 1 362 ? -14.896 1.108 6.795 1.00 85.31 362 VAL A CA 1
ATOM 2873 C C . VAL A 1 362 ? -14.518 -0.339 7.156 1.00 85.31 362 VAL A C 1
ATOM 2875 O O . VAL A 1 362 ? -15.263 -1.265 6.828 1.00 85.31 362 VAL A O 1
ATOM 2878 N N . PRO A 1 363 ? -13.385 -0.600 7.829 1.00 87.38 363 PRO A N 1
ATOM 2879 C CA . PRO A 1 363 ? -13.069 -1.945 8.304 1.00 87.38 363 PRO A CA 1
ATOM 2880 C C . PRO A 1 363 ? -14.033 -2.372 9.421 1.00 87.38 363 PRO A C 1
ATOM 2882 O O . PRO A 1 363 ? -14.471 -1.548 10.226 1.00 87.38 363 PRO A O 1
ATOM 2885 N N . SER A 1 364 ? -14.376 -3.662 9.466 1.00 88.00 364 SER A N 1
ATOM 2886 C CA . SER A 1 364 ? -15.150 -4.224 10.581 1.00 88.00 364 SER A CA 1
ATOM 2887 C C . SER A 1 364 ? -14.334 -4.206 11.870 1.00 88.00 364 SER A C 1
ATOM 2889 O O . SER A 1 364 ? -13.139 -4.494 11.848 1.00 88.00 364 SER A O 1
ATOM 2891 N N . LEU A 1 365 ? -14.988 -3.876 12.987 1.00 91.75 365 LEU A N 1
ATOM 2892 C CA . LEU A 1 365 ? -14.397 -4.011 14.321 1.00 91.75 365 LEU A CA 1
ATOM 2893 C C . LEU A 1 365 ? -14.577 -5.412 14.920 1.00 91.75 365 LEU A C 1
ATOM 2895 O O . LEU A 1 365 ? -14.022 -5.684 15.984 1.00 91.75 365 LEU A O 1
ATOM 2899 N N . VAL A 1 366 ? -15.330 -6.299 14.257 1.00 87.50 366 VAL A N 1
ATOM 2900 C CA . VAL A 1 366 ? -15.491 -7.692 14.693 1.00 87.50 366 VAL A CA 1
ATOM 2901 C C . VAL A 1 366 ? -14.113 -8.330 14.801 1.00 87.50 366 VAL A C 1
ATOM 2903 O O . VAL A 1 366 ? -13.378 -8.402 13.815 1.00 87.50 366 VAL A O 1
ATOM 2906 N N . SER A 1 367 ? -13.763 -8.786 16.003 1.00 89.00 367 SER A N 1
ATOM 2907 C CA . SER A 1 367 ? -12.497 -9.465 16.275 1.00 89.00 367 SER A CA 1
ATOM 2908 C C . SER A 1 367 ? -11.260 -8.673 15.833 1.00 89.00 367 SER A C 1
ATOM 2910 O O . SER A 1 367 ? -10.237 -9.264 15.477 1.00 89.00 367 SER A O 1
ATOM 2912 N N . ILE A 1 368 ? -11.322 -7.334 15.876 1.00 91.88 368 ILE A N 1
ATOM 2913 C CA . ILE A 1 368 ? -10.224 -6.443 15.458 1.00 91.88 368 ILE A CA 1
ATOM 2914 C C . ILE A 1 368 ? -8.904 -6.743 16.183 1.00 91.88 368 ILE A C 1
ATOM 2916 O O . ILE A 1 368 ? -7.827 -6.552 15.618 1.00 91.88 368 ILE A O 1
ATOM 2920 N N . TRP A 1 369 ? -8.980 -7.300 17.394 1.00 91.62 369 TRP A N 1
ATOM 2921 C CA . TRP A 1 369 ? -7.830 -7.754 18.174 1.00 91.62 369 TRP A CA 1
ATOM 2922 C C . TRP A 1 369 ? -6.970 -8.814 17.463 1.00 91.62 369 TRP A C 1
ATOM 2924 O O . TRP A 1 369 ? -5.786 -8.945 17.755 1.00 91.62 369 TRP A O 1
ATOM 2934 N N . THR A 1 370 ? -7.523 -9.539 16.488 1.00 90.56 370 THR A N 1
ATOM 2935 C CA . THR A 1 370 ? -6.784 -10.525 15.675 1.00 90.56 370 THR A CA 1
ATOM 2936 C C . THR A 1 370 ? -6.027 -9.904 14.500 1.00 90.56 370 THR A C 1
ATOM 2938 O O . THR A 1 370 ? -5.120 -10.529 13.949 1.00 90.56 370 THR A O 1
ATOM 2941 N N . SER A 1 371 ? -6.404 -8.687 14.100 1.00 89.75 371 SER A N 1
ATOM 2942 C CA . SER A 1 371 ? -5.985 -8.066 12.838 1.00 89.75 371 SER A CA 1
ATOM 2943 C C . SER A 1 371 ? -4.799 -7.116 12.980 1.00 89.75 371 SER A C 1
ATOM 2945 O O . SER A 1 371 ? -4.338 -6.589 11.975 1.00 89.75 371 SER A O 1
ATOM 2947 N N . ALA A 1 372 ? -4.308 -6.887 14.201 1.00 92.81 372 ALA A N 1
ATOM 2948 C CA . ALA A 1 372 ? -3.145 -6.041 14.427 1.00 92.81 372 ALA A CA 1
ATOM 2949 C C . ALA A 1 372 ? -1.862 -6.643 13.800 1.00 92.81 372 ALA A C 1
ATOM 2951 O O . ALA A 1 372 ? -1.720 -7.876 13.776 1.00 92.81 372 ALA A O 1
ATOM 2952 N N . PRO A 1 373 ? -0.911 -5.811 13.324 1.00 95.50 373 PRO A N 1
ATOM 2953 C CA . PRO A 1 373 ? -0.915 -4.337 13.324 1.00 95.50 373 PRO A CA 1
ATOM 2954 C C . PRO A 1 373 ? -2.024 -3.698 12.475 1.00 95.50 373 PRO A C 1
ATOM 2956 O O . PRO A 1 373 ? -2.459 -4.265 11.481 1.00 95.50 373 PRO A O 1
ATOM 2959 N N . LEU A 1 374 ? -2.484 -2.511 12.870 1.00 94.69 374 LEU A N 1
ATOM 2960 C CA . LEU A 1 374 ? -3.622 -1.822 12.257 1.00 94.69 374 LEU A CA 1
ATOM 2961 C C . LEU A 1 374 ? -3.221 -0.983 11.026 1.00 94.69 374 LEU A C 1
ATOM 2963 O O . LEU A 1 374 ? -2.041 -0.807 10.709 1.00 94.69 374 LEU A O 1
ATOM 2967 N N . LEU A 1 375 ? -4.251 -0.420 10.377 1.00 92.19 375 LEU A N 1
ATOM 2968 C CA . LEU A 1 375 ? -4.230 0.274 9.080 1.00 92.19 375 LEU A CA 1
ATOM 2969 C C . LEU A 1 375 ? -3.967 -0.664 7.889 1.00 92.19 375 LEU A C 1
ATOM 2971 O O . LEU A 1 375 ? -3.454 -1.767 8.019 1.00 92.19 375 LEU A O 1
ATOM 2975 N N . HIS A 1 376 ? -4.338 -0.229 6.683 1.00 87.12 376 HIS A N 1
ATOM 2976 C CA . HIS A 1 376 ? -4.348 -1.063 5.468 1.00 87.12 376 HIS A CA 1
ATOM 2977 C C . HIS A 1 376 ? -2.959 -1.539 4.985 1.00 87.12 376 HIS A C 1
ATOM 2979 O O . HIS A 1 376 ? -2.867 -2.305 4.019 1.00 87.12 376 HIS A O 1
ATOM 2985 N N . ASN A 1 377 ? -1.895 -1.023 5.591 1.00 89.75 377 ASN A N 1
ATOM 2986 C CA . ASN A 1 377 ? -0.486 -1.297 5.321 1.00 89.75 377 ASN A CA 1
ATOM 2987 C C . ASN A 1 377 ? 0.221 -1.947 6.530 1.00 89.75 377 ASN A C 1
ATOM 2989 O O . ASN A 1 377 ? 1.441 -2.104 6.491 1.00 89.75 377 ASN A O 1
ATOM 2993 N N . ASN A 1 378 ? -0.530 -2.315 7.577 1.00 93.12 378 ASN A N 1
ATOM 2994 C CA . ASN A 1 378 ? -0.052 -2.942 8.811 1.00 93.12 378 ASN A CA 1
ATOM 2995 C C . ASN A 1 378 ? 1.063 -2.152 9.518 1.00 93.12 378 ASN A C 1
ATOM 2997 O O . ASN A 1 378 ? 1.928 -2.743 10.163 1.00 93.12 378 ASN A O 1
ATOM 3001 N N . SER A 1 379 ? 1.103 -0.828 9.376 1.00 94.25 379 SER A N 1
ATOM 3002 C CA . SER A 1 379 ? 2.201 -0.028 9.926 1.00 94.25 379 SER A CA 1
ATOM 3003 C C . SER A 1 379 ? 1.932 0.521 11.325 1.00 94.25 379 SER A C 1
ATOM 3005 O O . SER A 1 379 ? 2.864 1.018 11.954 1.00 94.25 379 SER A O 1
ATOM 3007 N N . LEU A 1 380 ? 0.686 0.471 11.807 1.00 95.94 380 LEU A N 1
ATOM 3008 C CA . LEU A 1 380 ? 0.318 1.001 13.117 1.00 95.94 380 LEU A CA 1
ATOM 3009 C C . LEU A 1 380 ? 0.294 -0.117 14.160 1.00 95.94 380 LEU A C 1
ATOM 3011 O O . LEU A 1 380 ? -0.680 -0.861 14.259 1.00 95.94 380 LEU A O 1
ATOM 3015 N N . GLY A 1 381 ? 1.361 -0.209 14.948 1.00 95.06 381 GLY A N 1
ATOM 3016 C CA . GLY A 1 381 ? 1.482 -1.162 16.050 1.00 95.06 381 GLY A CA 1
ATOM 3017 C C . GLY A 1 381 ? 2.685 -2.095 15.942 1.00 95.06 381 GLY A C 1
ATOM 3018 O O . GLY A 1 381 ? 3.462 -2.031 14.985 1.00 95.06 381 GLY A O 1
ATOM 3019 N N . GLU A 1 382 ? 2.824 -2.962 16.938 1.00 94.44 382 GLU A N 1
ATOM 3020 C CA . GLU A 1 382 ? 3.916 -3.918 17.057 1.00 94.44 382 GLU A CA 1
ATOM 3021 C C . GLU A 1 382 ? 3.733 -5.113 16.118 1.00 94.44 382 GLU A C 1
ATOM 3023 O O . GLU A 1 382 ? 2.706 -5.792 16.136 1.00 94.44 382 GLU A O 1
ATOM 3028 N N . PHE A 1 383 ? 4.772 -5.425 15.343 1.00 94.62 383 PHE A N 1
ATOM 3029 C CA . PHE A 1 383 ? 4.876 -6.697 14.632 1.00 94.62 383 PHE A CA 1
ATOM 3030 C C . PHE A 1 383 ? 5.790 -7.653 15.403 1.00 94.62 383 PHE A C 1
ATOM 3032 O O . PHE A 1 383 ? 7.013 -7.558 15.311 1.00 94.62 383 PHE A O 1
ATOM 3039 N N . ASN A 1 384 ? 5.190 -8.580 16.149 1.00 94.75 384 ASN A N 1
ATOM 3040 C CA . ASN A 1 384 ? 5.908 -9.547 16.990 1.00 94.75 384 ASN A CA 1
ATOM 3041 C C . ASN A 1 384 ? 6.057 -10.946 16.359 1.00 94.75 384 ASN A C 1
ATOM 3043 O O . ASN A 1 384 ? 6.750 -11.793 16.915 1.00 94.75 384 ASN A O 1
ATOM 3047 N N . ASN A 1 385 ? 5.433 -11.191 15.199 1.00 94.31 385 ASN A N 1
ATOM 3048 C CA . ASN A 1 385 ? 5.416 -12.490 14.512 1.00 94.31 385 ASN A CA 1
ATOM 3049 C C . ASN A 1 385 ? 4.938 -13.668 15.396 1.00 94.31 385 ASN A C 1
ATOM 3051 O O . ASN A 1 385 ? 5.282 -14.820 15.128 1.00 94.31 385 ASN A O 1
ATOM 3055 N N . ASP A 1 386 ? 4.145 -13.391 16.436 1.00 94.94 386 ASP A N 1
ATOM 3056 C CA . ASP A 1 386 ? 3.570 -14.401 17.323 1.00 94.94 386 ASP A CA 1
ATOM 3057 C C . ASP A 1 386 ? 2.082 -14.611 16.984 1.00 94.94 386 ASP A C 1
ATOM 3059 O O . ASP A 1 386 ? 1.254 -13.725 17.219 1.00 94.94 386 ASP A O 1
ATOM 3063 N N . PRO A 1 387 ? 1.708 -15.768 16.404 1.00 92.88 387 PRO A N 1
ATOM 3064 C CA . PRO A 1 387 ? 0.329 -16.047 16.029 1.00 92.88 387 PRO A CA 1
ATOM 3065 C C . PRO A 1 387 ? -0.554 -16.479 17.212 1.00 92.88 387 PRO A C 1
ATOM 3067 O O . PRO A 1 387 ? -1.750 -16.686 16.996 1.00 92.88 387 PRO A O 1
ATOM 3070 N N . SER A 1 388 ? -0.004 -16.654 18.420 1.00 93.56 388 SER A N 1
ATOM 3071 C CA . SER A 1 388 ? -0.768 -17.023 19.615 1.00 93.56 388 SER A CA 1
ATOM 3072 C C . SER A 1 388 ? -1.791 -15.947 19.996 1.00 93.56 388 SER A C 1
ATOM 3074 O O . SER A 1 388 ? -1.673 -14.787 19.602 1.00 93.56 388 SER A O 1
ATOM 3076 N N . VAL A 1 389 ? -2.808 -16.309 20.787 1.00 92.94 389 VAL A N 1
ATOM 3077 C CA . VAL A 1 389 ? -3.803 -15.331 21.270 1.00 92.94 389 VAL A CA 1
ATOM 3078 C C . VAL A 1 389 ? -3.121 -14.209 22.061 1.00 92.94 389 VAL A C 1
ATOM 3080 O O . VAL A 1 389 ? -3.436 -13.041 21.849 1.00 92.94 389 VAL A O 1
ATOM 3083 N N . ASP A 1 390 ? -2.141 -14.538 22.907 1.00 93.81 390 ASP A N 1
ATOM 3084 C CA . ASP A 1 390 ? -1.384 -13.539 23.668 1.00 93.81 390 ASP A CA 1
ATOM 3085 C C . ASP A 1 390 ? -0.547 -12.643 22.750 1.00 93.81 390 ASP A C 1
ATOM 3087 O O . ASP A 1 390 ? -0.595 -11.421 22.887 1.00 93.81 390 ASP A O 1
ATOM 3091 N N . GLY A 1 391 ? 0.139 -13.222 21.760 1.00 94.94 391 GLY A N 1
ATOM 3092 C CA . GLY A 1 391 ? 0.872 -12.478 20.736 1.00 94.94 391 GLY A CA 1
ATOM 3093 C C . GLY A 1 391 ? -0.014 -11.487 19.979 1.00 94.94 391 GLY A C 1
ATOM 3094 O O . GLY A 1 391 ? 0.341 -10.315 19.833 1.00 94.94 391 GLY A O 1
ATOM 3095 N N . ARG A 1 392 ? -1.215 -11.913 19.570 1.00 94.56 392 ARG A N 1
ATOM 3096 C CA . ARG A 1 392 ? -2.205 -11.047 18.909 1.00 94.56 392 ARG A CA 1
ATOM 3097 C C . ARG A 1 392 ? -2.704 -9.929 19.818 1.00 94.56 392 ARG A C 1
ATOM 3099 O O . ARG A 1 392 ? -2.813 -8.794 19.364 1.00 94.56 392 ARG A O 1
ATOM 3106 N N . LEU A 1 393 ? -2.965 -10.218 21.092 1.00 95.56 393 LEU A N 1
ATOM 3107 C CA . LEU A 1 393 ? -3.416 -9.214 22.056 1.00 95.56 393 LEU A CA 1
ATOM 3108 C C . LEU A 1 393 ? -2.339 -8.186 22.399 1.00 95.56 393 LEU A C 1
ATOM 3110 O O . LEU A 1 393 ? -2.673 -7.018 22.574 1.00 95.56 393 LEU A O 1
ATOM 3114 N N . LEU A 1 394 ? -1.068 -8.589 22.461 1.00 96.56 394 LEU A N 1
ATOM 3115 C CA . LEU A 1 394 ? 0.056 -7.666 22.637 1.00 96.56 394 LEU A CA 1
ATOM 3116 C C . LEU A 1 394 ? 0.175 -6.714 21.439 1.00 96.56 394 LEU A C 1
ATOM 3118 O O . LEU A 1 394 ? 0.198 -5.498 21.625 1.00 96.56 394 LEU A O 1
ATOM 3122 N N . ALA A 1 395 ? 0.141 -7.253 20.215 1.00 96.81 395 ALA A N 1
ATOM 3123 C CA . ALA A 1 395 ? 0.154 -6.446 18.995 1.00 96.81 395 ALA A CA 1
ATOM 3124 C C . ALA A 1 395 ? -1.062 -5.505 18.915 1.00 96.81 395 ALA A C 1
ATOM 3126 O O . ALA A 1 395 ? -0.929 -4.341 18.530 1.00 96.81 395 ALA A O 1
ATOM 3127 N N . PHE A 1 396 ? -2.248 -5.988 19.302 1.00 97.31 396 PHE A N 1
ATOM 3128 C CA . PHE A 1 396 ? -3.464 -5.181 19.356 1.00 97.31 396 PHE A CA 1
ATOM 3129 C C . PHE A 1 396 ? -3.383 -4.064 20.392 1.00 97.31 396 PHE A C 1
ATOM 3131 O O . PHE A 1 396 ? -3.722 -2.936 20.047 1.00 97.31 396 PHE A O 1
ATOM 3138 N N . ASP A 1 397 ? -2.937 -4.342 21.621 1.00 97.50 397 ASP A N 1
ATOM 3139 C CA . ASP A 1 397 ? -2.822 -3.336 22.684 1.00 97.50 397 ASP A CA 1
ATOM 3140 C C . ASP A 1 397 ? -1.871 -2.201 22.270 1.00 97.50 397 ASP A C 1
ATOM 3142 O O . ASP A 1 397 ? -2.238 -1.034 22.408 1.00 97.50 397 ASP A O 1
ATOM 3146 N N . ASP A 1 398 ? -0.717 -2.509 21.665 1.00 97.50 398 ASP A N 1
ATOM 3147 C CA . ASP A 1 398 ? 0.187 -1.480 21.131 1.00 97.50 398 ASP A CA 1
ATOM 3148 C C . ASP A 1 398 ? -0.465 -0.681 19.987 1.00 97.50 398 ASP A C 1
ATOM 3150 O O . ASP A 1 398 ? -0.479 0.554 20.004 1.00 97.50 398 ASP A O 1
ATOM 3154 N N . ALA A 1 399 ? -1.069 -1.371 19.014 1.00 97.50 399 ALA A N 1
ATOM 3155 C CA . ALA A 1 399 ? -1.686 -0.744 17.848 1.00 97.50 399 ALA A CA 1
ATOM 3156 C C . ALA A 1 399 ? -2.868 0.169 18.209 1.00 97.50 399 ALA A C 1
ATOM 3158 O O . ALA A 1 399 ? -2.927 1.317 17.762 1.00 97.50 399 ALA A O 1
ATOM 3159 N N . ILE A 1 400 ? -3.811 -0.316 19.022 1.00 97.00 400 ILE A N 1
ATOM 3160 C CA . ILE A 1 400 ? -5.022 0.427 19.390 1.00 97.00 400 ILE A CA 1
ATOM 3161 C C . ILE A 1 400 ? -4.692 1.609 20.300 1.00 97.00 400 ILE A C 1
ATOM 3163 O O . ILE A 1 400 ? -5.324 2.660 20.207 1.00 97.00 400 ILE A O 1
ATOM 3167 N N . ARG A 1 401 ? -3.654 1.494 21.135 1.00 96.38 401 ARG A N 1
ATOM 3168 C CA . ARG A 1 401 ? -3.162 2.627 21.920 1.00 96.38 401 ARG A CA 1
ATOM 3169 C C . ARG A 1 401 ? -2.515 3.677 21.039 1.00 96.38 401 ARG A C 1
ATOM 3171 O O . ARG A 1 401 ? -2.809 4.852 21.199 1.00 96.38 401 ARG A O 1
ATOM 3178 N N . LYS A 1 402 ? -1.685 3.289 20.076 1.00 96.12 402 LYS A N 1
ATOM 3179 C CA . LYS A 1 402 ? -1.144 4.237 19.092 1.00 96.12 402 LYS A CA 1
ATOM 3180 C C . LYS A 1 402 ? -2.245 4.859 18.227 1.00 96.12 402 LYS A C 1
ATOM 3182 O O . LYS A 1 402 ? -2.094 5.994 17.785 1.00 96.12 402 LYS A O 1
ATOM 3187 N N . LEU A 1 403 ? -3.363 4.160 18.013 1.00 95.44 403 LEU A N 1
ATOM 3188 C CA . LEU A 1 403 ? -4.545 4.711 17.350 1.00 95.44 403 LEU A CA 1
ATOM 3189 C C . LEU A 1 403 ? -5.220 5.800 18.204 1.00 95.44 403 LEU A C 1
ATOM 3191 O O . LEU A 1 403 ? -5.404 6.912 17.724 1.00 95.44 403 LEU A O 1
ATOM 3195 N N . LEU A 1 404 ? -5.549 5.489 19.464 1.00 95.62 404 LEU A N 1
ATOM 3196 C CA . LEU A 1 404 ? -6.306 6.369 20.370 1.00 95.62 404 LEU A CA 1
ATOM 3197 C C . LEU A 1 404 ? -5.455 7.464 21.045 1.00 95.62 404 LEU A C 1
ATOM 3199 O O . LEU A 1 404 ? -5.999 8.459 21.528 1.00 95.62 404 LEU A O 1
ATOM 3203 N N . TRP A 1 405 ? -4.132 7.299 21.075 1.00 95.38 405 TRP A N 1
ATOM 3204 C CA . TRP A 1 405 ? -3.137 8.289 21.503 1.00 95.38 405 TRP A CA 1
ATOM 3205 C C . TRP A 1 405 ? -2.099 8.473 20.381 1.00 95.38 405 TRP A C 1
ATOM 3207 O O . TRP A 1 405 ? -1.018 7.873 20.436 1.00 95.38 405 TRP A O 1
ATOM 3217 N N . PRO A 1 406 ? -2.415 9.260 19.333 1.00 93.12 406 PRO A N 1
ATOM 3218 C CA . PRO A 1 406 ? -1.550 9.428 18.163 1.00 93.12 406 PRO A CA 1
ATOM 3219 C C . PRO A 1 406 ? -0.122 9.880 18.493 1.00 93.12 406 PRO A C 1
ATOM 3221 O O . PRO A 1 406 ? 0.824 9.499 17.807 1.00 93.12 406 PRO A O 1
ATOM 3224 N N . GLU A 1 407 ? 0.078 10.623 19.581 1.00 93.06 407 GLU A N 1
ATOM 3225 C CA . GLU A 1 407 ? 1.395 11.026 20.076 1.00 93.06 407 GLU A CA 1
ATOM 3226 C C . GLU A 1 407 ? 2.319 9.835 20.379 1.00 93.06 407 GLU A C 1
ATOM 3228 O O . GLU A 1 407 ? 3.536 9.939 20.206 1.00 93.06 407 GLU A O 1
ATOM 3233 N N . LYS A 1 408 ? 1.757 8.670 20.733 1.00 95.00 408 LYS A N 1
ATOM 3234 C CA . LYS A 1 408 ? 2.515 7.438 20.995 1.00 95.00 408 LYS A CA 1
ATOM 3235 C C . LYS A 1 408 ? 3.146 6.841 19.747 1.00 95.00 408 LYS A C 1
ATOM 3237 O O . LYS A 1 408 ? 4.126 6.103 19.852 1.00 95.00 408 LYS A O 1
ATOM 3242 N N . ARG A 1 409 ? 2.653 7.192 18.555 1.00 95.06 409 ARG A N 1
ATOM 3243 C CA . ARG A 1 409 ? 3.271 6.801 17.274 1.00 95.06 409 ARG A CA 1
ATOM 3244 C C . ARG A 1 409 ? 4.691 7.349 17.138 1.00 95.06 409 ARG A C 1
ATOM 3246 O O . ARG A 1 409 ? 5.497 6.788 16.410 1.00 95.06 409 ARG A O 1
ATOM 3253 N N . LEU A 1 410 ? 5.020 8.413 17.875 1.00 96.69 410 LEU A N 1
ATOM 3254 C CA . LEU A 1 410 ? 6.342 9.042 17.870 1.00 96.69 410 LEU A CA 1
ATOM 3255 C C . LEU A 1 410 ? 7.305 8.459 18.918 1.00 96.69 410 LEU A C 1
ATOM 3257 O O . LEU A 1 410 ? 8.462 8.879 18.984 1.00 96.69 410 LEU A O 1
ATOM 3261 N N . GLU A 1 411 ? 6.840 7.526 19.754 1.00 96.19 411 GLU A N 1
ATOM 3262 C CA . GLU A 1 411 ? 7.630 6.912 20.827 1.00 96.19 411 GLU A CA 1
ATOM 3263 C C . GLU A 1 411 ? 8.368 5.652 20.355 1.00 96.19 411 GLU A C 1
ATOM 3265 O O . GLU A 1 411 ? 9.471 5.389 20.823 1.00 96.19 411 GLU A O 1
ATOM 3270 N N . SER A 1 412 ? 7.783 4.854 19.455 1.00 94.81 412 SER A N 1
ATOM 3271 C CA . SER A 1 412 ? 8.391 3.602 18.979 1.00 94.81 412 SER A CA 1
ATOM 3272 C C . SER A 1 412 ? 7.735 3.059 17.706 1.00 94.81 412 SER A C 1
ATOM 3274 O O . SER A 1 412 ? 6.550 3.278 17.452 1.00 94.81 412 SER A O 1
ATOM 3276 N N . SER A 1 413 ? 8.492 2.272 16.937 1.00 95.19 413 SER A N 1
ATOM 3277 C CA . SER A 1 413 ? 7.988 1.487 15.807 1.00 95.19 413 SER A CA 1
ATOM 3278 C C . SER A 1 413 ? 8.778 0.185 15.663 1.00 95.19 413 SER A C 1
ATOM 3280 O O . SER A 1 413 ? 10.000 0.188 15.805 1.00 95.19 413 SER A O 1
ATOM 3282 N N . SER A 1 414 ? 8.100 -0.918 15.332 1.00 93.94 414 SER A N 1
ATOM 3283 C CA . SER A 1 414 ? 8.747 -2.195 14.981 1.00 93.94 414 SER A CA 1
ATOM 3284 C C . SER A 1 414 ? 9.362 -2.187 13.579 1.00 93.94 414 SER A C 1
ATOM 3286 O O . SER A 1 414 ? 9.966 -3.171 13.157 1.00 93.94 414 SER A O 1
ATOM 3288 N N . TYR A 1 415 ? 9.185 -1.101 12.825 1.00 93.50 415 TYR A N 1
ATOM 3289 C CA . TYR A 1 415 ? 9.523 -1.045 11.414 1.00 93.50 415 TYR A CA 1
ATOM 3290 C C . TYR A 1 415 ? 10.689 -0.107 11.128 1.00 93.50 415 TYR A C 1
ATOM 3292 O O . TYR A 1 415 ? 10.777 1.010 11.638 1.00 93.50 415 TYR A O 1
ATOM 3300 N N . ASN A 1 416 ? 11.531 -0.544 10.189 1.00 93.25 416 ASN A N 1
ATOM 3301 C CA . ASN A 1 416 ? 12.537 0.281 9.525 1.00 93.25 416 ASN A CA 1
ATOM 3302 C C . ASN A 1 416 ? 13.524 0.978 10.483 1.00 93.25 416 ASN A C 1
ATOM 3304 O O . ASN A 1 416 ? 14.003 2.068 10.163 1.00 93.25 416 ASN A O 1
ATOM 3308 N N . ASP A 1 417 ? 13.794 0.359 11.640 1.00 92.38 417 ASP A N 1
ATOM 3309 C CA . ASP A 1 417 ? 14.686 0.846 12.701 1.00 92.38 417 ASP A CA 1
ATOM 3310 C C . ASP A 1 417 ? 14.422 2.319 13.068 1.00 92.38 417 ASP A C 1
ATOM 3312 O O . ASP A 1 417 ? 15.337 3.130 13.244 1.00 92.38 417 ASP A O 1
ATOM 3316 N N . ALA A 1 418 ? 13.146 2.717 13.080 1.00 94.50 418 ALA A N 1
ATOM 3317 C CA . ALA A 1 418 ? 12.762 4.100 13.311 1.00 94.50 418 ALA A CA 1
ATOM 3318 C C . ALA A 1 418 ? 12.914 4.473 14.795 1.00 94.50 418 ALA A C 1
ATOM 3320 O O . ALA A 1 418 ? 12.178 3.989 15.652 1.00 94.50 418 ALA A O 1
ATOM 3321 N N . THR A 1 419 ? 13.867 5.362 15.090 1.00 96.06 419 THR A N 1
ATOM 3322 C CA . THR A 1 419 ? 14.061 5.909 16.442 1.00 96.06 419 THR A CA 1
ATOM 3323 C C . THR A 1 419 ? 13.010 6.980 16.768 1.00 96.06 419 THR A C 1
ATOM 3325 O O . THR A 1 419 ? 12.464 7.593 15.842 1.00 96.06 419 THR A O 1
ATOM 3328 N N . PRO A 1 420 ? 12.758 7.288 18.055 1.00 97.44 420 PRO A N 1
ATOM 3329 C CA . PRO A 1 420 ? 11.829 8.351 18.448 1.00 97.44 420 PRO A CA 1
ATOM 3330 C C . PRO A 1 420 ? 12.170 9.715 17.830 1.00 97.44 420 PRO A C 1
ATOM 3332 O O . PRO A 1 420 ? 11.292 10.460 17.401 1.00 97.44 420 PRO A O 1
ATOM 3335 N N . GLU A 1 421 ? 13.457 10.055 17.731 1.00 96.69 421 GLU A N 1
ATOM 3336 C CA . GLU A 1 421 ? 13.932 11.308 17.128 1.00 96.69 421 GLU A CA 1
ATOM 3337 C C . GLU A 1 421 ? 13.590 11.357 15.642 1.00 96.69 421 GLU A C 1
ATOM 3339 O O . GLU A 1 421 ? 13.169 12.391 15.121 1.00 96.69 421 GLU A O 1
ATOM 3344 N N . ARG A 1 422 ? 13.746 10.221 14.956 1.00 94.88 422 ARG A N 1
ATOM 3345 C CA . ARG A 1 422 ? 13.398 10.097 13.549 1.00 94.88 422 ARG A CA 1
ATOM 3346 C C . ARG A 1 422 ? 11.893 10.189 13.335 1.00 94.88 422 ARG A C 1
ATOM 3348 O O . ARG A 1 422 ? 11.491 10.900 12.422 1.00 94.88 422 ARG A O 1
ATOM 3355 N N . LEU A 1 423 ? 11.089 9.505 14.147 1.00 96.94 423 LEU A N 1
ATOM 3356 C CA . LEU A 1 423 ? 9.628 9.559 14.056 1.00 96.94 423 LEU A CA 1
ATOM 3357 C C . LEU A 1 423 ? 9.134 10.995 14.255 1.00 96.94 423 LEU A C 1
ATOM 3359 O O . LEU A 1 423 ? 8.358 11.491 13.446 1.00 96.94 423 LEU A O 1
ATOM 3363 N N . LYS A 1 424 ? 9.660 11.711 15.257 1.00 96.56 424 LYS A N 1
ATOM 3364 C CA . LYS A 1 424 ? 9.345 13.131 15.491 1.00 96.56 424 LYS A CA 1
ATOM 3365 C C . LYS A 1 424 ? 9.736 14.021 14.313 1.00 96.56 424 LYS A C 1
ATOM 3367 O O . LYS A 1 424 ? 8.948 14.866 13.908 1.00 96.56 424 LYS A O 1
ATOM 3372 N N . ARG A 1 425 ? 10.931 13.827 13.742 1.00 94.88 425 ARG A N 1
ATOM 3373 C CA . ARG A 1 425 ? 11.387 14.577 12.559 1.00 94.88 425 ARG A CA 1
ATOM 3374 C C . ARG A 1 425 ? 10.507 14.310 11.335 1.00 94.88 425 ARG A C 1
ATOM 3376 O O . ARG A 1 425 ? 10.219 15.225 10.574 1.00 94.88 425 ARG A O 1
ATOM 3383 N N . ASP A 1 426 ? 10.125 13.055 11.131 1.00 95.19 426 ASP A N 1
ATOM 3384 C CA . ASP A 1 426 ? 9.372 12.599 9.963 1.00 95.19 426 ASP A CA 1
ATOM 3385 C C . ASP A 1 426 ? 7.840 12.749 10.147 1.00 95.19 426 ASP A C 1
ATOM 3387 O O . ASP A 1 426 ? 7.092 12.452 9.219 1.00 95.19 426 ASP A O 1
ATOM 3391 N N . ASN A 1 427 ? 7.379 13.242 11.308 1.00 94.94 427 ASN A N 1
ATOM 3392 C CA . ASN A 1 427 ? 5.969 13.313 11.730 1.00 94.94 427 ASN A CA 1
ATOM 3393 C C . ASN A 1 427 ? 5.243 11.948 11.715 1.00 94.94 427 ASN A C 1
ATOM 3395 O O . ASN A 1 427 ? 4.033 11.883 11.513 1.00 94.94 427 ASN A O 1
ATOM 3399 N N . GLY A 1 428 ? 5.988 10.861 11.926 1.00 96.00 428 GLY A N 1
ATOM 3400 C CA . GLY A 1 428 ? 5.512 9.478 11.886 1.00 96.00 428 GLY A CA 1
ATOM 3401 C C . GLY A 1 428 ? 6.508 8.538 11.204 1.00 96.00 428 GLY A C 1
ATOM 3402 O O . GLY A 1 428 ? 7.663 8.889 10.935 1.00 96.00 428 GLY A O 1
ATOM 3403 N N . LEU A 1 429 ? 6.073 7.316 10.917 1.00 97.31 429 LEU A N 1
ATOM 3404 C CA . LEU A 1 429 ? 6.873 6.300 10.247 1.00 97.31 429 LEU A CA 1
ATOM 3405 C C . LEU A 1 429 ? 6.922 6.550 8.737 1.00 97.31 429 LEU A C 1
ATOM 3407 O O . LEU A 1 429 ? 5.991 6.218 8.012 1.00 97.31 429 LEU A O 1
ATOM 3411 N N . ILE A 1 430 ? 8.055 7.034 8.232 1.00 97.12 430 ILE A N 1
ATOM 3412 C CA . ILE A 1 430 ? 8.370 6.990 6.796 1.00 97.12 430 ILE A CA 1
ATOM 3413 C C . ILE A 1 430 ? 9.267 5.788 6.530 1.00 97.12 430 ILE A C 1
ATOM 3415 O O . ILE A 1 430 ? 10.346 5.720 7.107 1.00 97.12 430 ILE A O 1
ATOM 3419 N N . TRP A 1 431 ? 8.912 4.876 5.622 1.00 95.69 431 TRP A N 1
ATOM 3420 C CA . TRP A 1 431 ? 9.849 3.829 5.190 1.00 95.69 431 TRP A CA 1
ATOM 3421 C C . TRP A 1 431 ? 10.976 4.424 4.347 1.00 95.69 431 TRP A C 1
ATOM 3423 O O . TRP A 1 431 ? 10.727 5.039 3.310 1.00 95.69 431 TRP A O 1
ATOM 3433 N N . ARG A 1 432 ? 12.224 4.227 4.775 1.00 95.12 432 ARG A N 1
ATOM 3434 C CA . ARG A 1 432 ? 13.430 4.744 4.119 1.00 95.12 432 ARG A CA 1
ATOM 3435 C C . ARG A 1 432 ? 14.423 3.623 3.830 1.00 95.12 432 ARG A C 1
ATOM 3437 O O . ARG A 1 432 ? 14.483 2.635 4.560 1.00 95.12 432 ARG A O 1
ATOM 3444 N N . THR A 1 433 ? 15.245 3.797 2.799 1.00 95.12 433 THR A N 1
ATOM 3445 C CA . THR A 1 433 ? 16.403 2.925 2.564 1.00 95.12 433 THR A CA 1
ATOM 3446 C C . THR A 1 433 ? 17.328 2.952 3.788 1.00 95.12 433 THR A C 1
ATOM 3448 O O . THR A 1 433 ? 17.655 4.015 4.309 1.00 95.12 433 THR A O 1
ATOM 3451 N N . THR A 1 434 ? 17.755 1.794 4.285 1.00 93.44 434 THR A N 1
ATOM 3452 C CA . THR A 1 434 ? 18.642 1.703 5.466 1.00 93.44 434 THR A CA 1
ATOM 3453 C C . THR A 1 434 ? 20.122 1.839 5.105 1.00 93.44 434 THR A C 1
ATOM 3455 O O . THR A 1 434 ? 20.962 2.088 5.969 1.00 93.44 434 THR A O 1
ATOM 3458 N N . GLN A 1 435 ? 20.437 1.744 3.814 1.00 93.69 435 GLN A N 1
ATOM 3459 C CA . GLN A 1 435 ? 21.774 1.827 3.241 1.00 93.69 435 GLN A CA 1
ATOM 3460 C C . GLN A 1 435 ? 21.718 2.399 1.823 1.00 93.69 435 GLN A C 1
ATOM 3462 O O . GLN A 1 435 ? 20.640 2.494 1.223 1.00 93.69 435 GLN A O 1
ATOM 3467 N N . GLU A 1 436 ? 22.881 2.755 1.276 1.00 95.00 436 GLU A N 1
ATOM 3468 C CA . GLU A 1 436 ? 22.994 3.037 -0.152 1.00 95.00 436 GLU A CA 1
ATOM 3469 C C . GLU A 1 436 ? 22.473 1.836 -0.949 1.00 95.00 436 GLU A C 1
ATOM 3471 O O . GLU A 1 436 ? 22.805 0.682 -0.669 1.00 95.00 436 GLU A O 1
ATOM 3476 N N . SER A 1 437 ? 21.582 2.108 -1.893 1.00 94.75 437 SER A N 1
ATOM 3477 C CA . SER A 1 437 ? 20.805 1.084 -2.585 1.00 94.75 437 SER A CA 1
ATOM 3478 C C . SER A 1 437 ? 20.862 1.281 -4.096 1.00 94.75 437 SER A C 1
ATOM 3480 O O . SER A 1 437 ? 21.171 2.359 -4.596 1.00 94.75 437 SER A O 1
ATOM 3482 N N . SER A 1 438 ? 20.538 0.240 -4.856 1.00 92.94 438 SER A N 1
ATOM 3483 C CA . SER A 1 438 ? 20.347 0.356 -6.302 1.00 92.94 438 SER A CA 1
ATOM 3484 C C . SER A 1 438 ? 19.231 -0.567 -6.773 1.00 92.94 438 SER A C 1
ATOM 3486 O O . SER A 1 438 ? 19.008 -1.634 -6.203 1.00 92.94 438 SER A O 1
ATOM 3488 N N . LEU A 1 439 ? 18.518 -0.150 -7.816 1.00 87.81 439 LEU A N 1
ATOM 3489 C CA . LEU A 1 439 ? 17.532 -0.981 -8.502 1.00 87.81 439 LEU A CA 1
ATOM 3490 C C . LEU A 1 439 ? 18.182 -1.575 -9.746 1.00 87.81 439 LEU A C 1
ATOM 3492 O O . LEU A 1 439 ? 18.682 -0.838 -10.593 1.00 87.81 439 LEU A O 1
ATOM 3496 N N . THR A 1 440 ? 18.178 -2.899 -9.879 1.00 86.62 440 THR A N 1
ATOM 3497 C CA . THR A 1 440 ? 18.794 -3.575 -11.026 1.00 86.62 440 THR A CA 1
ATOM 3498 C C . THR A 1 440 ? 17.734 -4.136 -11.966 1.00 86.62 440 THR A C 1
ATOM 3500 O O . THR A 1 440 ? 16.856 -4.902 -11.578 1.00 86.62 440 THR A O 1
ATOM 3503 N N . VAL A 1 441 ? 17.827 -3.765 -13.240 1.00 81.81 441 VAL A N 1
ATOM 3504 C CA . VAL A 1 441 ? 16.991 -4.289 -14.319 1.00 81.81 441 VAL A CA 1
ATOM 3505 C C . VAL A 1 441 ? 17.868 -5.154 -15.211 1.00 81.81 441 VAL A C 1
ATOM 3507 O O . VAL A 1 441 ? 18.820 -4.679 -15.834 1.00 81.81 441 VAL A O 1
ATOM 3510 N N . ALA A 1 442 ? 17.555 -6.448 -15.284 1.00 82.94 442 ALA A N 1
ATOM 3511 C CA . ALA A 1 442 ? 18.283 -7.365 -16.154 1.00 82.94 442 ALA A CA 1
ATOM 3512 C C . ALA A 1 442 ? 18.219 -6.885 -17.614 1.00 82.94 442 ALA A C 1
ATOM 3514 O O . ALA A 1 442 ? 17.148 -6.509 -18.098 1.00 82.94 442 ALA A O 1
ATOM 3515 N N . GLY A 1 443 ? 19.345 -6.966 -18.332 1.00 79.06 443 GLY A N 1
ATOM 3516 C CA . GLY A 1 443 ? 19.486 -6.468 -19.706 1.00 79.06 443 GLY A CA 1
ATOM 3517 C C . GLY A 1 443 ? 18.391 -6.938 -20.668 1.00 79.06 443 GLY A C 1
ATOM 3518 O O . GLY A 1 443 ? 17.960 -6.177 -21.526 1.00 79.06 443 GLY A O 1
ATOM 3519 N N . ARG A 1 444 ? 17.848 -8.145 -20.456 1.00 80.06 444 ARG A N 1
ATOM 3520 C CA . ARG A 1 444 ? 16.716 -8.702 -21.219 1.00 80.06 444 ARG A CA 1
ATOM 3521 C C . ARG A 1 444 ? 15.428 -7.872 -21.177 1.00 80.06 444 ARG A C 1
ATOM 3523 O O . ARG A 1 444 ? 14.641 -7.952 -22.114 1.00 80.06 444 ARG A O 1
ATOM 3530 N N . TYR A 1 445 ? 15.206 -7.092 -20.119 1.00 77.31 445 TYR A N 1
ATOM 3531 C CA . TYR A 1 445 ? 13.997 -6.282 -19.936 1.00 77.31 445 TYR A CA 1
ATOM 3532 C C . TYR A 1 445 ? 14.187 -4.821 -20.355 1.00 77.31 445 TYR A C 1
ATOM 3534 O O . TYR A 1 445 ? 13.213 -4.148 -20.687 1.00 77.31 445 TYR A O 1
ATOM 3542 N N . VAL A 1 446 ? 15.432 -4.336 -20.404 1.00 74.50 446 VAL A N 1
ATOM 3543 C CA . VAL A 1 446 ? 15.756 -2.938 -20.730 1.00 74.50 446 VAL A CA 1
ATOM 3544 C C . VAL A 1 446 ? 15.219 -2.507 -22.107 1.00 74.50 446 VAL A C 1
ATOM 3546 O O . VAL A 1 446 ? 14.660 -1.424 -22.202 1.00 74.50 446 VAL A O 1
ATOM 3549 N N . PRO A 1 447 ? 15.246 -3.314 -23.182 1.00 70.94 447 PRO A N 1
ATOM 3550 C CA . PRO A 1 447 ? 14.716 -2.881 -24.481 1.00 70.94 447 PRO A CA 1
ATOM 3551 C C . PRO A 1 447 ? 13.224 -2.563 -24.480 1.00 70.94 447 PRO A C 1
ATOM 3553 O O . PRO A 1 447 ? 12.761 -1.764 -25.297 1.00 70.94 447 PRO A O 1
ATOM 3556 N N . ASN A 1 448 ? 12.465 -3.171 -23.566 1.00 64.94 448 ASN A N 1
ATOM 3557 C CA . ASN A 1 448 ? 11.042 -2.889 -23.432 1.00 64.94 448 ASN A CA 1
ATOM 3558 C C . ASN A 1 448 ? 10.787 -1.493 -22.838 1.00 64.94 448 ASN A C 1
ATOM 3560 O O . ASN A 1 448 ? 9.740 -0.920 -23.137 1.00 64.94 448 ASN A O 1
ATOM 3564 N N . THR A 1 449 ? 11.745 -0.895 -22.111 1.00 62.25 449 THR A N 1
ATOM 3565 C CA . THR A 1 449 ? 11.653 0.500 -21.632 1.00 62.25 449 THR A CA 1
ATOM 3566 C C . THR A 1 449 ? 11.750 1.503 -22.787 1.00 62.25 449 THR A C 1
ATOM 3568 O O . THR A 1 449 ? 11.049 2.511 -22.808 1.00 62.25 449 THR A O 1
ATOM 3571 N N . VAL A 1 450 ? 12.558 1.201 -23.811 1.00 58.31 450 VAL A N 1
ATOM 3572 C CA . VAL A 1 450 ? 12.844 2.103 -24.947 1.00 58.31 450 VAL A CA 1
ATOM 3573 C C . VAL A 1 450 ? 11.703 2.160 -25.969 1.00 58.31 450 VAL A C 1
ATOM 3575 O O . VAL A 1 450 ? 11.736 2.958 -26.905 1.00 58.31 450 VAL A O 1
ATOM 3578 N N . ARG A 1 451 ? 10.605 1.418 -25.754 1.00 57.16 451 ARG A N 1
ATOM 3579 C CA . ARG A 1 451 ? 9.352 1.622 -26.507 1.00 57.16 451 ARG A CA 1
ATOM 3580 C C . ARG A 1 451 ? 8.767 3.031 -26.356 1.00 57.16 451 ARG A C 1
ATOM 3582 O O . ARG A 1 451 ? 7.954 3.419 -27.193 1.00 57.16 451 ARG A O 1
ATOM 3589 N N . LEU A 1 452 ? 9.223 3.798 -25.362 1.00 53.44 452 LEU A N 1
ATOM 3590 C CA . LEU A 1 452 ? 8.975 5.236 -25.228 1.00 53.44 452 LEU A CA 1
ATOM 3591 C C . LEU A 1 452 ? 9.465 6.060 -26.432 1.00 53.44 452 LEU A C 1
ATOM 3593 O O . LEU A 1 452 ? 8.984 7.172 -26.628 1.00 53.44 452 LEU A O 1
ATOM 3597 N N . VAL A 1 453 ? 10.372 5.523 -27.259 1.00 58.94 453 VAL A N 1
ATOM 3598 C CA . VAL A 1 453 ? 10.864 6.154 -28.489 1.00 58.94 453 VAL A CA 1
ATOM 3599 C C . VAL A 1 453 ? 10.088 5.602 -29.704 1.00 58.94 453 VAL A C 1
ATOM 3601 O O . VAL A 1 453 ? 10.368 4.485 -30.154 1.00 58.94 453 VAL A O 1
ATOM 3604 N N . PRO A 1 454 ? 9.123 6.356 -30.277 1.00 57.81 454 PRO A N 1
ATOM 3605 C CA . PRO A 1 454 ? 8.142 5.815 -31.228 1.00 57.81 454 PRO A CA 1
ATOM 3606 C C . PRO A 1 454 ? 8.736 5.233 -32.519 1.00 57.81 454 PRO A C 1
ATOM 3608 O O . PRO A 1 454 ? 8.192 4.290 -33.091 1.00 57.81 454 PRO A O 1
ATOM 3611 N N . TRP A 1 455 ? 9.865 5.769 -32.991 1.00 59.56 455 TRP A N 1
ATOM 3612 C CA . TRP A 1 455 ? 10.483 5.302 -34.236 1.00 59.56 455 TRP A CA 1
ATOM 3613 C C . TRP A 1 455 ? 11.202 3.952 -34.069 1.00 59.56 455 TRP A C 1
ATOM 3615 O O . TRP A 1 455 ? 11.149 3.120 -34.973 1.00 59.56 455 TRP A O 1
ATOM 3625 N N . LEU A 1 456 ? 11.810 3.689 -32.904 1.00 55.81 456 LEU A N 1
ATOM 3626 C CA . LEU A 1 456 ? 12.474 2.416 -32.581 1.00 55.81 456 LEU A CA 1
ATOM 3627 C C . LEU A 1 456 ? 11.455 1.285 -32.391 1.00 55.81 456 LEU A C 1
ATOM 3629 O O . LEU A 1 456 ? 11.634 0.177 -32.910 1.00 55.81 456 LEU A O 1
ATOM 3633 N N . SER A 1 457 ? 10.355 1.564 -31.687 1.00 56.12 457 SER A N 1
ATOM 3634 C CA . SER A 1 457 ? 9.271 0.597 -31.492 1.00 56.12 457 SER A CA 1
ATOM 3635 C C . SER A 1 457 ? 8.570 0.260 -32.810 1.00 56.12 457 SER A C 1
ATOM 3637 O O . SER A 1 457 ? 8.409 -0.923 -33.120 1.00 56.12 457 SER A O 1
ATOM 3639 N N . GLY A 1 458 ? 8.264 1.266 -33.637 1.00 60.75 458 GLY A N 1
ATOM 3640 C CA . GLY A 1 458 ? 7.697 1.074 -34.973 1.00 60.75 458 GLY A CA 1
ATOM 3641 C C . GLY A 1 458 ? 8.591 0.238 -35.895 1.00 60.75 458 GLY A C 1
ATOM 3642 O O . GLY A 1 458 ? 8.096 -0.634 -36.607 1.00 60.75 458 GLY A O 1
ATOM 3643 N N . LEU A 1 459 ? 9.913 0.431 -35.843 1.00 58.62 459 LEU A N 1
ATOM 3644 C CA . LEU A 1 459 ? 10.863 -0.311 -36.675 1.00 58.62 459 LEU A CA 1
ATOM 3645 C C . LEU A 1 459 ? 10.916 -1.805 -36.308 1.00 58.62 459 LEU A C 1
ATOM 3647 O O . LEU A 1 459 ? 10.868 -2.660 -37.192 1.00 58.62 459 LEU A O 1
ATOM 3651 N N . THR A 1 460 ? 10.967 -2.135 -35.013 1.00 56.97 460 THR A N 1
ATOM 3652 C CA . THR A 1 460 ? 11.007 -3.542 -34.568 1.00 56.97 460 THR A CA 1
ATOM 3653 C C . THR A 1 460 ? 9.669 -4.265 -34.719 1.00 56.97 460 THR A C 1
ATOM 3655 O O . THR A 1 460 ? 9.668 -5.472 -34.952 1.00 56.97 460 THR A O 1
ATOM 3658 N N . ALA A 1 461 ? 8.543 -3.551 -34.618 1.00 61.72 461 ALA A N 1
ATOM 3659 C CA . ALA A 1 461 ? 7.213 -4.102 -34.869 1.00 61.72 461 ALA A CA 1
ATOM 3660 C C . ALA A 1 461 ? 6.970 -4.352 -36.367 1.00 61.72 461 ALA A C 1
ATOM 3662 O O . ALA A 1 461 ? 6.450 -5.399 -36.741 1.00 61.72 461 ALA A O 1
ATOM 3663 N N . LYS A 1 462 ? 7.398 -3.420 -37.230 1.00 63.16 462 LYS A N 1
ATOM 3664 C CA . LYS A 1 462 ? 7.262 -3.522 -38.691 1.00 63.16 462 LYS A CA 1
ATOM 3665 C C . LYS A 1 462 ? 8.190 -4.575 -39.304 1.00 63.16 462 LYS A C 1
ATOM 3667 O O . LYS A 1 462 ? 7.844 -5.177 -40.315 1.00 63.16 462 LYS A O 1
ATOM 3672 N N . TYR A 1 463 ? 9.348 -4.818 -38.688 1.00 62.47 463 TYR A N 1
ATOM 3673 C CA . TYR A 1 463 ? 10.337 -5.788 -39.162 1.00 62.47 463 TYR A CA 1
ATOM 3674 C C . TYR A 1 463 ? 10.745 -6.761 -38.044 1.00 62.47 463 TYR A C 1
ATOM 3676 O O . TYR A 1 463 ? 11.865 -6.684 -37.531 1.00 62.47 463 TYR A O 1
ATOM 3684 N N . PRO A 1 464 ? 9.887 -7.734 -37.679 1.00 61.00 464 PRO A N 1
ATOM 3685 C CA . PRO A 1 464 ? 10.185 -8.703 -36.618 1.00 61.00 464 PRO A CA 1
ATOM 3686 C C . PRO A 1 464 ? 11.428 -9.555 -36.923 1.00 61.00 464 PRO A C 1
ATOM 3688 O O . PRO A 1 464 ? 12.091 -10.044 -36.008 1.00 61.00 464 PRO A O 1
ATOM 3691 N N . ALA A 1 465 ? 11.799 -9.673 -38.202 1.00 59.69 465 ALA A N 1
ATOM 3692 C CA . ALA A 1 465 ? 13.041 -10.300 -38.645 1.00 59.69 465 ALA A CA 1
ATOM 3693 C C . ALA A 1 465 ? 14.304 -9.646 -38.048 1.00 59.69 465 ALA A C 1
ATOM 3695 O O . ALA A 1 465 ? 15.294 -10.343 -37.846 1.00 59.69 465 ALA A O 1
ATOM 3696 N N . LEU A 1 466 ? 14.274 -8.353 -37.690 1.00 58.34 466 LEU A N 1
ATOM 3697 C CA . LEU A 1 466 ? 15.406 -7.674 -37.043 1.00 58.34 466 LEU A CA 1
ATOM 3698 C C . LEU A 1 466 ? 15.767 -8.301 -35.688 1.00 58.34 466 LEU A C 1
ATOM 3700 O O . LEU A 1 466 ? 16.938 -8.342 -35.329 1.00 58.34 466 LEU A O 1
ATOM 3704 N N . ARG A 1 467 ? 14.784 -8.851 -34.959 1.00 57.94 467 ARG A N 1
ATOM 3705 C CA . ARG A 1 467 ? 15.016 -9.563 -33.687 1.00 57.94 467 ARG A CA 1
ATOM 3706 C C . ARG A 1 467 ? 15.624 -10.953 -33.886 1.00 57.94 467 ARG A C 1
ATOM 3708 O O . ARG A 1 467 ? 16.173 -11.520 -32.948 1.00 57.94 467 ARG A O 1
ATOM 3715 N N . ARG A 1 468 ? 15.524 -11.499 -35.102 1.00 59.00 468 ARG A N 1
ATOM 3716 C CA . ARG A 1 468 ? 16.055 -12.815 -35.484 1.00 59.00 468 ARG A CA 1
ATOM 3717 C C . ARG A 1 468 ? 17.459 -12.740 -36.082 1.00 59.00 468 ARG A C 1
ATOM 3719 O O . ARG A 1 468 ? 18.026 -13.783 -36.378 1.00 59.00 468 ARG A O 1
ATOM 3726 N N . ILE A 1 469 ? 18.029 -11.540 -36.244 1.00 60.94 469 ILE A N 1
ATOM 3727 C CA . ILE A 1 469 ? 19.406 -11.367 -36.718 1.00 60.94 469 ILE A CA 1
ATOM 3728 C C . ILE A 1 469 ? 20.354 -12.036 -35.717 1.00 60.94 469 ILE A C 1
ATOM 3730 O O . ILE A 1 469 ? 20.652 -11.499 -34.653 1.00 60.94 469 ILE A O 1
ATOM 3734 N N . GLN A 1 470 ? 20.837 -13.222 -36.077 1.00 58.53 470 GLN A N 1
ATOM 3735 C CA . GLN A 1 470 ? 21.934 -13.903 -35.410 1.00 58.53 470 GLN A CA 1
ATOM 3736 C C . GLN A 1 470 ? 22.977 -14.319 -36.460 1.00 58.53 470 GLN A C 1
ATOM 3738 O O . GLN A 1 470 ? 22.603 -14.774 -37.542 1.00 58.53 470 GLN A O 1
ATOM 3743 N N . PRO A 1 471 ? 24.276 -14.176 -36.155 1.00 63.81 471 PRO A N 1
ATOM 3744 C CA . PRO A 1 471 ? 24.802 -13.592 -34.924 1.00 63.81 471 PRO A CA 1
ATOM 3745 C C . PRO A 1 471 ? 24.729 -12.049 -34.936 1.00 63.81 471 PRO A C 1
ATOM 3747 O O . PRO A 1 471 ? 25.008 -11.410 -35.948 1.00 63.81 471 PRO A O 1
ATOM 3750 N N . LEU A 1 472 ? 24.371 -11.445 -33.795 1.00 67.88 472 LEU A N 1
ATOM 3751 C CA . LEU A 1 472 ? 24.102 -9.995 -33.657 1.00 67.88 472 LEU A CA 1
ATOM 3752 C C . LEU A 1 472 ? 25.276 -9.090 -34.075 1.00 67.88 472 LEU A C 1
ATOM 3754 O O . LEU A 1 472 ? 25.064 -7.958 -34.496 1.00 67.88 472 LEU A O 1
ATOM 3758 N N . TRP A 1 473 ? 26.513 -9.582 -33.980 1.00 65.56 473 TRP A N 1
ATOM 3759 C CA . TRP A 1 473 ? 27.724 -8.831 -34.324 1.00 65.56 473 TRP A CA 1
ATOM 3760 C C . TRP A 1 473 ? 28.007 -8.762 -35.832 1.00 65.56 473 TRP A C 1
ATOM 3762 O O . TRP A 1 473 ? 28.762 -7.894 -36.269 1.00 65.56 473 TRP A O 1
ATOM 3772 N N . LEU A 1 474 ? 27.425 -9.651 -36.647 1.00 70.62 474 LEU A N 1
ATOM 3773 C CA . LEU A 1 474 ? 27.801 -9.815 -38.055 1.00 70.62 474 LEU A CA 1
ATOM 3774 C C . LEU A 1 474 ? 27.543 -8.565 -38.917 1.00 70.62 474 LEU A C 1
ATOM 3776 O O . LEU A 1 474 ? 28.461 -8.161 -39.630 1.00 70.62 474 LEU A O 1
ATOM 3780 N N . PRO A 1 475 ? 26.374 -7.897 -38.857 1.00 70.38 475 PRO A N 1
ATOM 3781 C CA . PRO A 1 475 ? 26.141 -6.677 -39.637 1.00 70.38 475 PRO A CA 1
ATOM 3782 C C . PRO A 1 475 ? 27.099 -5.538 -39.271 1.00 70.38 475 PRO A C 1
ATOM 3784 O O . PRO A 1 475 ? 27.570 -4.814 -40.146 1.00 70.38 475 PRO A O 1
ATOM 3787 N N . GLY A 1 476 ? 27.418 -5.415 -37.981 1.00 75.69 476 GLY A N 1
ATOM 3788 C CA . GLY A 1 476 ? 28.409 -4.478 -37.470 1.00 75.69 476 GLY A CA 1
ATOM 3789 C C . GLY A 1 476 ? 29.785 -4.729 -38.049 1.00 75.69 476 GLY A C 1
ATOM 3790 O O . GLY A 1 476 ? 30.365 -3.872 -38.701 1.00 75.69 476 GLY A O 1
ATOM 3791 N N . VAL A 1 477 ? 30.272 -5.957 -37.894 1.00 75.62 477 VAL A N 1
ATOM 3792 C CA . VAL A 1 477 ? 31.563 -6.385 -38.435 1.00 75.62 477 VAL A CA 1
ATOM 3793 C C . VAL A 1 477 ? 31.639 -6.146 -39.945 1.00 75.62 477 VAL A C 1
ATOM 3795 O O . VAL A 1 477 ? 32.641 -5.633 -40.429 1.00 75.62 477 VAL A O 1
ATOM 3798 N N . VAL A 1 478 ? 30.571 -6.415 -40.697 1.00 76.88 478 VAL A N 1
ATOM 3799 C CA . VAL A 1 478 ? 30.514 -6.146 -42.143 1.00 76.88 478 VAL A CA 1
ATOM 3800 C C . VAL A 1 478 ? 30.639 -4.653 -42.466 1.00 76.88 478 VAL A C 1
ATOM 3802 O O . VAL A 1 478 ? 31.389 -4.290 -43.372 1.00 76.88 478 VAL A O 1
ATOM 3805 N N . LEU A 1 479 ? 29.945 -3.781 -41.732 1.00 79.12 479 LEU A N 1
ATOM 3806 C CA . LEU A 1 479 ? 30.043 -2.326 -41.898 1.00 79.12 479 LEU A CA 1
ATOM 3807 C C . LEU A 1 479 ? 31.417 -1.788 -41.469 1.00 79.12 479 LEU A C 1
ATOM 3809 O O . LEU A 1 479 ? 31.957 -0.897 -42.124 1.00 79.12 479 LEU A O 1
ATOM 3813 N N . LEU A 1 480 ? 32.015 -2.364 -40.424 1.00 77.94 480 LEU A N 1
ATOM 3814 C CA . LEU A 1 480 ? 33.381 -2.077 -39.987 1.00 77.94 480 LEU A CA 1
ATOM 3815 C C . LEU A 1 480 ? 34.397 -2.461 -41.071 1.00 77.94 480 LEU A C 1
ATOM 3817 O O . LEU A 1 480 ? 35.273 -1.666 -41.411 1.00 77.94 480 LEU A O 1
ATOM 3821 N N . PHE A 1 481 ? 34.245 -3.645 -41.671 1.00 76.06 481 PHE A N 1
ATOM 3822 C CA . PHE A 1 481 ? 35.060 -4.081 -42.804 1.00 76.06 481 PHE A CA 1
ATOM 3823 C C . PHE A 1 481 ? 34.864 -3.170 -44.019 1.00 76.06 481 PHE A C 1
ATOM 3825 O O . PHE A 1 481 ? 35.850 -2.740 -44.615 1.00 76.06 481 PHE A O 1
ATOM 3832 N N . ALA A 1 482 ? 33.624 -2.814 -44.364 1.00 74.56 482 ALA A N 1
ATOM 3833 C CA . ALA A 1 482 ? 33.328 -1.873 -45.443 1.00 74.56 482 ALA A CA 1
ATOM 3834 C C . ALA A 1 482 ? 33.983 -0.500 -45.204 1.00 74.56 482 ALA A C 1
ATOM 3836 O O . ALA A 1 482 ? 34.552 0.085 -46.123 1.00 74.56 482 ALA A O 1
ATOM 3837 N N . SER A 1 483 ? 33.963 -0.011 -43.963 1.00 76.81 483 SER A N 1
ATOM 3838 C CA . SER A 1 483 ? 34.637 1.221 -43.555 1.00 76.81 483 SER A CA 1
ATOM 3839 C C . SER A 1 483 ? 36.156 1.136 -43.748 1.00 76.81 483 SER A C 1
ATOM 3841 O O . SER A 1 483 ? 36.744 2.008 -44.390 1.00 76.81 483 SER A O 1
ATOM 3843 N N . PHE A 1 484 ? 36.788 0.045 -43.302 1.00 72.75 484 PHE A N 1
ATOM 3844 C CA . PHE A 1 484 ? 38.223 -0.185 -43.492 1.00 72.75 484 PHE A CA 1
ATOM 3845 C C . PHE A 1 484 ? 38.607 -0.255 -44.978 1.00 72.75 484 PHE A C 1
ATOM 3847 O O . PHE A 1 484 ? 39.592 0.350 -45.410 1.00 72.75 484 PHE A O 1
ATOM 3854 N N . VAL A 1 485 ? 37.787 -0.932 -45.786 1.00 72.19 485 VAL A N 1
ATOM 3855 C CA . VAL A 1 485 ? 37.934 -1.005 -47.245 1.00 72.19 485 VAL A CA 1
ATOM 3856 C C . VAL A 1 485 ? 37.866 0.394 -47.870 1.00 72.19 485 VAL A C 1
ATOM 3858 O O . VAL A 1 485 ? 38.702 0.725 -48.707 1.00 72.19 485 VAL A O 1
ATOM 3861 N N . LEU A 1 486 ? 36.949 1.258 -47.435 1.00 72.50 486 LEU A N 1
ATOM 3862 C CA . LEU A 1 486 ? 36.835 2.631 -47.942 1.00 72.50 486 LEU A CA 1
ATOM 3863 C C . LEU A 1 486 ? 37.993 3.538 -47.493 1.00 72.50 486 LEU A C 1
ATOM 3865 O O . LEU A 1 486 ? 38.472 4.354 -48.284 1.00 72.50 486 LEU A O 1
ATOM 3869 N N . PHE A 1 487 ? 38.499 3.367 -46.268 1.00 71.56 487 PHE A N 1
ATOM 3870 C CA . PHE A 1 487 ? 39.688 4.081 -45.792 1.00 71.56 487 PHE A CA 1
ATOM 3871 C C . PHE A 1 487 ? 40.960 3.682 -46.541 1.00 71.56 487 PHE A C 1
ATOM 3873 O O . PHE A 1 487 ? 41.825 4.536 -46.746 1.00 71.56 487 PHE A O 1
ATOM 3880 N N . SER A 1 488 ? 41.037 2.442 -47.037 1.00 68.31 488 SER A N 1
ATOM 3881 C CA . SER A 1 488 ? 42.200 1.922 -47.772 1.00 68.31 488 SER A CA 1
ATOM 3882 C C . SER A 1 488 ? 42.521 2.665 -49.082 1.00 68.31 488 SER A C 1
ATOM 3884 O O . SER A 1 488 ? 43.609 2.530 -49.641 1.00 68.31 488 SER A O 1
ATOM 3886 N N . ARG A 1 489 ? 41.583 3.480 -49.588 1.00 63.66 489 ARG A N 1
ATOM 3887 C CA . ARG A 1 489 ? 41.785 4.339 -50.766 1.00 63.66 489 ARG A CA 1
ATOM 3888 C C . ARG A 1 489 ? 42.481 5.663 -50.428 1.00 63.66 489 ARG A C 1
ATOM 3890 O O . ARG A 1 489 ? 43.012 6.306 -51.322 1.00 63.66 489 ARG A O 1
ATOM 3897 N N . SER A 1 490 ? 42.492 6.068 -49.156 1.00 59.25 490 SER A N 1
ATOM 3898 C CA . SER A 1 490 ? 42.873 7.421 -48.731 1.00 59.25 490 SER A CA 1
ATOM 3899 C C . SER A 1 490 ? 44.366 7.649 -48.445 1.00 59.25 490 SER A C 1
ATOM 3901 O O . SER A 1 490 ? 44.730 8.762 -48.067 1.00 59.25 490 SER A O 1
ATOM 3903 N N . GLY A 1 491 ? 45.247 6.662 -48.670 1.00 53.47 491 GLY A N 1
ATOM 3904 C CA . GLY A 1 491 ? 46.694 6.904 -48.637 1.00 53.47 491 GLY A CA 1
ATOM 3905 C C . GLY A 1 491 ? 47.601 5.675 -48.804 1.00 53.47 491 GLY A C 1
ATOM 3906 O O . GLY A 1 491 ? 47.610 4.783 -47.966 1.00 53.47 491 GLY A O 1
ATOM 3907 N N . VAL A 1 492 ? 48.469 5.740 -49.827 1.00 44.09 492 VAL A N 1
ATOM 3908 C CA . VAL A 1 492 ? 49.673 4.917 -50.105 1.00 44.09 492 VAL A CA 1
ATOM 3909 C C . VAL A 1 492 ? 49.439 3.532 -50.744 1.00 44.09 492 VAL A C 1
ATOM 3911 O O . VAL A 1 492 ? 48.763 2.651 -50.218 1.00 44.09 492 VAL A O 1
ATOM 3914 N N . GLY A 1 493 ? 50.082 3.315 -51.902 1.00 47.75 493 GLY A N 1
ATOM 3915 C CA . GLY A 1 493 ? 49.908 2.187 -52.836 1.00 47.75 493 GLY A CA 1
ATOM 3916 C C . GLY A 1 493 ? 50.123 0.756 -52.310 1.00 47.75 493 GLY A C 1
ATOM 3917 O O . GLY A 1 493 ? 49.943 -0.192 -53.072 1.00 47.75 493 GLY A O 1
ATOM 3918 N N . GLY A 1 494 ? 50.438 0.563 -51.025 1.00 51.97 494 GLY A N 1
ATOM 3919 C CA . GLY A 1 494 ? 50.470 -0.752 -50.372 1.00 51.97 494 GLY A CA 1
ATOM 3920 C C . GLY A 1 494 ? 49.087 -1.302 -49.983 1.00 51.97 494 GLY A C 1
ATOM 3921 O O . GLY A 1 494 ? 48.922 -2.513 -49.847 1.00 51.97 494 GLY A O 1
ATOM 3922 N N . GLN A 1 495 ? 48.063 -0.451 -49.850 1.00 49.97 495 GLN A N 1
ATOM 3923 C CA . GLN A 1 495 ? 46.762 -0.835 -49.275 1.00 49.97 495 GLN A CA 1
ATOM 3924 C C . GLN A 1 495 ? 45.791 -1.535 -50.246 1.00 49.97 495 GLN A C 1
ATOM 3926 O O . GLN A 1 495 ? 44.868 -2.222 -49.810 1.00 49.97 495 GLN A O 1
ATOM 3931 N N . ARG A 1 496 ? 46.047 -1.494 -51.562 1.00 50.41 496 ARG A N 1
ATOM 3932 C CA . ARG A 1 496 ? 45.262 -2.234 -52.576 1.00 50.41 496 ARG A CA 1
ATOM 3933 C C . ARG A 1 496 ? 45.383 -3.757 -52.413 1.00 50.41 496 ARG A C 1
ATOM 3935 O O . ARG A 1 496 ? 44.431 -4.488 -52.669 1.00 50.41 496 ARG A O 1
ATOM 3942 N N . ARG A 1 497 ? 46.545 -4.225 -51.939 1.00 53.53 497 ARG A N 1
ATOM 3943 C CA . ARG A 1 497 ? 46.798 -5.633 -51.589 1.00 53.53 497 ARG A CA 1
ATOM 3944 C C . ARG A 1 497 ? 46.055 -6.038 -50.319 1.00 53.53 497 ARG A C 1
ATOM 3946 O O . ARG A 1 497 ? 45.509 -7.131 -50.278 1.00 53.53 497 ARG A O 1
ATOM 3953 N N . TRP A 1 498 ? 45.957 -5.141 -49.336 1.00 51.34 498 TRP A N 1
ATOM 3954 C CA . TRP A 1 498 ? 45.178 -5.366 -48.117 1.00 51.34 498 TRP A CA 1
ATOM 3955 C C . TRP A 1 498 ? 43.674 -5.450 -48.391 1.00 51.34 498 TRP A C 1
ATOM 3957 O O . TRP A 1 498 ? 43.032 -6.348 -47.866 1.00 51.34 498 TRP A O 1
ATOM 3967 N N . GLY A 1 499 ? 43.117 -4.617 -49.278 1.00 51.72 499 GLY A N 1
ATOM 3968 C CA . GLY A 1 499 ? 41.711 -4.735 -49.697 1.00 51.72 499 GLY A CA 1
ATOM 3969 C C . GLY A 1 499 ? 41.381 -6.082 -50.361 1.00 51.72 499 GLY A C 1
ATOM 3970 O O . GLY A 1 499 ? 40.341 -6.672 -50.077 1.00 51.72 499 GLY A O 1
ATOM 3971 N N . ILE A 1 500 ? 42.292 -6.612 -51.185 1.00 57.09 500 ILE A N 1
ATOM 3972 C CA . ILE A 1 500 ? 42.155 -7.941 -51.809 1.00 57.09 500 ILE A CA 1
ATOM 3973 C C . ILE A 1 500 ? 42.338 -9.060 -50.772 1.00 57.09 500 ILE A C 1
ATOM 3975 O O . ILE A 1 500 ? 41.535 -9.986 -50.731 1.00 57.09 500 ILE A O 1
ATOM 3979 N N . LEU A 1 501 ? 43.346 -8.965 -49.900 1.00 55.31 501 LEU A N 1
ATOM 3980 C CA . LEU A 1 501 ? 43.577 -9.931 -48.818 1.00 55.31 501 LEU A CA 1
ATOM 3981 C C . LEU A 1 501 ? 42.413 -9.974 -47.820 1.00 55.31 501 LEU A C 1
ATOM 3983 O O . LEU A 1 501 ? 42.096 -11.040 -47.307 1.00 55.31 501 LEU A O 1
ATOM 3987 N N . LEU A 1 502 ? 41.739 -8.849 -47.584 1.00 53.94 502 LEU A N 1
ATOM 3988 C CA . LEU A 1 502 ? 40.562 -8.769 -46.720 1.00 53.94 502 LEU A CA 1
ATOM 3989 C C . LEU A 1 502 ? 39.299 -9.311 -47.397 1.00 53.94 502 LEU A C 1
ATOM 3991 O O . LEU A 1 502 ? 38.506 -9.962 -46.727 1.00 53.94 502 LEU A O 1
ATOM 3995 N N . LEU A 1 503 ? 39.129 -9.125 -48.711 1.00 54.91 503 LEU A N 1
ATOM 3996 C CA . LEU A 1 503 ? 38.084 -9.812 -49.486 1.00 54.91 503 LEU A CA 1
ATOM 3997 C C . LEU A 1 503 ? 38.285 -11.334 -49.474 1.00 54.91 503 LEU A C 1
ATOM 3999 O O . LEU A 1 503 ? 37.327 -12.081 -49.286 1.00 54.91 503 LEU A O 1
ATOM 4003 N N . LEU A 1 504 ? 39.534 -11.788 -49.608 1.00 62.22 504 LEU A N 1
ATOM 4004 C CA . LEU A 1 504 ? 39.899 -13.200 -49.481 1.00 62.22 504 LEU A CA 1
ATOM 4005 C C . LEU A 1 504 ? 39.713 -13.710 -48.045 1.00 62.22 504 LEU A C 1
ATOM 4007 O O . LEU A 1 504 ? 39.232 -14.822 -47.858 1.00 62.22 504 LEU A O 1
ATOM 4011 N N . GLY A 1 505 ? 40.015 -12.894 -47.033 1.00 57.47 505 GLY A N 1
ATOM 4012 C CA . GLY A 1 505 ? 39.764 -13.198 -45.624 1.00 57.47 505 GLY A CA 1
ATOM 4013 C C . GLY A 1 505 ? 38.272 -13.303 -45.296 1.00 57.47 505 GLY A C 1
ATOM 4014 O O . GLY A 1 505 ? 37.859 -14.244 -44.627 1.00 57.47 505 GLY A O 1
ATOM 4015 N N . ALA A 1 506 ? 37.441 -12.401 -45.823 1.00 53.34 506 ALA A N 1
ATOM 4016 C CA . ALA A 1 506 ? 35.986 -12.464 -45.690 1.00 53.34 506 ALA A CA 1
ATOM 4017 C C . ALA A 1 506 ? 35.405 -13.707 -46.387 1.00 53.34 506 ALA A C 1
ATOM 4019 O O . ALA A 1 506 ? 34.546 -14.383 -45.820 1.00 53.34 506 ALA A O 1
ATOM 4020 N N . ALA A 1 507 ? 35.917 -14.054 -47.573 1.00 57.97 507 ALA A N 1
ATOM 4021 C CA . ALA A 1 507 ? 35.570 -15.296 -48.259 1.00 57.97 507 ALA A CA 1
ATOM 4022 C C . ALA A 1 507 ? 36.001 -16.535 -47.452 1.00 57.97 507 ALA A C 1
ATOM 4024 O O . ALA A 1 507 ? 35.226 -17.477 -47.315 1.00 57.97 507 ALA A O 1
ATOM 4025 N N . ALA A 1 508 ? 37.192 -16.518 -46.848 1.00 58.66 508 ALA A N 1
ATOM 4026 C CA . ALA A 1 508 ? 37.693 -17.609 -46.014 1.00 58.66 508 ALA A CA 1
ATOM 4027 C C . ALA A 1 508 ? 36.888 -17.781 -44.716 1.00 58.66 508 ALA A C 1
ATOM 4029 O O . ALA A 1 508 ? 36.573 -18.907 -44.347 1.00 58.66 508 ALA A O 1
ATOM 4030 N N . ILE A 1 509 ? 36.491 -16.692 -44.050 1.00 54.78 509 ILE A N 1
ATOM 4031 C CA . ILE A 1 509 ? 35.617 -16.736 -42.866 1.00 54.78 509 ILE A CA 1
ATOM 4032 C C . ILE A 1 509 ? 34.236 -17.289 -43.238 1.00 54.78 509 ILE A C 1
ATOM 4034 O O . ILE A 1 509 ? 33.703 -18.125 -42.512 1.00 54.78 509 ILE A O 1
ATOM 4038 N N . ALA A 1 510 ? 33.677 -16.884 -44.384 1.00 53.66 510 ALA A N 1
ATOM 4039 C CA . ALA A 1 510 ? 32.423 -17.441 -44.887 1.00 53.66 510 ALA A CA 1
ATOM 4040 C C . ALA A 1 510 ? 32.536 -18.955 -45.147 1.00 53.66 510 ALA A C 1
ATOM 4042 O O . ALA A 1 510 ? 31.646 -19.711 -44.764 1.00 53.66 510 ALA A O 1
ATOM 4043 N N . VAL A 1 511 ? 33.656 -19.412 -45.719 1.00 59.97 511 VAL A N 1
ATOM 4044 C CA . VAL A 1 511 ? 33.943 -20.839 -45.946 1.00 59.97 511 VAL A CA 1
ATOM 4045 C C . VAL A 1 511 ? 34.134 -21.600 -44.630 1.00 59.97 511 VAL A C 1
ATOM 4047 O O . VAL A 1 511 ? 33.533 -22.652 -44.446 1.00 59.97 511 VAL A O 1
ATOM 4050 N N . LEU A 1 512 ? 34.911 -21.074 -43.681 1.00 51.56 512 LEU A N 1
ATOM 4051 C CA . LEU A 1 512 ? 35.136 -21.705 -42.375 1.00 51.56 512 LEU A CA 1
ATOM 4052 C C . LEU A 1 512 ? 33.854 -21.783 -41.538 1.00 51.56 512 LEU A C 1
ATOM 4054 O O . LEU A 1 512 ? 33.660 -22.752 -40.811 1.00 51.56 512 LEU A O 1
ATOM 4058 N N . TYR A 1 513 ? 32.959 -20.805 -41.665 1.00 54.03 513 TYR A N 1
ATOM 4059 C CA . TYR A 1 513 ? 31.646 -20.833 -41.025 1.00 54.03 513 TYR A CA 1
ATOM 4060 C C . TYR A 1 513 ? 30.711 -21.875 -41.664 1.00 54.03 513 TYR A C 1
ATOM 4062 O O . TYR A 1 513 ? 30.039 -22.621 -40.951 1.00 54.03 513 TYR A O 1
ATOM 4070 N N . LEU A 1 514 ? 30.715 -21.983 -43.000 1.00 53.25 514 LEU A N 1
ATOM 4071 C CA . LEU A 1 514 ? 30.008 -23.047 -43.727 1.00 53.25 514 LEU A CA 1
ATOM 4072 C C . LEU A 1 514 ? 30.514 -24.440 -43.319 1.00 53.25 514 LEU A C 1
ATOM 4074 O O . LEU A 1 514 ? 29.716 -25.357 -43.139 1.00 53.25 514 LEU A O 1
ATOM 4078 N N . LEU A 1 515 ? 31.826 -24.581 -43.113 1.00 52.81 515 LEU A N 1
ATOM 4079 C CA . LEU A 1 515 ? 32.451 -25.815 -42.638 1.00 52.81 515 LEU A CA 1
ATOM 4080 C C . LEU A 1 515 ? 32.146 -26.100 -41.159 1.00 52.81 515 LEU A C 1
ATOM 4082 O O . LEU A 1 515 ? 31.873 -27.243 -40.810 1.00 52.81 515 LEU A O 1
ATOM 4086 N N . SER A 1 516 ? 32.126 -25.093 -40.281 1.00 44.53 516 SER A N 1
ATOM 4087 C CA . SER A 1 516 ? 31.825 -25.292 -38.853 1.00 44.53 516 SER A CA 1
ATOM 4088 C C . SER A 1 516 ? 30.359 -25.639 -38.583 1.00 44.53 516 SER A C 1
ATOM 4090 O O . SER A 1 516 ? 30.046 -26.255 -37.567 1.00 44.53 516 SER A O 1
ATOM 4092 N N . HIS A 1 517 ? 29.463 -25.316 -39.518 1.00 48.69 517 HIS A N 1
ATOM 4093 C CA . HIS A 1 517 ? 28.046 -25.685 -39.468 1.00 48.69 517 HIS A CA 1
ATOM 4094 C C . HIS A 1 517 ? 27.719 -26.896 -40.361 1.00 48.69 517 HIS A C 1
ATOM 4096 O O . HIS A 1 517 ? 26.555 -27.296 -40.444 1.00 48.69 517 HIS A O 1
ATOM 4102 N N . TRP A 1 518 ? 28.737 -27.541 -40.952 1.00 54.59 518 TRP A N 1
ATOM 4103 C CA . TRP A 1 518 ? 28.620 -28.774 -41.741 1.00 54.59 518 TRP A CA 1
ATOM 4104 C C . TRP A 1 518 ? 27.894 -29.890 -40.984 1.00 54.59 518 TRP A C 1
ATOM 4106 O O . TRP A 1 518 ? 27.095 -30.610 -41.568 1.00 54.59 518 TRP A O 1
ATOM 4116 N N . TYR A 1 519 ? 28.083 -29.984 -39.665 1.00 47.03 519 TYR A N 1
ATOM 4117 C CA . TYR A 1 519 ? 27.372 -30.951 -38.822 1.00 47.03 519 TYR A CA 1
ATOM 4118 C C . TYR A 1 519 ? 25.851 -30.707 -38.777 1.00 47.03 519 TYR A C 1
ATOM 4120 O O . TYR A 1 519 ? 25.064 -31.651 -38.801 1.00 47.03 519 TYR A O 1
ATOM 4128 N N . SER A 1 520 ? 25.419 -29.442 -38.786 1.00 49.69 520 SER A N 1
ATOM 4129 C CA . SER A 1 520 ? 23.993 -29.080 -38.844 1.00 49.69 520 SER A CA 1
ATOM 4130 C C . SER A 1 520 ? 23.405 -29.338 -40.235 1.00 49.69 520 SER A C 1
ATOM 4132 O O . SER A 1 520 ? 22.275 -29.805 -40.352 1.00 49.69 520 SER A O 1
ATOM 4134 N N . ILE A 1 521 ? 24.204 -29.114 -41.286 1.00 50.81 521 ILE A N 1
ATOM 4135 C CA . ILE A 1 521 ? 23.874 -29.469 -42.676 1.00 50.81 521 ILE A CA 1
ATOM 4136 C C . ILE A 1 521 ? 23.726 -30.997 -42.814 1.00 50.81 521 ILE A C 1
ATOM 4138 O O . ILE A 1 521 ? 22.772 -31.476 -43.423 1.00 50.81 521 ILE A O 1
ATOM 4142 N N . TRP A 1 522 ? 24.610 -31.769 -42.179 1.00 52.00 522 TRP A N 1
ATOM 4143 C CA . TRP A 1 522 ? 24.600 -33.233 -42.188 1.00 52.00 522 TRP A CA 1
ATOM 4144 C C . TRP A 1 522 ? 23.424 -33.831 -41.396 1.00 52.00 522 TRP A C 1
ATOM 4146 O O . TRP A 1 522 ? 22.768 -34.751 -41.880 1.00 52.00 522 TRP A O 1
ATOM 4156 N N . ARG A 1 523 ? 23.065 -33.261 -40.233 1.00 47.84 523 ARG A N 1
ATOM 4157 C CA . ARG A 1 523 ? 21.833 -33.643 -39.507 1.00 47.84 523 ARG A CA 1
ATOM 4158 C C . ARG A 1 523 ? 20.561 -33.330 -40.299 1.00 47.84 523 ARG A C 1
ATOM 4160 O O . ARG A 1 523 ? 19.599 -34.084 -40.209 1.00 47.84 523 ARG A O 1
ATOM 4167 N N . CYS A 1 524 ? 20.552 -32.260 -41.093 1.00 45.88 524 CYS A N 1
ATOM 4168 C CA . CYS A 1 524 ? 19.419 -31.916 -41.958 1.00 45.88 524 CYS A CA 1
ATOM 4169 C C . CYS A 1 524 ? 19.241 -32.933 -43.103 1.00 45.88 524 CYS A C 1
ATOM 4171 O O . CYS A 1 524 ? 18.116 -33.313 -43.423 1.00 45.88 524 CYS A O 1
ATOM 4173 N N . LEU A 1 525 ? 20.349 -33.455 -43.648 1.00 48.97 525 LEU A N 1
ATOM 4174 C CA . LEU A 1 525 ? 20.330 -34.558 -44.616 1.00 48.97 525 LEU A CA 1
ATOM 4175 C C . LEU A 1 525 ? 19.812 -35.872 -44.002 1.00 48.97 525 LEU A C 1
ATOM 4177 O O . LEU A 1 525 ? 19.117 -36.614 -44.688 1.00 48.97 525 LEU A O 1
ATOM 4181 N N . GLN A 1 526 ? 20.074 -36.135 -42.714 1.00 50.97 526 GLN A N 1
ATOM 4182 C CA . GLN A 1 526 ? 19.489 -37.282 -42.001 1.00 50.97 526 GLN A CA 1
ATOM 4183 C C . GLN A 1 526 ? 17.983 -37.129 -41.721 1.00 50.97 526 GLN A C 1
ATOM 4185 O O . GLN A 1 526 ? 17.263 -38.123 -41.739 1.00 50.97 526 GLN A O 1
ATOM 4190 N N . PHE A 1 527 ? 17.491 -35.906 -41.489 1.00 45.25 527 PHE A N 1
ATOM 4191 C CA . PHE A 1 527 ? 16.073 -35.638 -41.192 1.00 45.25 527 PHE A CA 1
ATOM 4192 C C . PHE A 1 527 ? 15.143 -35.819 -42.405 1.00 45.25 527 PHE A C 1
ATOM 4194 O O . PHE A 1 527 ? 13.935 -35.935 -42.238 1.00 45.25 527 PHE A O 1
ATOM 4201 N N . CYS A 1 528 ? 15.689 -35.864 -43.624 1.00 44.19 528 CYS A N 1
ATOM 4202 C CA . CYS A 1 528 ? 14.917 -36.117 -44.845 1.00 44.19 528 CYS A CA 1
ATOM 4203 C C . CYS A 1 528 ? 14.647 -37.612 -45.118 1.00 44.19 528 CYS A C 1
ATOM 4205 O O . CYS A 1 528 ? 14.235 -37.929 -46.230 1.00 44.19 528 CYS A O 1
ATOM 4207 N N . GLU A 1 529 ? 14.931 -38.528 -44.179 1.00 43.75 529 GLU A N 1
ATOM 4208 C CA . GLU A 1 529 ? 14.808 -40.001 -44.312 1.00 43.75 529 GLU A CA 1
ATOM 4209 C C . GLU A 1 529 ? 15.466 -40.637 -45.558 1.00 43.75 529 GLU A C 1
ATOM 4211 O O . GLU A 1 529 ? 15.424 -41.852 -45.745 1.00 43.75 529 GLU A O 1
ATOM 4216 N N . MET A 1 530 ? 16.166 -39.869 -46.395 1.00 47.44 530 MET A N 1
ATOM 4217 C CA . MET A 1 530 ? 16.972 -40.412 -47.479 1.00 47.44 530 MET A CA 1
ATOM 4218 C C . MET A 1 530 ? 18.276 -40.959 -46.901 1.00 47.44 530 MET A C 1
ATOM 4220 O O . MET A 1 530 ? 19.301 -40.277 -46.853 1.00 47.44 530 MET A O 1
ATOM 4224 N N . GLN A 1 531 ? 18.245 -42.224 -46.478 1.00 43.47 531 GLN A N 1
ATOM 4225 C CA . GLN A 1 531 ? 19.448 -43.018 -46.256 1.00 43.47 531 GLN A CA 1
ATOM 4226 C C . GLN A 1 531 ? 20.161 -43.219 -47.597 1.00 43.47 531 GLN A C 1
ATOM 4228 O O . GLN A 1 531 ? 19.967 -44.229 -48.262 1.00 43.47 531 GLN A O 1
ATOM 4233 N N . ILE A 1 532 ? 20.978 -42.254 -48.018 1.00 49.41 532 ILE A N 1
ATOM 4234 C CA . ILE A 1 532 ? 21.947 -42.461 -49.096 1.00 49.41 532 ILE A CA 1
ATOM 4235 C C . ILE A 1 532 ? 23.184 -43.071 -48.432 1.00 49.41 532 ILE A C 1
ATOM 4237 O O . ILE A 1 532 ? 23.911 -42.358 -47.733 1.00 49.41 532 ILE A O 1
ATOM 4241 N N . PRO A 1 533 ? 23.437 -44.383 -48.580 1.00 53.97 533 PRO A N 1
ATOM 4242 C CA . PRO A 1 533 ? 24.576 -45.018 -47.947 1.00 53.97 533 PRO A CA 1
ATOM 4243 C C . PRO A 1 533 ? 25.876 -44.430 -48.498 1.00 53.97 533 PRO A C 1
ATOM 4245 O O . PRO A 1 533 ? 26.010 -44.200 -49.702 1.00 53.97 533 PRO A O 1
ATOM 4248 N N . TRP A 1 534 ? 26.857 -44.231 -47.620 1.00 49.12 534 TRP A N 1
ATOM 4249 C CA . TRP A 1 534 ? 28.160 -43.625 -47.930 1.00 49.12 534 TRP A CA 1
ATOM 4250 C C . TRP A 1 534 ? 28.920 -44.305 -49.086 1.00 49.12 534 TRP A C 1
ATOM 4252 O O . TRP A 1 534 ? 29.828 -43.710 -49.662 1.00 49.12 534 TRP A O 1
ATOM 4262 N N . TRP A 1 535 ? 28.545 -45.533 -49.449 1.00 49.09 535 TRP A N 1
ATOM 4263 C CA . TRP A 1 535 ? 29.139 -46.301 -50.538 1.00 49.09 535 TRP A CA 1
ATOM 4264 C C . TRP A 1 535 ? 28.557 -45.995 -51.930 1.00 49.09 535 TRP A C 1
ATOM 4266 O O . TRP A 1 535 ? 29.206 -46.321 -52.919 1.00 49.09 535 TRP A O 1
ATOM 4276 N N . ILE A 1 536 ? 27.397 -45.336 -52.068 1.00 52.31 536 ILE A N 1
ATOM 4277 C CA . ILE A 1 536 ? 26.810 -45.016 -53.391 1.00 52.31 536 ILE A CA 1
ATOM 4278 C C . ILE A 1 536 ? 27.724 -44.109 -54.246 1.00 52.31 536 ILE A C 1
ATOM 4280 O O . ILE A 1 536 ? 27.958 -44.444 -55.411 1.00 52.31 536 ILE A O 1
ATOM 4284 N N . PRO A 1 537 ? 28.318 -43.018 -53.715 1.00 50.34 537 PRO A N 1
ATOM 4285 C CA . PRO A 1 537 ? 29.297 -42.220 -54.461 1.00 50.34 537 PRO A CA 1
ATOM 4286 C C . PRO A 1 537 ? 30.549 -43.027 -54.837 1.00 50.34 537 PRO A C 1
ATOM 4288 O O . PRO A 1 537 ? 31.111 -42.843 -55.915 1.00 50.34 537 PRO A O 1
ATOM 4291 N N . VAL A 1 538 ? 30.956 -43.962 -53.971 1.00 53.66 538 VAL A N 1
ATOM 4292 C CA . VAL A 1 538 ? 32.120 -44.836 -54.181 1.00 53.66 538 VAL A CA 1
ATOM 4293 C C . VAL A 1 538 ? 31.855 -45.840 -55.307 1.00 53.66 538 VAL A C 1
ATOM 4295 O O . VAL A 1 538 ? 32.717 -46.031 -56.162 1.00 53.66 538 VAL A O 1
ATOM 4298 N N . ILE A 1 539 ? 30.649 -46.415 -55.381 1.00 52.38 539 ILE A N 1
ATOM 4299 C CA . ILE A 1 539 ? 30.229 -47.276 -56.496 1.00 52.38 539 ILE A CA 1
ATOM 4300 C C . ILE A 1 539 ? 30.157 -46.476 -57.798 1.00 52.38 539 ILE A C 1
ATOM 4302 O O . ILE A 1 539 ? 30.625 -46.966 -58.818 1.00 52.38 539 ILE A O 1
ATOM 4306 N N . GLY A 1 540 ? 29.650 -45.238 -57.781 1.00 53.50 540 GLY A N 1
ATOM 4307 C CA . GLY A 1 540 ? 29.617 -44.378 -58.971 1.00 53.50 540 GLY A CA 1
ATOM 4308 C C . GLY A 1 540 ? 31.009 -44.103 -59.553 1.00 53.50 540 GLY A C 1
ATOM 4309 O O . GLY A 1 540 ? 31.206 -44.199 -60.765 1.00 53.50 540 GLY A O 1
ATOM 4310 N N . ILE A 1 541 ? 31.996 -43.842 -58.691 1.00 55.97 541 ILE A N 1
ATOM 4311 C CA . ILE A 1 541 ? 33.398 -43.637 -59.088 1.00 55.97 541 ILE A CA 1
ATOM 4312 C C . ILE A 1 541 ? 34.038 -44.953 -59.558 1.00 55.97 541 ILE A C 1
ATOM 4314 O O . ILE A 1 541 ? 34.729 -44.967 -60.578 1.00 55.97 541 ILE A O 1
ATOM 4318 N N . ALA A 1 542 ? 33.769 -46.073 -58.879 1.00 50.94 542 ALA A N 1
ATOM 4319 C CA . ALA A 1 542 ? 34.262 -47.392 -59.279 1.00 50.94 542 ALA A CA 1
ATOM 4320 C C . ALA A 1 542 ? 33.683 -47.846 -60.633 1.00 50.94 542 ALA A C 1
ATOM 4322 O O . ALA A 1 542 ? 34.410 -48.388 -61.462 1.00 50.94 542 ALA A O 1
ATOM 4323 N N . PHE A 1 543 ? 32.404 -47.569 -60.900 1.00 53.03 543 PHE A N 1
ATOM 4324 C CA . PHE A 1 543 ? 31.727 -47.898 -62.158 1.00 53.03 543 PHE A CA 1
ATOM 4325 C C . PHE A 1 543 ? 32.204 -47.005 -63.317 1.00 53.03 543 PHE A C 1
ATOM 4327 O O . PHE A 1 543 ? 32.401 -47.491 -64.431 1.00 53.03 543 PHE A O 1
ATOM 4334 N N . ALA A 1 544 ? 32.473 -45.719 -63.049 1.00 52.97 544 ALA A N 1
ATOM 4335 C CA . ALA A 1 544 ? 33.110 -44.806 -64.001 1.00 52.97 544 ALA A CA 1
ATOM 4336 C C . ALA A 1 544 ? 34.554 -45.229 -64.332 1.00 52.97 544 ALA A C 1
ATOM 4338 O O . ALA A 1 544 ? 34.965 -45.162 -65.490 1.00 52.97 544 ALA A O 1
ATOM 4339 N N . GLY A 1 545 ? 35.297 -45.733 -63.340 1.00 51.94 545 GLY A N 1
ATOM 4340 C CA . GLY A 1 545 ? 36.609 -46.350 -63.540 1.00 51.94 545 GLY A CA 1
ATOM 4341 C C . GLY A 1 545 ? 36.542 -47.637 -64.369 1.00 51.94 545 GLY A C 1
ATOM 4342 O O . GLY A 1 545 ? 37.352 -47.827 -65.272 1.00 51.94 545 GLY A O 1
ATOM 4343 N N . LEU A 1 546 ? 35.539 -48.491 -64.139 1.00 46.81 546 LEU A N 1
ATOM 4344 C CA . LEU A 1 546 ? 35.361 -49.750 -64.875 1.00 46.81 546 LEU A CA 1
ATOM 4345 C C . LEU A 1 546 ? 35.013 -49.523 -66.361 1.00 46.81 546 LEU A C 1
ATOM 4347 O O . LEU A 1 546 ? 35.487 -50.254 -67.232 1.00 46.81 546 LEU A O 1
ATOM 4351 N N . LEU A 1 547 ? 34.236 -48.473 -66.660 1.00 51.41 547 LEU A N 1
ATOM 4352 C CA . LEU A 1 547 ? 33.876 -48.050 -68.022 1.00 51.41 547 LEU A CA 1
ATOM 4353 C C . LEU A 1 547 ? 35.067 -47.528 -68.843 1.00 51.41 547 LEU A C 1
ATOM 4355 O O . LEU A 1 547 ? 35.002 -47.542 -70.073 1.00 51.41 547 LEU A O 1
ATOM 4359 N N . LEU A 1 548 ? 36.145 -47.089 -68.185 1.00 52.97 548 LEU A N 1
ATOM 4360 C CA . LEU A 1 548 ? 37.365 -46.601 -68.836 1.00 52.97 548 LEU A CA 1
ATOM 4361 C C . LEU A 1 548 ? 38.375 -47.716 -69.157 1.00 52.97 548 LEU A C 1
ATOM 4363 O O . LEU A 1 548 ? 39.261 -47.494 -69.980 1.00 52.97 548 LEU A O 1
ATOM 4367 N N . VAL A 1 549 ? 38.253 -48.900 -68.543 1.00 48.12 549 VAL A N 1
ATOM 4368 C CA . VAL A 1 549 ? 39.310 -49.934 -68.578 1.00 48.12 549 VAL A CA 1
ATOM 4369 C C . VAL A 1 549 ? 38.913 -51.199 -69.357 1.00 48.12 549 VAL A C 1
ATOM 4371 O O . VAL A 1 549 ? 39.791 -51.903 -69.851 1.00 48.12 549 VAL A O 1
ATOM 4374 N N . VAL A 1 550 ? 37.620 -51.491 -69.550 1.00 51.00 550 VAL A N 1
ATOM 4375 C CA . VAL A 1 550 ? 37.174 -52.721 -70.243 1.00 51.00 550 VAL A CA 1
ATOM 4376 C C . VAL A 1 550 ? 36.713 -52.421 -71.686 1.00 51.00 550 VAL A C 1
ATOM 4378 O O . VAL A 1 550 ? 35.901 -51.515 -71.894 1.00 51.00 550 VAL A O 1
ATOM 4381 N N . PRO A 1 551 ? 37.161 -53.171 -72.716 1.00 48.34 551 PRO A N 1
ATOM 4382 C CA . PRO A 1 551 ? 36.743 -52.955 -74.100 1.00 48.34 551 PRO A CA 1
ATOM 4383 C C . PRO A 1 551 ? 35.323 -53.496 -74.326 1.00 48.34 551 PRO A C 1
ATOM 4385 O O . PRO A 1 551 ? 35.129 -54.628 -74.760 1.00 48.34 551 PRO A O 1
ATOM 4388 N N . LEU A 1 552 ? 34.304 -52.686 -74.033 1.00 57.12 552 LEU A N 1
ATOM 4389 C CA . LEU A 1 552 ? 32.909 -53.041 -74.306 1.00 57.12 552 LEU A CA 1
ATOM 4390 C C . LEU A 1 552 ? 32.475 -52.687 -75.740 1.00 57.12 552 LEU A C 1
ATOM 4392 O O . LEU A 1 552 ? 32.860 -51.661 -76.326 1.00 57.12 552 LEU A O 1
ATOM 4396 N N . SER A 1 553 ? 31.613 -53.543 -76.299 1.00 61.72 553 SER A N 1
ATOM 4397 C CA . SER A 1 553 ? 30.984 -53.356 -77.610 1.00 61.72 553 SER A CA 1
ATOM 4398 C C . SER A 1 553 ? 30.194 -52.037 -77.674 1.00 61.72 553 SER A C 1
ATOM 4400 O O . SER A 1 553 ? 29.739 -51.501 -76.659 1.00 61.72 553 SER A O 1
ATOM 4402 N N . ARG A 1 554 ? 30.054 -51.467 -78.882 1.00 56.66 554 ARG A N 1
ATOM 4403 C CA . ARG A 1 554 ? 29.448 -50.134 -79.102 1.00 56.66 554 ARG A CA 1
ATOM 4404 C C . ARG A 1 554 ? 28.036 -49.999 -78.511 1.00 56.66 554 ARG A C 1
ATOM 4406 O O . ARG A 1 554 ? 27.674 -48.917 -78.063 1.00 56.66 554 ARG A O 1
ATOM 4413 N N . THR A 1 555 ? 27.279 -51.089 -78.443 1.00 55.25 555 THR A N 1
ATOM 4414 C CA . THR A 1 555 ? 25.903 -51.117 -77.931 1.00 55.25 555 THR A CA 1
ATOM 4415 C C . THR A 1 555 ? 25.835 -50.949 -76.411 1.00 55.25 555 THR A C 1
ATOM 4417 O O . THR A 1 555 ? 24.962 -50.246 -75.911 1.00 55.25 555 THR A O 1
ATOM 4420 N N . ILE A 1 556 ? 26.793 -51.509 -75.662 1.00 57.44 556 ILE A N 1
ATOM 4421 C CA . ILE A 1 556 ? 26.795 -51.404 -74.193 1.00 57.44 556 ILE A CA 1
ATOM 4422 C C . ILE A 1 556 ? 27.282 -50.018 -73.744 1.00 57.44 556 ILE A C 1
ATOM 4424 O O . ILE A 1 556 ? 26.766 -49.476 -72.773 1.00 57.44 556 ILE A O 1
ATOM 4428 N N . ARG A 1 557 ? 28.185 -49.376 -74.503 1.00 54.56 557 ARG A N 1
ATOM 4429 C CA . ARG A 1 557 ? 28.573 -47.968 -74.275 1.00 54.56 557 ARG A CA 1
ATOM 4430 C C . ARG A 1 557 ? 27.413 -46.988 -74.449 1.00 54.56 557 ARG A C 1
ATOM 4432 O O . ARG A 1 557 ? 27.340 -46.016 -73.706 1.00 54.56 557 ARG A O 1
ATOM 4439 N N . ALA A 1 558 ? 26.503 -47.246 -75.387 1.00 56.78 558 ALA A N 1
ATOM 4440 C CA . ALA A 1 558 ? 25.324 -46.406 -75.588 1.00 56.78 558 ALA A CA 1
ATOM 4441 C C . ALA A 1 558 ? 24.317 -46.539 -74.431 1.00 56.78 558 ALA A C 1
ATOM 4443 O O . ALA A 1 558 ? 23.823 -45.531 -73.932 1.00 56.78 558 ALA A O 1
ATOM 4444 N N . ILE A 1 559 ? 24.073 -47.764 -73.951 1.00 57.25 559 ILE A N 1
ATOM 4445 C CA . ILE A 1 559 ? 23.162 -48.028 -72.823 1.00 57.25 559 ILE A CA 1
ATOM 4446 C C . ILE A 1 559 ? 23.759 -47.512 -71.503 1.00 57.25 559 ILE A C 1
ATOM 4448 O O . ILE A 1 559 ? 23.071 -46.838 -70.739 1.00 57.25 559 ILE A O 1
ATOM 4452 N N . ALA A 1 560 ? 25.052 -47.751 -71.262 1.00 54.56 560 ALA A N 1
ATOM 4453 C CA . ALA A 1 560 ? 25.755 -47.233 -70.089 1.00 54.56 560 ALA A CA 1
ATOM 4454 C C . ALA A 1 560 ? 25.860 -45.700 -70.109 1.00 54.56 560 ALA A C 1
ATOM 4456 O O . ALA A 1 560 ? 25.673 -45.071 -69.075 1.00 54.56 560 ALA A O 1
ATOM 4457 N N . GLY A 1 561 ? 26.093 -45.089 -71.276 1.00 56.25 561 GLY A N 1
ATOM 4458 C CA . GLY A 1 561 ? 26.124 -43.634 -71.440 1.00 56.25 561 GLY A CA 1
ATOM 4459 C C . GLY A 1 561 ? 24.762 -42.977 -71.208 1.00 56.25 561 GLY A C 1
ATOM 4460 O O . GLY A 1 561 ? 24.694 -41.955 -70.530 1.00 56.25 561 GLY A O 1
ATOM 4461 N N . ALA A 1 562 ? 23.675 -43.587 -71.694 1.00 55.69 562 ALA A N 1
ATOM 4462 C CA . ALA A 1 562 ? 22.316 -43.119 -71.425 1.00 55.69 562 ALA A CA 1
ATOM 4463 C C . ALA A 1 562 ? 21.972 -43.225 -69.931 1.00 55.69 562 ALA A C 1
ATOM 4465 O O . ALA A 1 562 ? 21.514 -42.247 -69.347 1.00 55.69 562 ALA A O 1
ATOM 4466 N N . GLY A 1 563 ? 22.287 -44.357 -69.290 1.00 55.62 563 GLY A N 1
ATOM 4467 C CA . GLY A 1 563 ? 22.098 -44.543 -67.849 1.00 55.62 563 GLY A CA 1
ATOM 4468 C C . GLY A 1 563 ? 22.921 -43.567 -67.003 1.00 55.62 563 GLY A C 1
ATOM 4469 O O . GLY A 1 563 ? 22.393 -42.982 -66.061 1.00 55.62 563 GLY A O 1
ATOM 4470 N N . LEU A 1 564 ? 24.183 -43.310 -67.368 1.00 52.62 564 LEU A N 1
ATOM 4471 C CA . LEU A 1 564 ? 25.049 -42.355 -66.667 1.00 52.62 564 LEU A CA 1
ATOM 4472 C C . LEU A 1 564 ? 24.540 -40.915 -66.811 1.00 52.62 564 LEU A C 1
ATOM 4474 O O . LEU A 1 564 ? 24.587 -40.153 -65.846 1.00 52.62 564 LEU A O 1
ATOM 4478 N N . LEU A 1 565 ? 24.025 -40.555 -67.992 1.00 52.59 565 LEU A N 1
ATOM 4479 C CA . LEU A 1 565 ? 23.414 -39.253 -68.246 1.00 52.59 565 LEU A CA 1
ATOM 4480 C C . LEU A 1 565 ? 22.132 -39.089 -67.422 1.00 52.59 565 LEU A C 1
ATOM 4482 O O . LEU A 1 565 ? 21.954 -38.058 -66.785 1.00 52.59 565 LEU A O 1
ATOM 4486 N N . THR A 1 566 ? 21.271 -40.110 -67.363 1.00 55.78 566 THR A N 1
ATOM 4487 C CA . THR A 1 566 ? 20.046 -40.067 -66.548 1.00 55.78 566 THR A CA 1
ATOM 4488 C C . THR A 1 566 ? 20.367 -39.978 -65.055 1.00 55.78 566 THR A C 1
ATOM 4490 O O . THR A 1 566 ? 19.792 -39.143 -64.365 1.00 55.78 566 THR A O 1
ATOM 4493 N N . VAL A 1 567 ? 21.333 -40.755 -64.555 1.00 56.12 567 VAL A N 1
ATOM 4494 C CA . VAL A 1 567 ? 21.772 -40.715 -63.147 1.00 56.12 567 VAL A CA 1
ATOM 4495 C C . VAL A 1 567 ? 22.449 -39.385 -62.808 1.00 56.12 567 VAL A C 1
ATOM 4497 O O . VAL A 1 567 ? 22.213 -38.834 -61.738 1.00 56.12 567 VAL A O 1
ATOM 4500 N N . SER A 1 568 ? 23.233 -38.819 -63.727 1.00 52.78 568 SER A N 1
ATOM 4501 C CA . SER A 1 568 ? 23.877 -37.513 -63.544 1.00 52.78 568 SER A CA 1
ATOM 4502 C C . SER A 1 568 ? 22.871 -36.364 -63.585 1.00 52.78 568 SER A C 1
ATOM 4504 O O . SER A 1 568 ? 22.978 -35.441 -62.785 1.00 52.78 568 SER A O 1
ATOM 4506 N N . VAL A 1 569 ? 21.860 -36.426 -64.457 1.00 57.84 569 VAL A N 1
ATOM 4507 C CA . VAL A 1 569 ? 20.775 -35.433 -64.519 1.00 57.84 569 VAL A CA 1
ATOM 4508 C C . VAL A 1 569 ? 19.881 -35.523 -63.281 1.00 57.84 569 VAL A C 1
ATOM 4510 O O . VAL A 1 569 ? 19.584 -34.494 -62.680 1.00 57.84 569 VAL A O 1
ATOM 4513 N N . LEU A 1 570 ? 19.513 -36.729 -62.839 1.00 57.00 570 LEU A N 1
ATOM 4514 C CA . LEU A 1 570 ? 18.756 -36.932 -61.598 1.00 57.00 570 LEU A CA 1
ATOM 4515 C C . LEU A 1 570 ? 19.565 -36.516 -60.362 1.00 57.00 570 LEU A C 1
ATOM 4517 O O . LEU A 1 570 ? 19.016 -35.887 -59.463 1.00 57.00 570 LEU A O 1
ATOM 4521 N N . GLY A 1 571 ? 20.874 -36.781 -60.338 1.00 58.94 571 GLY A N 1
ATOM 4522 C CA . GLY A 1 571 ? 21.783 -36.314 -59.290 1.00 58.94 571 GLY A CA 1
ATOM 4523 C C . GLY A 1 571 ? 21.925 -34.790 -59.264 1.00 58.94 571 GLY A C 1
ATOM 4524 O O . GLY A 1 571 ? 21.907 -34.192 -58.194 1.00 58.94 571 GLY A O 1
ATOM 4525 N N . LEU A 1 572 ? 21.989 -34.135 -60.427 1.00 56.47 572 LEU A N 1
ATOM 4526 C CA . LEU A 1 572 ? 22.029 -32.673 -60.529 1.00 56.47 572 LEU A CA 1
ATOM 4527 C C . LEU A 1 572 ? 20.699 -32.040 -60.085 1.00 56.47 572 LEU A C 1
ATOM 4529 O O . LEU A 1 572 ? 20.702 -31.032 -59.379 1.00 56.47 572 LEU A O 1
ATOM 4533 N N . LEU A 1 573 ? 19.564 -32.643 -60.449 1.00 53.88 573 LEU A N 1
ATOM 4534 C CA . LEU A 1 573 ? 18.227 -32.224 -60.011 1.00 53.88 573 LEU A CA 1
ATOM 4535 C C . LEU A 1 573 ? 18.029 -32.426 -58.500 1.00 53.88 573 LEU A C 1
ATOM 4537 O O . LEU A 1 573 ? 17.499 -31.545 -57.827 1.00 53.88 573 LEU A O 1
ATOM 4541 N N . ALA A 1 574 ? 18.527 -33.527 -57.934 1.00 54.16 574 ALA A N 1
ATOM 4542 C CA . ALA A 1 574 ? 18.518 -33.760 -56.492 1.00 54.16 574 ALA A CA 1
ATOM 4543 C C . ALA A 1 574 ? 19.433 -32.770 -55.748 1.00 54.16 574 ALA A C 1
ATOM 4545 O O . ALA A 1 574 ? 19.013 -32.171 -54.762 1.00 54.16 574 ALA A O 1
ATOM 4546 N N . CYS A 1 575 ? 20.647 -32.514 -56.247 1.00 54.50 575 CYS A N 1
ATOM 4547 C CA . CYS A 1 575 ? 21.566 -31.527 -55.673 1.00 54.50 575 CYS A CA 1
ATOM 4548 C C . CYS A 1 575 ? 21.015 -30.097 -55.744 1.00 54.50 575 CYS A C 1
ATOM 4550 O O . CYS A 1 575 ? 21.176 -29.334 -54.796 1.00 54.50 575 CYS A O 1
ATOM 4552 N N . THR A 1 576 ? 20.345 -29.725 -56.837 1.00 53.47 576 THR A N 1
ATOM 4553 C CA . THR A 1 576 ? 19.703 -28.406 -56.971 1.00 53.47 576 THR A CA 1
ATOM 4554 C C . THR A 1 576 ? 18.459 -28.279 -56.093 1.00 53.47 576 THR A C 1
ATOM 4556 O O . THR A 1 576 ? 18.268 -27.228 -55.486 1.00 53.47 576 THR A O 1
ATOM 4559 N N . GLY A 1 577 ? 17.670 -29.346 -55.933 1.00 53.72 577 GLY A N 1
ATOM 4560 C CA . GLY A 1 577 ? 16.559 -29.407 -54.979 1.00 53.72 577 GLY A CA 1
ATOM 4561 C C . GLY A 1 577 ? 17.021 -29.292 -53.523 1.00 53.72 577 GLY A C 1
ATOM 4562 O O . GLY A 1 577 ? 16.492 -28.476 -52.773 1.00 53.72 577 GLY A O 1
ATOM 4563 N N . VAL A 1 578 ? 18.070 -30.024 -53.138 1.00 54.62 578 VAL A N 1
ATOM 4564 C CA . VAL A 1 578 ? 18.692 -29.941 -51.806 1.00 54.62 578 VAL A CA 1
ATOM 4565 C C . VAL A 1 578 ? 19.289 -28.555 -51.570 1.00 54.62 578 VAL A C 1
ATOM 4567 O O . VAL A 1 578 ? 19.063 -27.975 -50.514 1.00 54.62 578 VAL A O 1
ATOM 4570 N N . LEU A 1 579 ? 19.972 -27.968 -52.556 1.00 52.06 579 LEU A N 1
ATOM 4571 C CA . LEU A 1 579 ? 20.493 -26.602 -52.464 1.00 52.06 579 LEU A CA 1
ATOM 4572 C C . LEU A 1 579 ? 19.363 -25.572 -52.318 1.00 52.06 579 LEU A C 1
ATOM 4574 O O . LEU A 1 579 ? 19.493 -24.641 -51.529 1.00 52.06 579 LEU A O 1
ATOM 4578 N N . ALA A 1 580 ? 18.244 -25.742 -53.024 1.00 52.53 580 ALA A N 1
ATOM 4579 C CA . ALA A 1 580 ? 17.079 -24.872 -52.903 1.00 52.53 580 ALA A CA 1
ATOM 4580 C C . ALA A 1 580 ? 16.413 -24.991 -51.524 1.00 52.53 580 ALA A C 1
ATOM 4582 O O . ALA A 1 580 ? 16.106 -23.969 -50.917 1.00 52.53 580 ALA A O 1
ATOM 4583 N N . VAL A 1 581 ? 16.248 -26.206 -50.991 1.00 54.31 581 VAL A N 1
ATOM 4584 C CA . VAL A 1 581 ? 15.712 -26.448 -49.638 1.00 54.31 581 VAL A CA 1
ATOM 4585 C C . VAL A 1 581 ? 16.647 -25.883 -48.573 1.00 54.31 581 VAL A C 1
ATOM 4587 O O . VAL A 1 581 ? 16.185 -25.187 -47.675 1.00 54.31 581 VAL A O 1
ATOM 4590 N N . ILE A 1 582 ? 17.958 -26.092 -48.719 1.00 54.41 582 ILE A N 1
ATOM 4591 C CA . ILE A 1 582 ? 18.996 -25.483 -47.887 1.00 54.41 58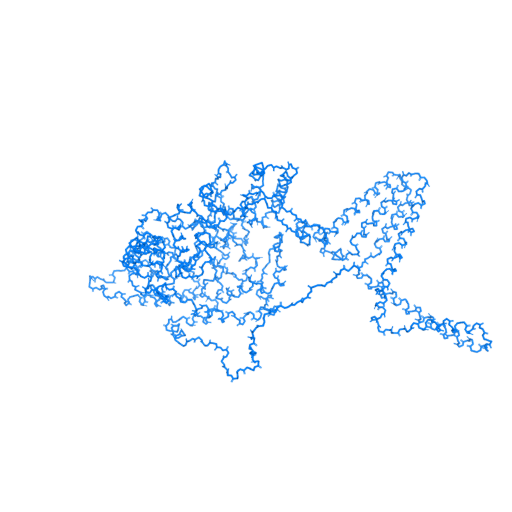2 ILE A CA 1
ATOM 4592 C C . ILE A 1 582 ? 18.829 -23.963 -47.922 1.00 54.41 582 ILE A C 1
ATOM 4594 O O . ILE A 1 582 ? 18.570 -23.385 -46.877 1.00 54.41 582 ILE A O 1
ATOM 4598 N N . LEU A 1 583 ? 18.858 -23.316 -49.091 1.00 51.81 583 LEU A N 1
ATOM 4599 C CA . LEU A 1 583 ? 18.722 -21.858 -49.237 1.00 51.81 583 LEU A CA 1
ATOM 4600 C C . LEU A 1 583 ? 17.386 -21.305 -48.697 1.00 51.81 583 LEU A C 1
ATOM 4602 O O . LEU A 1 583 ? 17.365 -20.213 -48.123 1.00 51.81 583 LEU A O 1
ATOM 4606 N N . LEU A 1 584 ? 16.280 -22.041 -48.840 1.00 51.72 584 LEU A N 1
ATOM 4607 C CA . LEU A 1 584 ? 14.956 -21.677 -48.315 1.00 51.72 584 LEU A CA 1
ATOM 4608 C C . LEU A 1 584 ? 14.864 -21.825 -46.790 1.00 51.72 584 LEU A C 1
ATOM 4610 O O . LEU A 1 584 ? 14.268 -20.972 -46.133 1.00 51.72 584 LEU A O 1
ATOM 4614 N N . TRP A 1 585 ? 15.474 -22.862 -46.216 1.00 49.31 585 TRP A N 1
ATOM 4615 C CA . TRP A 1 585 ? 15.522 -23.092 -44.769 1.00 49.31 585 TRP A CA 1
ATOM 4616 C C . TRP A 1 585 ? 16.439 -22.083 -44.085 1.00 49.31 585 TRP A C 1
ATOM 4618 O O . TRP A 1 585 ? 16.066 -21.413 -43.123 1.00 49.31 585 TRP A O 1
ATOM 4628 N N . PHE A 1 586 ? 17.602 -21.861 -44.688 1.00 51.19 586 PHE A N 1
ATOM 4629 C CA . PHE A 1 586 ? 18.519 -20.801 -44.333 1.00 51.19 586 PHE A CA 1
ATOM 4630 C C . PHE A 1 586 ? 17.756 -19.440 -44.360 1.00 51.19 586 PHE A C 1
ATOM 4632 O O . PHE A 1 586 ? 17.941 -18.627 -43.452 1.00 51.19 586 PHE A O 1
ATOM 4639 N N . ARG A 1 587 ? 16.841 -19.165 -45.315 1.00 50.59 587 ARG A N 1
ATOM 4640 C CA . ARG A 1 587 ? 16.175 -17.842 -45.433 1.00 50.59 587 ARG A CA 1
ATOM 4641 C C . ARG A 1 587 ? 15.355 -17.511 -44.181 1.00 50.59 587 ARG A C 1
ATOM 4643 O O . ARG A 1 587 ? 15.117 -16.336 -43.904 1.00 50.59 587 ARG A O 1
ATOM 4650 N N . GLN A 1 588 ? 14.957 -18.525 -43.413 1.00 50.38 588 GLN A N 1
ATOM 4651 C CA . GLN A 1 588 ? 14.288 -18.354 -42.125 1.00 50.38 588 GLN A CA 1
ATOM 4652 C C . GLN A 1 588 ? 15.234 -17.955 -40.974 1.00 50.38 588 GLN A C 1
ATOM 4654 O O . GLN A 1 588 ? 14.758 -17.442 -39.962 1.00 50.38 588 GLN A O 1
ATOM 4659 N N . ILE A 1 589 ? 16.548 -18.141 -41.137 1.00 52.19 589 ILE A N 1
ATOM 4660 C CA . ILE A 1 589 ? 17.590 -17.952 -40.116 1.00 52.19 589 ILE A CA 1
ATOM 4661 C C . ILE A 1 589 ? 18.318 -16.603 -40.278 1.00 52.19 589 ILE A C 1
ATOM 4663 O O . ILE A 1 589 ? 18.574 -15.951 -39.269 1.00 52.19 589 ILE A O 1
ATOM 4667 N N . TYR A 1 590 ? 18.618 -16.129 -41.503 1.00 55.75 590 TYR A N 1
ATOM 4668 C CA . TYR A 1 590 ? 19.255 -14.811 -41.731 1.00 55.75 590 TYR A CA 1
ATOM 4669 C C . TYR A 1 590 ? 19.212 -14.355 -43.217 1.00 55.75 590 TYR A C 1
ATOM 4671 O O . TYR A 1 590 ? 19.359 -15.182 -44.108 1.00 55.75 590 TYR A O 1
ATOM 4679 N N . PRO A 1 591 ? 19.069 -13.057 -43.561 1.00 60.84 591 PRO A N 1
ATOM 4680 C CA . PRO A 1 591 ? 19.142 -12.580 -44.950 1.00 60.84 591 PRO A CA 1
ATOM 4681 C C . PRO A 1 591 ? 20.599 -12.350 -45.415 1.00 60.84 591 PRO A C 1
ATOM 4683 O O . PRO A 1 591 ? 21.056 -11.213 -45.508 1.00 60.84 591 PRO A O 1
ATOM 4686 N N . TRP A 1 592 ? 21.371 -13.399 -45.733 1.00 58.66 592 TRP A N 1
ATOM 4687 C CA . TRP A 1 592 ? 22.823 -13.267 -46.046 1.00 58.66 592 TRP A CA 1
ATOM 4688 C C . TRP A 1 592 ? 23.148 -12.563 -47.360 1.00 58.66 592 TRP A C 1
ATOM 4690 O O . TRP A 1 592 ? 24.308 -12.228 -47.598 1.00 58.66 592 TRP A O 1
ATOM 4700 N N . TRP A 1 593 ? 22.148 -12.275 -48.193 1.00 61.31 593 TRP A N 1
ATOM 4701 C CA . TRP A 1 593 ? 22.337 -11.337 -49.295 1.00 61.31 593 TRP A CA 1
ATOM 4702 C C . TRP A 1 593 ? 22.745 -9.952 -48.774 1.00 61.31 593 TRP A C 1
ATOM 4704 O O . TRP A 1 593 ? 23.440 -9.231 -49.476 1.00 61.31 593 TRP A O 1
ATOM 4714 N N . LEU A 1 594 ? 22.379 -9.590 -47.539 1.00 61.44 594 LEU A N 1
ATOM 4715 C CA . LEU A 1 594 ? 22.625 -8.267 -46.976 1.00 61.44 594 LEU A CA 1
ATOM 4716 C C . LEU A 1 594 ? 24.124 -8.009 -46.692 1.00 61.44 594 LEU A C 1
ATOM 4718 O O . LEU A 1 594 ? 24.632 -7.005 -47.194 1.00 61.44 594 LEU A O 1
ATOM 4722 N N . PRO A 1 595 ? 24.887 -8.886 -45.998 1.00 62.06 595 PRO A N 1
ATOM 4723 C CA . PRO A 1 595 ? 26.343 -8.755 -45.902 1.00 62.06 595 PRO A CA 1
ATOM 4724 C C . PRO A 1 595 ? 27.061 -8.715 -47.248 1.00 62.06 595 PRO A C 1
ATOM 4726 O O . PRO A 1 595 ? 27.919 -7.863 -47.471 1.00 62.06 595 PRO A O 1
ATOM 4729 N N . VAL A 1 596 ? 26.687 -9.620 -48.155 1.00 64.81 596 VAL A N 1
ATOM 4730 C CA . VAL A 1 596 ? 27.323 -9.751 -49.470 1.00 64.81 596 VAL A CA 1
ATOM 4731 C C . VAL A 1 596 ? 27.056 -8.509 -50.317 1.00 64.81 596 VAL A C 1
ATOM 4733 O O . VAL A 1 596 ? 27.989 -7.945 -50.879 1.00 64.81 596 VAL A O 1
ATOM 4736 N N . ALA A 1 597 ? 25.814 -8.021 -50.344 1.00 65.19 597 ALA A N 1
ATOM 4737 C CA . ALA A 1 597 ? 25.451 -6.784 -51.023 1.00 65.19 597 ALA A CA 1
ATOM 4738 C C . ALA A 1 597 ? 26.150 -5.569 -50.401 1.00 65.19 597 ALA A C 1
ATOM 4740 O O . ALA A 1 597 ? 26.630 -4.715 -51.133 1.00 65.19 597 ALA A O 1
ATOM 4741 N N . THR A 1 598 ? 26.274 -5.503 -49.072 1.00 68.12 598 THR A N 1
ATOM 4742 C CA . THR A 1 598 ? 26.949 -4.387 -48.382 1.00 68.12 598 THR A CA 1
ATOM 4743 C C . THR A 1 598 ? 28.435 -4.324 -48.740 1.00 68.12 598 THR A C 1
ATOM 4745 O O . THR A 1 598 ? 28.940 -3.259 -49.097 1.00 68.12 598 THR A O 1
ATOM 4748 N N . LEU A 1 599 ? 29.133 -5.464 -48.717 1.00 65.44 599 LEU A N 1
ATOM 4749 C CA . LEU A 1 599 ? 30.538 -5.548 -49.130 1.00 65.44 599 LEU A CA 1
ATOM 4750 C C . LEU A 1 599 ? 30.709 -5.300 -50.633 1.00 65.44 599 LEU A C 1
ATOM 4752 O O . LEU A 1 599 ? 31.655 -4.622 -51.032 1.00 65.44 599 LEU A O 1
ATOM 4756 N N . ALA A 1 600 ? 29.784 -5.785 -51.465 1.00 66.44 600 ALA A N 1
ATOM 4757 C CA . ALA A 1 600 ? 29.787 -5.522 -52.901 1.00 66.44 600 ALA A CA 1
ATOM 4758 C C . ALA A 1 600 ? 29.576 -4.032 -53.205 1.00 66.44 600 ALA A C 1
ATOM 4760 O O . ALA A 1 600 ? 30.303 -3.473 -54.018 1.00 66.44 600 ALA A O 1
ATOM 4761 N N . ILE A 1 601 ? 28.650 -3.360 -52.515 1.00 69.75 601 ILE A N 1
ATOM 4762 C CA . ILE A 1 601 ? 28.425 -1.913 -52.628 1.00 69.75 601 ILE A CA 1
ATOM 4763 C C . ILE A 1 601 ? 29.668 -1.146 -52.172 1.00 69.75 601 ILE A C 1
ATOM 4765 O O . ILE A 1 601 ? 30.097 -0.236 -52.874 1.00 69.75 601 ILE A O 1
ATOM 4769 N N . ALA A 1 602 ? 30.297 -1.525 -51.055 1.00 66.44 602 ALA A N 1
ATOM 4770 C CA . ALA A 1 602 ? 31.554 -0.917 -50.612 1.00 66.44 602 ALA A CA 1
ATOM 4771 C C . ALA A 1 602 ? 32.679 -1.100 -51.650 1.00 66.44 602 ALA A C 1
ATOM 4773 O O . ALA A 1 602 ? 33.409 -0.154 -51.949 1.00 66.44 602 ALA A O 1
ATOM 4774 N N . GLY A 1 603 ? 32.770 -2.286 -52.261 1.00 67.44 603 GLY A N 1
ATOM 4775 C CA . GLY A 1 603 ? 33.687 -2.576 -53.364 1.00 67.44 603 GLY A CA 1
ATOM 4776 C C . GLY A 1 603 ? 33.389 -1.771 -54.635 1.00 67.44 603 GLY A C 1
ATOM 4777 O O . GLY A 1 603 ? 34.311 -1.250 -55.255 1.00 67.44 603 GLY A O 1
ATOM 4778 N N . LEU A 1 604 ? 32.117 -1.598 -55.002 1.00 66.69 604 LEU A N 1
ATOM 4779 C CA . LEU A 1 604 ? 31.690 -0.768 -56.135 1.00 66.69 604 LEU A CA 1
ATOM 4780 C C . LEU A 1 604 ? 31.942 0.721 -55.875 1.00 66.69 604 LEU A C 1
ATOM 4782 O O . LEU A 1 604 ? 32.357 1.438 -56.782 1.00 66.69 604 LEU A O 1
ATOM 4786 N N . LEU A 1 605 ? 31.760 1.189 -54.638 1.00 66.50 605 LEU A N 1
ATOM 4787 C CA . LEU A 1 605 ? 32.062 2.563 -54.235 1.00 66.50 605 LEU A CA 1
ATOM 4788 C C . LEU A 1 605 ? 33.551 2.885 -54.390 1.00 66.50 605 LEU A C 1
ATOM 4790 O O . LEU A 1 605 ? 33.880 4.007 -54.762 1.00 66.50 605 LEU A O 1
ATOM 4794 N N . LEU A 1 606 ? 34.444 1.903 -54.222 1.00 64.19 606 LEU A N 1
ATOM 4795 C CA . LEU A 1 606 ? 35.862 2.058 -54.559 1.00 64.19 606 LEU A CA 1
ATOM 4796 C C . LEU A 1 606 ? 36.125 2.219 -56.063 1.00 64.19 606 LEU A C 1
ATOM 4798 O O . LEU A 1 606 ? 37.196 2.692 -56.440 1.00 64.19 606 LEU A O 1
ATOM 4802 N N . LEU A 1 607 ? 35.206 1.828 -56.942 1.00 64.88 607 LEU A N 1
ATOM 4803 C CA . LEU A 1 607 ? 35.357 2.030 -58.387 1.00 64.88 607 LEU A CA 1
ATOM 4804 C C . LEU A 1 607 ? 34.895 3.424 -58.826 1.00 64.88 607 LEU A C 1
ATOM 4806 O O . LEU A 1 607 ? 35.226 3.850 -59.930 1.00 64.88 607 LEU A O 1
ATOM 4810 N N . VAL A 1 608 ? 34.189 4.163 -57.966 1.00 70.06 608 VAL A N 1
ATOM 4811 C CA . VAL A 1 608 ? 33.715 5.511 -58.278 1.00 70.06 608 VAL A CA 1
ATOM 4812 C C . VAL A 1 608 ? 34.893 6.502 -58.201 1.00 70.06 608 VAL A C 1
ATOM 4814 O O . VAL A 1 608 ? 35.516 6.652 -57.145 1.00 70.06 608 VAL A O 1
ATOM 4817 N N . PRO A 1 609 ? 35.220 7.231 -59.285 1.00 61.53 609 PRO A N 1
ATOM 4818 C CA . PRO A 1 609 ? 36.287 8.230 -59.286 1.00 61.53 609 PRO A CA 1
ATOM 4819 C C . PRO A 1 609 ? 35.819 9.506 -58.566 1.00 61.53 609 PRO A C 1
ATOM 4821 O O . PRO A 1 609 ? 35.434 10.500 -59.173 1.00 61.53 609 PRO A O 1
ATOM 4824 N N . ARG A 1 610 ? 35.805 9.462 -57.232 1.00 69.75 610 ARG A N 1
ATOM 4825 C CA . ARG A 1 610 ? 35.527 10.594 -56.330 1.00 69.75 610 ARG A CA 1
ATOM 4826 C C . ARG A 1 610 ? 36.762 10.910 -55.484 1.00 69.75 610 ARG A C 1
ATOM 4828 O O . ARG A 1 610 ? 37.655 10.076 -55.353 1.00 69.75 610 ARG A O 1
ATOM 4835 N N . SER A 1 611 ? 36.804 12.107 -54.896 1.00 72.56 611 SER A N 1
ATOM 4836 C CA . SER A 1 611 ? 37.937 12.564 -54.079 1.00 72.56 611 SER A CA 1
ATOM 4837 C C . SER A 1 611 ? 38.173 11.686 -52.840 1.00 72.56 611 SER A C 1
ATOM 4839 O O . SER A 1 611 ? 37.249 11.068 -52.303 1.00 72.56 611 SER A O 1
ATOM 4841 N N . ASP A 1 612 ? 39.399 11.678 -52.317 1.00 70.75 612 ASP A N 1
ATOM 4842 C CA . ASP A 1 612 ? 39.740 10.951 -51.080 1.00 70.75 612 ASP A CA 1
ATOM 4843 C C . ASP A 1 612 ? 38.979 11.476 -49.856 1.00 70.75 612 ASP A C 1
ATOM 4845 O O . ASP A 1 612 ? 38.819 10.783 -48.854 1.00 70.75 612 ASP A O 1
ATOM 4849 N N . ARG A 1 613 ? 38.489 12.721 -49.917 1.00 75.25 613 ARG A N 1
ATOM 4850 C CA . ARG A 1 613 ? 37.601 13.284 -48.890 1.00 75.25 613 ARG A CA 1
ATOM 4851 C C . ARG A 1 613 ? 36.234 12.598 -48.896 1.00 75.25 613 ARG A C 1
ATOM 4853 O O . ARG A 1 613 ? 35.717 12.303 -47.826 1.00 75.25 613 ARG A O 1
ATOM 4860 N N . PHE A 1 614 ? 35.685 12.291 -50.073 1.00 81.25 614 PHE A N 1
ATOM 4861 C CA . PHE A 1 614 ? 34.408 11.584 -50.204 1.00 81.25 614 PHE A CA 1
ATOM 4862 C C . PHE A 1 614 ? 34.493 10.162 -49.636 1.00 81.25 614 PHE A C 1
ATOM 4864 O O . PHE A 1 614 ? 33.680 9.789 -48.800 1.00 81.25 614 PHE A O 1
ATOM 4871 N N . HIS A 1 615 ? 35.515 9.392 -50.015 1.00 72.81 615 HIS A N 1
ATOM 4872 C CA . HIS A 1 615 ? 35.683 8.019 -49.525 1.00 72.81 615 HIS A CA 1
ATOM 4873 C C . HIS A 1 615 ? 35.926 7.958 -48.014 1.00 72.81 615 HIS A C 1
ATOM 4875 O O . HIS A 1 615 ? 35.356 7.101 -47.346 1.00 72.81 615 HIS A O 1
ATOM 4881 N N . ARG A 1 616 ? 36.696 8.905 -47.455 1.00 76.56 616 ARG A N 1
ATOM 4882 C CA . ARG A 1 616 ? 36.843 9.044 -45.998 1.00 76.56 616 ARG A CA 1
ATOM 4883 C C . ARG A 1 616 ? 35.525 9.389 -45.319 1.00 76.56 616 ARG A C 1
ATOM 4885 O O . ARG A 1 616 ? 35.197 8.760 -44.324 1.00 76.56 616 ARG A O 1
ATOM 4892 N N . ALA A 1 617 ? 34.748 10.325 -45.864 1.00 78.94 617 ALA A N 1
ATOM 4893 C CA . ALA A 1 617 ? 33.437 10.662 -45.315 1.00 78.94 617 ALA A CA 1
ATOM 4894 C C . ALA A 1 617 ? 32.500 9.442 -45.295 1.00 78.94 617 ALA A C 1
ATOM 4896 O O . ALA A 1 617 ? 31.922 9.137 -44.256 1.00 78.94 617 ALA A O 1
ATOM 4897 N N . VAL A 1 618 ? 32.415 8.685 -46.395 1.00 81.50 618 VAL A N 1
ATOM 4898 C CA . VAL A 1 618 ? 31.604 7.455 -46.458 1.00 81.50 618 VAL A CA 1
ATOM 4899 C C . VAL A 1 618 ? 32.157 6.369 -45.526 1.00 81.50 618 VAL A C 1
ATOM 4901 O O . VAL A 1 618 ? 31.380 5.682 -44.871 1.00 81.50 618 VAL A O 1
ATOM 4904 N N . GLY A 1 619 ? 33.480 6.244 -45.400 1.00 78.69 619 GLY A N 1
ATOM 4905 C CA . GLY A 1 619 ? 34.125 5.337 -44.448 1.00 78.69 619 GLY A CA 1
ATOM 4906 C C . GLY A 1 619 ? 33.801 5.677 -42.990 1.00 78.69 619 GLY A C 1
ATOM 4907 O O . GLY A 1 619 ? 33.461 4.779 -42.221 1.00 78.69 619 GLY A O 1
ATOM 4908 N N . TYR A 1 620 ? 33.820 6.959 -42.608 1.00 78.75 620 TYR A N 1
ATOM 4909 C CA . TYR A 1 620 ? 33.417 7.403 -41.268 1.00 78.75 620 TYR A CA 1
ATOM 4910 C C . TYR A 1 620 ? 31.926 7.173 -41.015 1.00 78.75 620 TYR A C 1
ATOM 4912 O O . TYR A 1 620 ? 31.558 6.723 -39.933 1.00 78.75 620 TYR A O 1
ATOM 4920 N N . VAL A 1 621 ? 31.070 7.407 -42.016 1.00 83.62 621 VAL A N 1
ATOM 4921 C CA . VAL A 1 621 ? 29.637 7.086 -41.929 1.00 83.62 621 VAL A CA 1
ATOM 4922 C C . VAL A 1 621 ? 29.432 5.583 -41.732 1.00 83.62 621 VAL A C 1
ATOM 4924 O O . VAL A 1 621 ? 28.698 5.189 -40.832 1.00 83.62 621 VAL A O 1
ATOM 4927 N N . ALA A 1 622 ? 30.115 4.732 -42.501 1.00 79.44 622 ALA A N 1
ATOM 4928 C CA . ALA A 1 622 ? 30.044 3.278 -42.352 1.00 79.44 622 ALA A CA 1
ATOM 4929 C C . ALA A 1 622 ? 30.553 2.801 -40.978 1.00 79.44 622 ALA A C 1
ATOM 4931 O O . ALA A 1 622 ? 29.950 1.912 -40.381 1.00 79.44 622 ALA A O 1
ATOM 4932 N N . LEU A 1 623 ? 31.607 3.426 -40.436 1.00 77.25 623 LEU A N 1
ATOM 4933 C CA . LEU A 1 623 ? 32.110 3.151 -39.086 1.00 77.25 623 LEU A CA 1
ATOM 4934 C C . LEU A 1 623 ? 31.088 3.537 -38.010 1.00 77.25 623 LEU A C 1
ATOM 4936 O O . LEU A 1 623 ? 30.805 2.748 -37.109 1.00 77.25 623 LEU A O 1
ATOM 4940 N N . GLY A 1 624 ? 30.506 4.733 -38.122 1.00 75.56 624 GLY A N 1
ATOM 4941 C CA . GLY A 1 624 ? 29.459 5.202 -37.217 1.00 75.56 624 GLY A CA 1
ATOM 4942 C C . GLY A 1 624 ? 28.230 4.294 -37.257 1.00 75.56 624 GLY A C 1
ATOM 4943 O O . GLY A 1 624 ? 27.736 3.882 -36.210 1.00 75.56 624 GLY A O 1
ATOM 4944 N N . LEU A 1 625 ? 27.791 3.900 -38.457 1.00 81.44 625 LEU A N 1
ATOM 4945 C CA . LEU A 1 625 ? 26.693 2.952 -38.651 1.00 81.44 625 LEU A CA 1
ATOM 4946 C C . LEU A 1 625 ? 27.024 1.561 -38.105 1.00 81.44 625 LEU A C 1
ATOM 4948 O O . LEU A 1 625 ? 26.146 0.933 -37.527 1.00 81.44 625 LEU A O 1
ATOM 4952 N N . SER A 1 626 ? 28.266 1.088 -38.234 1.00 78.56 626 SER A N 1
ATOM 4953 C CA . SER A 1 626 ? 28.716 -0.180 -37.646 1.00 78.56 626 SER A CA 1
ATOM 4954 C C . SER A 1 626 ? 28.526 -0.191 -36.132 1.00 78.56 626 SER A C 1
ATOM 4956 O O . SER A 1 626 ? 27.892 -1.098 -35.589 1.00 78.56 626 SER A O 1
ATOM 4958 N N . ILE A 1 627 ? 29.060 0.824 -35.448 1.00 78.31 627 ILE A N 1
ATOM 4959 C CA . ILE A 1 627 ? 28.975 0.938 -33.988 1.00 78.31 627 ILE A CA 1
ATOM 4960 C C . ILE A 1 627 ? 27.511 1.087 -33.575 1.00 78.31 627 ILE A C 1
ATOM 4962 O O . ILE A 1 627 ? 27.025 0.312 -32.755 1.00 78.31 627 ILE A O 1
ATOM 4966 N N . LEU A 1 628 ? 26.782 2.017 -34.199 1.00 79.75 628 LEU A N 1
ATOM 4967 C CA . LEU A 1 628 ? 25.372 2.259 -33.909 1.00 79.75 628 LEU A CA 1
ATOM 4968 C C . LEU A 1 628 ? 24.533 0.992 -34.095 1.00 79.75 628 LEU A C 1
ATOM 4970 O O . LEU A 1 628 ? 23.763 0.640 -33.206 1.00 79.75 628 LEU A O 1
ATOM 4974 N N . PHE A 1 629 ? 24.686 0.285 -35.215 1.00 76.38 629 PHE A N 1
ATOM 4975 C CA . PHE A 1 629 ? 23.903 -0.909 -35.524 1.00 76.38 629 PHE A CA 1
ATOM 4976 C C . PHE A 1 629 ? 24.244 -2.071 -34.586 1.00 76.38 629 PHE A C 1
ATOM 4978 O O . PHE A 1 629 ? 23.335 -2.732 -34.086 1.00 76.38 629 PHE A O 1
ATOM 4985 N N . THR A 1 630 ? 25.526 -2.304 -34.292 1.00 75.62 630 THR A N 1
ATOM 4986 C CA . THR A 1 630 ? 25.951 -3.359 -33.351 1.00 75.62 630 THR A CA 1
ATOM 4987 C C . THR A 1 630 ? 25.415 -3.086 -31.955 1.00 75.62 630 THR A C 1
ATOM 4989 O O . THR A 1 630 ? 24.750 -3.935 -31.370 1.00 75.62 630 THR A O 1
ATOM 4992 N N . THR A 1 631 ? 25.635 -1.877 -31.437 1.00 74.50 631 THR A N 1
ATOM 4993 C CA . THR A 1 631 ? 25.168 -1.489 -30.105 1.00 74.50 631 THR A CA 1
ATOM 4994 C C . THR A 1 631 ? 23.646 -1.547 -30.028 1.00 74.50 631 THR A C 1
ATOM 4996 O O . THR A 1 631 ? 23.108 -2.126 -29.091 1.00 74.50 631 THR A O 1
ATOM 4999 N N . THR A 1 632 ? 22.938 -1.045 -31.046 1.00 73.94 632 THR A N 1
ATOM 5000 C CA . THR A 1 632 ? 21.468 -1.077 -31.096 1.00 73.94 632 THR A CA 1
ATOM 5001 C C . THR A 1 632 ? 20.932 -2.504 -31.176 1.00 73.94 632 THR A C 1
ATOM 5003 O O . THR A 1 632 ? 19.960 -2.820 -30.503 1.00 73.94 632 THR A O 1
ATOM 5006 N N . THR A 1 633 ? 21.543 -3.399 -31.956 1.00 73.00 633 THR A N 1
ATOM 5007 C CA . THR A 1 633 ? 21.077 -4.795 -32.059 1.00 73.00 633 THR A CA 1
ATOM 5008 C C . THR A 1 633 ? 21.356 -5.601 -30.796 1.00 73.00 633 THR A C 1
ATOM 5010 O O . THR A 1 633 ? 20.475 -6.336 -30.356 1.00 73.00 633 THR A O 1
ATOM 5013 N N . TYR A 1 634 ? 22.521 -5.436 -30.164 1.00 76.81 634 TYR A N 1
ATOM 5014 C CA . TYR A 1 634 ? 22.815 -6.045 -28.861 1.00 76.81 634 TYR A CA 1
ATOM 5015 C C . TYR A 1 634 ? 21.896 -5.520 -27.762 1.00 76.81 634 TYR A C 1
ATOM 5017 O O . TYR A 1 634 ? 21.399 -6.313 -26.958 1.00 76.81 634 TYR A O 1
ATOM 5025 N N . PHE A 1 635 ? 21.641 -4.209 -27.767 1.00 76.56 635 PHE A N 1
ATOM 5026 C CA . PHE A 1 635 ? 20.668 -3.573 -26.894 1.00 76.56 635 PHE A CA 1
ATOM 5027 C C . PHE A 1 635 ? 19.289 -4.183 -27.117 1.00 76.56 635 PHE A C 1
ATOM 5029 O O . PHE A 1 635 ? 18.786 -4.837 -26.220 1.00 76.56 635 PHE A O 1
ATOM 5036 N N . LEU A 1 636 ? 18.721 -4.102 -28.324 1.00 71.56 636 LEU A N 1
ATOM 5037 C CA . LEU A 1 636 ? 17.385 -4.622 -28.644 1.00 71.56 636 LEU A CA 1
ATOM 5038 C C . LEU A 1 636 ? 17.224 -6.130 -28.399 1.00 71.56 636 LEU A C 1
ATOM 5040 O O . LEU A 1 636 ? 16.116 -6.580 -28.114 1.00 71.56 636 LEU A O 1
ATOM 5044 N N . ALA A 1 637 ? 18.301 -6.909 -28.505 1.00 71.50 637 ALA A N 1
ATOM 5045 C CA . ALA A 1 637 ? 18.309 -8.335 -28.186 1.00 71.50 637 ALA A CA 1
ATOM 5046 C C . ALA A 1 637 ? 18.406 -8.632 -26.679 1.00 71.50 637 ALA A C 1
ATOM 5048 O O . ALA A 1 637 ? 18.445 -9.800 -26.293 1.00 71.50 637 ALA A O 1
ATOM 5049 N N . GLY A 1 638 ? 18.486 -7.602 -25.832 1.00 71.75 638 GLY A N 1
ATOM 5050 C CA . GLY A 1 638 ? 18.572 -7.740 -24.384 1.00 71.75 638 GLY A CA 1
ATOM 5051 C C . GLY A 1 638 ? 19.896 -8.328 -23.898 1.00 71.75 638 GLY A C 1
ATOM 5052 O O . GLY A 1 638 ? 19.952 -8.891 -22.807 1.00 71.75 638 GLY A O 1
ATOM 5053 N N . LYS A 1 639 ? 20.949 -8.245 -24.724 1.00 75.94 639 LYS A N 1
ATOM 5054 C CA . LYS A 1 639 ? 22.293 -8.772 -24.430 1.00 75.94 639 LYS A CA 1
ATOM 5055 C C . LYS A 1 639 ? 23.262 -7.702 -23.931 1.00 75.94 639 LYS A C 1
ATOM 5057 O O . LYS A 1 639 ? 24.444 -7.983 -23.754 1.00 75.94 639 LYS A O 1
ATOM 5062 N N . THR A 1 640 ? 22.788 -6.479 -23.724 1.00 69.69 640 THR A N 1
ATOM 5063 C CA . THR A 1 640 ? 23.508 -5.484 -22.926 1.00 69.69 640 THR A CA 1
ATOM 5064 C C . THR A 1 640 ? 23.499 -5.916 -21.462 1.00 69.69 640 THR A C 1
ATOM 5066 O O . THR A 1 640 ? 22.571 -6.599 -21.035 1.00 69.69 640 THR A O 1
ATOM 5069 N N . GLY A 1 641 ? 24.539 -5.571 -20.700 1.00 71.31 641 GLY A N 1
ATOM 5070 C CA . GLY A 1 641 ? 24.626 -5.926 -19.280 1.00 71.31 641 GLY A CA 1
ATOM 5071 C C . GLY A 1 641 ? 23.434 -5.425 -18.453 1.00 71.31 641 GLY A C 1
ATOM 5072 O O . GLY A 1 641 ? 22.600 -4.651 -18.927 1.00 71.31 641 GLY A O 1
ATOM 5073 N N . THR A 1 642 ? 23.349 -5.884 -17.205 1.00 78.00 642 THR A N 1
ATOM 5074 C CA . THR A 1 642 ? 22.357 -5.405 -16.232 1.00 78.00 642 THR A CA 1
ATOM 5075 C C . THR A 1 642 ? 22.447 -3.887 -16.085 1.00 78.00 642 THR A C 1
ATOM 5077 O O . THR A 1 642 ? 23.536 -3.338 -15.935 1.00 78.00 642 THR A O 1
ATOM 5080 N N . PHE A 1 643 ? 21.299 -3.217 -16.129 1.00 78.88 643 PHE A N 1
ATOM 5081 C CA . PHE A 1 643 ? 21.196 -1.779 -15.921 1.00 78.88 643 PHE A CA 1
ATOM 5082 C C . PHE A 1 643 ? 20.884 -1.511 -14.449 1.00 78.88 643 PHE A C 1
ATOM 5084 O O . PHE A 1 643 ? 19.877 -2.001 -13.942 1.00 78.88 643 PHE A O 1
ATOM 5091 N N . ALA A 1 644 ? 21.750 -0.771 -13.761 1.00 83.69 644 ALA A N 1
ATOM 5092 C CA . ALA A 1 644 ? 21.558 -0.394 -12.365 1.00 83.69 644 ALA A CA 1
ATOM 5093 C C . ALA A 1 644 ? 21.153 1.082 -12.269 1.00 83.69 644 ALA A C 1
ATOM 5095 O O . ALA A 1 644 ? 21.808 1.946 -12.847 1.00 83.69 644 ALA A O 1
ATOM 5096 N N . ILE A 1 645 ? 20.084 1.364 -11.531 1.00 86.38 645 ILE A N 1
ATOM 5097 C CA . ILE A 1 645 ? 19.636 2.708 -11.169 1.00 86.38 645 ILE A CA 1
ATOM 5098 C C . ILE A 1 645 ? 20.117 2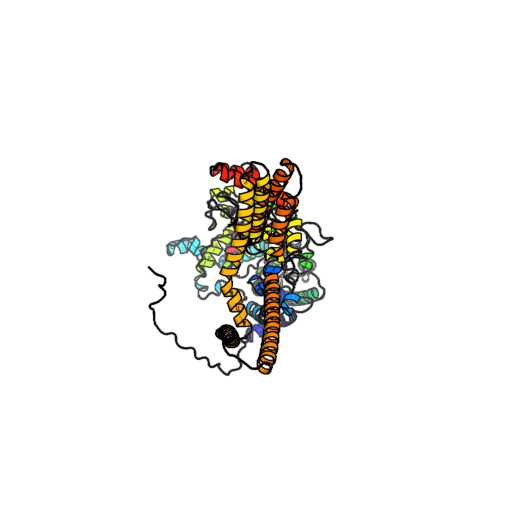.959 -9.739 1.00 86.38 645 ILE A C 1
ATOM 5100 O O . ILE A 1 645 ? 19.581 2.388 -8.788 1.00 86.38 645 ILE A O 1
ATOM 5104 N N . GLY A 1 646 ? 21.162 3.769 -9.601 1.00 89.69 646 GLY A N 1
ATOM 5105 C CA . GLY A 1 646 ? 21.806 4.110 -8.335 1.00 89.69 646 GLY A CA 1
ATOM 5106 C C . GLY A 1 646 ? 23.097 4.907 -8.563 1.00 89.69 646 GLY A C 1
ATOM 5107 O O . GLY A 1 646 ? 23.434 5.176 -9.719 1.00 89.69 646 GLY A O 1
ATOM 5108 N N . PRO A 1 647 ? 23.809 5.289 -7.493 1.00 94.31 647 PRO A N 1
ATOM 5109 C CA . PRO A 1 647 ? 23.557 4.940 -6.094 1.00 94.31 647 PRO A CA 1
ATOM 5110 C C . PRO A 1 647 ? 22.407 5.767 -5.504 1.00 94.31 647 PRO A C 1
ATOM 5112 O O . PRO A 1 647 ? 22.431 6.994 -5.526 1.00 94.31 647 PRO A O 1
ATOM 5115 N N . ILE A 1 648 ? 21.375 5.093 -4.992 1.00 96.06 648 ILE A N 1
ATOM 5116 C CA . ILE A 1 648 ? 20.275 5.719 -4.252 1.00 96.06 648 ILE A CA 1
ATOM 5117 C C . ILE A 1 648 ? 20.778 5.957 -2.826 1.00 96.06 648 ILE A C 1
ATOM 5119 O O . ILE A 1 648 ? 21.079 4.974 -2.138 1.00 96.06 648 ILE A O 1
ATOM 5123 N N . PRO A 1 649 ? 20.848 7.212 -2.353 1.00 96.19 649 PRO A N 1
ATOM 5124 C CA . PRO A 1 649 ? 21.367 7.502 -1.024 1.00 96.19 649 PRO A CA 1
ATOM 5125 C C . PRO A 1 649 ? 20.575 6.795 0.083 1.00 96.19 649 PRO A C 1
ATOM 5127 O O . PRO A 1 649 ? 19.353 6.622 -0.010 1.00 96.19 649 PRO A O 1
ATOM 5130 N N . LYS A 1 650 ? 21.270 6.415 1.160 1.00 94.75 650 LYS A N 1
ATOM 5131 C CA . LYS A 1 650 ? 20.660 5.934 2.410 1.00 94.75 650 LYS A CA 1
ATOM 5132 C C . LYS A 1 650 ? 19.614 6.935 2.917 1.00 94.75 650 LYS A C 1
ATOM 5134 O O . LYS A 1 650 ? 19.750 8.127 2.712 1.00 94.75 650 LYS A O 1
ATOM 5139 N N . GLY A 1 651 ? 18.552 6.502 3.578 1.00 94.00 651 GLY A N 1
ATOM 5140 C CA . GLY A 1 651 ? 17.525 7.402 4.106 1.00 94.00 651 GLY A CA 1
ATOM 5141 C C . GLY A 1 651 ? 16.522 7.918 3.063 1.00 94.00 651 GLY A C 1
ATOM 5142 O O . GLY A 1 651 ? 15.649 8.712 3.417 1.00 94.00 651 GLY A O 1
ATOM 5143 N N . THR A 1 652 ? 16.585 7.462 1.809 1.00 96.19 652 THR A N 1
ATOM 5144 C CA . THR A 1 652 ? 15.620 7.831 0.760 1.00 96.19 652 THR A CA 1
ATOM 5145 C C . THR A 1 652 ? 14.254 7.192 1.041 1.00 96.19 652 THR A C 1
ATOM 5147 O O . THR A 1 652 ? 14.206 5.970 1.196 1.00 96.19 652 THR A O 1
ATOM 5150 N N . PRO A 1 653 ? 13.139 7.954 1.100 1.00 96.31 653 PRO A N 1
ATOM 5151 C CA . PRO A 1 653 ? 11.797 7.395 1.238 1.00 96.31 653 PRO A CA 1
ATOM 5152 C C . PRO A 1 653 ? 11.471 6.392 0.129 1.00 96.31 653 PRO A C 1
ATOM 5154 O O . PRO A 1 653 ? 11.624 6.691 -1.055 1.00 96.31 653 PRO A O 1
ATOM 5157 N N . VAL A 1 654 ? 10.969 5.217 0.501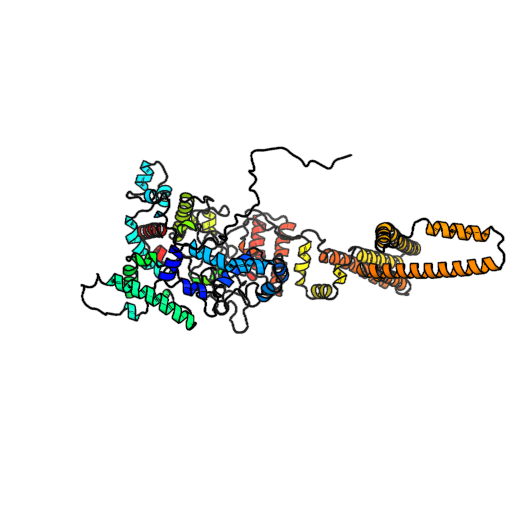 1.00 94.56 654 VAL A N 1
ATOM 5158 C CA . VAL A 1 654 ? 10.636 4.139 -0.444 1.00 94.56 654 VAL A CA 1
ATOM 5159 C C . VAL A 1 654 ? 9.495 4.563 -1.372 1.00 94.56 654 VAL A C 1
ATOM 5161 O O . VAL A 1 654 ? 9.602 4.402 -2.587 1.00 94.56 654 VAL A O 1
ATOM 5164 N N . ASN A 1 655 ? 8.449 5.195 -0.831 1.00 94.06 655 ASN A N 1
ATOM 5165 C CA . ASN A 1 655 ? 7.292 5.666 -1.604 1.00 94.06 655 ASN A CA 1
ATOM 5166 C C . ASN A 1 655 ? 7.637 6.775 -2.617 1.00 94.06 655 ASN A C 1
ATOM 5168 O O . ASN A 1 655 ? 6.898 6.970 -3.581 1.00 94.06 655 ASN A O 1
ATOM 5172 N N . LEU A 1 656 ? 8.778 7.466 -2.473 1.00 95.12 656 LEU A N 1
ATOM 5173 C CA . LEU A 1 656 ? 9.246 8.415 -3.490 1.00 95.12 656 LEU A CA 1
ATOM 5174 C C . LEU A 1 656 ? 9.614 7.699 -4.798 1.00 95.12 656 LEU A C 1
ATOM 5176 O O . LEU A 1 656 ? 9.431 8.256 -5.878 1.00 95.12 656 LEU A O 1
ATOM 5180 N N . LEU A 1 657 ? 10.109 6.463 -4.691 1.00 90.81 657 LEU A N 1
ATOM 5181 C CA . LEU A 1 657 ? 10.470 5.609 -5.821 1.00 90.81 657 LEU A CA 1
ATOM 5182 C C . LEU A 1 657 ? 9.297 4.718 -6.250 1.00 90.81 657 LEU A C 1
ATOM 5184 O O . LEU A 1 657 ? 9.040 4.570 -7.441 1.00 90.81 657 LEU A O 1
ATOM 5188 N N . ALA A 1 658 ? 8.589 4.127 -5.283 1.00 90.00 658 ALA A N 1
ATOM 5189 C CA . ALA A 1 658 ? 7.551 3.130 -5.537 1.00 90.00 658 ALA A CA 1
ATOM 5190 C C . ALA A 1 658 ? 6.276 3.723 -6.163 1.00 90.00 658 ALA A C 1
ATOM 5192 O O . ALA A 1 658 ? 5.648 3.066 -6.989 1.00 90.00 658 ALA A O 1
ATOM 5193 N N . ASN A 1 659 ? 5.929 4.975 -5.840 1.00 91.00 659 ASN A N 1
ATOM 5194 C CA . ASN A 1 659 ? 4.716 5.632 -6.347 1.00 91.00 659 ASN A CA 1
ATOM 5195 C C . ASN A 1 659 ? 4.957 6.422 -7.645 1.00 91.00 659 ASN A C 1
ATOM 5197 O O . ASN A 1 659 ? 4.249 7.390 -7.932 1.00 91.00 659 ASN A O 1
ATOM 5201 N N . PHE A 1 660 ? 5.954 6.031 -8.443 1.00 89.25 660 PHE A N 1
ATOM 5202 C CA . PHE A 1 660 ? 6.217 6.647 -9.742 1.00 89.25 660 PHE A CA 1
ATOM 5203 C C . PHE A 1 660 ? 4.998 6.525 -10.674 1.00 89.25 660 PHE A C 1
ATOM 5205 O O . PHE A 1 660 ? 4.509 5.430 -10.964 1.00 89.25 660 PHE A O 1
ATOM 5212 N N . ASN A 1 661 ? 4.519 7.654 -11.189 1.00 88.19 661 ASN A N 1
ATOM 5213 C CA . ASN A 1 661 ? 3.391 7.715 -12.105 1.00 88.19 661 ASN A CA 1
ATOM 5214 C C . ASN A 1 661 ? 3.846 7.453 -13.548 1.00 88.19 661 ASN A C 1
ATOM 5216 O O . ASN A 1 661 ? 4.189 8.367 -14.296 1.00 88.19 661 ASN A O 1
ATOM 5220 N N . SER A 1 662 ? 3.794 6.189 -13.965 1.00 83.75 662 SER A N 1
ATOM 5221 C CA . SER A 1 662 ? 4.087 5.789 -15.351 1.00 83.75 662 SER A CA 1
ATOM 5222 C C . SER A 1 662 ? 3.075 6.301 -16.391 1.00 83.75 662 SER A C 1
ATOM 5224 O O . SER A 1 662 ? 3.340 6.215 -17.591 1.00 83.75 662 SER A O 1
ATOM 5226 N N . GLU A 1 663 ? 1.946 6.860 -15.949 1.00 81.56 663 GLU A N 1
ATOM 5227 C CA . GLU A 1 663 ? 0.842 7.339 -16.793 1.00 81.56 663 GLU A CA 1
ATOM 5228 C C . GLU A 1 663 ? 0.852 8.866 -16.993 1.00 81.56 663 GLU A C 1
ATOM 5230 O O . GLU A 1 663 ? 0.035 9.393 -17.766 1.00 81.56 663 GLU A O 1
ATOM 5235 N N . ALA A 1 664 ? 1.782 9.560 -16.321 1.00 85.94 664 ALA A N 1
ATOM 5236 C CA . ALA A 1 664 ? 2.026 10.994 -16.448 1.00 85.94 664 ALA A CA 1
ATOM 5237 C C . ALA A 1 664 ? 2.382 11.400 -17.892 1.00 85.94 664 ALA A C 1
ATOM 5239 O O . ALA A 1 664 ? 2.562 10.561 -18.785 1.00 85.94 664 ALA A O 1
ATOM 5240 N N . ASP A 1 665 ? 2.462 12.708 -18.150 1.00 86.56 665 ASP A N 1
ATOM 5241 C CA . ASP A 1 665 ? 2.875 13.190 -19.465 1.00 86.56 665 ASP A CA 1
ATOM 5242 C C . ASP A 1 665 ? 4.258 12.636 -19.846 1.00 86.56 665 ASP A C 1
ATOM 5244 O O . ASP A 1 665 ? 5.196 12.605 -19.047 1.00 86.56 665 ASP A O 1
ATOM 5248 N N . ARG A 1 666 ? 4.401 12.192 -21.100 1.00 83.94 666 ARG A N 1
ATOM 5249 C CA . ARG A 1 666 ? 5.645 11.559 -21.561 1.00 83.94 666 ARG A CA 1
ATOM 5250 C C . ARG A 1 666 ? 6.826 12.524 -21.523 1.00 83.94 666 ARG A C 1
ATOM 5252 O O . ARG A 1 666 ? 7.943 12.091 -21.244 1.00 83.94 666 ARG A O 1
ATOM 5259 N N . GLY A 1 667 ? 6.602 13.800 -21.832 1.00 88.19 667 GLY A N 1
ATOM 5260 C CA . GLY A 1 667 ? 7.634 14.829 -21.768 1.00 88.19 667 GLY A CA 1
ATOM 5261 C C . GLY A 1 667 ? 8.093 15.074 -20.334 1.00 88.19 667 GLY A C 1
ATOM 5262 O O . GLY A 1 667 ? 9.294 15.216 -20.094 1.00 88.19 667 GLY A O 1
ATOM 5263 N N . GLU A 1 668 ? 7.159 15.050 -19.384 1.00 89.88 668 GLU A N 1
ATOM 5264 C CA . GLU A 1 668 ? 7.461 15.143 -17.956 1.00 89.88 668 GLU A CA 1
ATOM 5265 C C . GLU A 1 668 ? 8.259 13.931 -17.457 1.00 89.88 668 GLU A C 1
ATOM 5267 O O . GLU A 1 668 ? 9.332 14.110 -16.886 1.00 89.88 668 GLU A O 1
ATOM 5272 N N . ILE A 1 669 ? 7.826 12.706 -17.780 1.00 89.38 669 ILE A N 1
ATOM 5273 C CA . ILE A 1 669 ? 8.552 11.468 -17.448 1.00 89.38 669 ILE A CA 1
ATOM 5274 C C . ILE A 1 669 ? 9.996 11.519 -17.965 1.00 89.38 669 ILE A C 1
ATOM 5276 O O . ILE A 1 669 ? 10.931 11.243 -17.215 1.00 89.38 669 ILE A O 1
ATOM 5280 N N . ILE A 1 670 ? 10.203 11.889 -19.234 1.00 87.75 670 ILE A N 1
ATOM 5281 C CA . ILE A 1 670 ? 11.546 11.969 -19.832 1.00 87.75 670 ILE A CA 1
ATOM 5282 C C . ILE A 1 670 ? 12.406 13.003 -19.099 1.00 87.75 670 ILE A C 1
ATOM 5284 O O . ILE A 1 670 ? 13.577 12.735 -18.812 1.00 87.75 670 ILE A O 1
ATOM 5288 N N . ARG A 1 671 ? 11.840 14.171 -18.774 1.00 92.75 671 ARG A N 1
ATOM 5289 C CA . ARG A 1 671 ? 12.542 15.213 -18.020 1.00 92.75 671 ARG A CA 1
ATOM 5290 C C . ARG A 1 671 ? 12.935 14.711 -16.634 1.00 92.75 671 ARG A C 1
ATOM 5292 O O . ARG A 1 671 ? 14.096 14.855 -16.265 1.00 92.75 671 ARG A O 1
ATOM 5299 N N . THR A 1 672 ? 12.016 14.081 -15.905 1.00 93.62 672 THR A N 1
ATOM 5300 C CA . THR A 1 672 ? 12.299 13.517 -14.582 1.00 93.62 672 THR A CA 1
ATOM 5301 C C . THR A 1 672 ? 13.394 12.464 -14.653 1.00 93.62 672 THR A C 1
ATOM 5303 O O . THR A 1 672 ? 14.371 12.569 -13.919 1.00 93.62 672 THR A O 1
ATOM 5306 N N . LEU A 1 673 ? 13.293 11.488 -15.559 1.00 90.19 673 LEU A N 1
ATOM 5307 C CA . LEU A 1 673 ? 14.301 10.432 -15.691 1.00 90.19 673 LEU A CA 1
ATOM 5308 C C . LEU A 1 673 ? 15.683 10.989 -16.051 1.00 90.19 673 LEU A C 1
ATOM 5310 O O . LEU A 1 673 ? 16.682 10.495 -15.534 1.00 90.19 673 LEU A O 1
ATOM 5314 N N . THR A 1 674 ? 15.744 12.032 -16.884 1.00 91.31 674 THR A N 1
ATOM 5315 C CA . THR A 1 674 ? 17.001 12.722 -17.213 1.00 91.31 674 THR A CA 1
ATOM 5316 C C . THR A 1 674 ? 17.586 13.401 -15.974 1.00 91.31 674 THR A C 1
ATOM 5318 O O . THR A 1 674 ? 18.738 13.158 -15.633 1.00 91.31 674 THR A O 1
ATOM 5321 N N . THR A 1 675 ? 16.781 14.170 -15.233 1.00 96.06 675 THR A N 1
ATOM 5322 C CA . THR A 1 675 ? 17.219 14.840 -13.997 1.00 96.06 675 THR A CA 1
ATOM 5323 C C . THR A 1 675 ? 17.687 13.849 -12.931 1.00 96.06 675 THR A C 1
ATOM 5325 O O . THR A 1 675 ? 18.700 14.086 -12.268 1.00 96.06 675 THR A O 1
ATOM 5328 N N . VAL A 1 676 ? 16.971 12.732 -12.770 1.00 94.62 676 VAL A N 1
ATOM 5329 C CA . VAL A 1 676 ? 17.335 11.645 -11.853 1.00 94.62 676 VAL A CA 1
ATOM 5330 C C . VAL A 1 676 ? 18.657 11.015 -12.286 1.00 94.62 676 VAL A C 1
ATOM 5332 O O . VAL A 1 676 ? 19.556 10.888 -11.459 1.00 94.62 676 VAL A O 1
ATOM 5335 N N . ALA A 1 677 ? 18.814 10.675 -13.569 1.00 91.56 677 ALA A N 1
ATOM 5336 C CA . ALA A 1 677 ? 20.053 10.109 -14.097 1.00 91.56 677 ALA A CA 1
ATOM 5337 C C . ALA A 1 677 ? 21.244 11.058 -13.898 1.00 91.56 677 ALA A C 1
ATOM 5339 O O . ALA A 1 677 ? 22.292 10.627 -13.420 1.00 91.56 677 ALA A O 1
ATOM 5340 N N . ASP A 1 678 ? 21.069 12.350 -14.176 1.00 94.44 678 ASP A N 1
ATOM 5341 C CA . ASP A 1 678 ? 22.104 13.362 -13.973 1.00 94.44 678 ASP A CA 1
ATOM 5342 C C . ASP A 1 678 ? 22.468 13.518 -12.491 1.00 94.44 678 ASP A C 1
ATOM 5344 O O . ASP A 1 678 ? 23.633 13.717 -12.158 1.00 94.44 678 ASP A O 1
ATOM 5348 N N . GLY A 1 679 ? 21.487 13.467 -11.584 1.00 96.06 679 GLY A N 1
ATOM 5349 C CA . GLY A 1 679 ? 21.720 13.540 -10.138 1.00 96.06 679 GLY A CA 1
ATOM 5350 C C . GLY A 1 679 ? 22.463 12.315 -9.602 1.00 96.06 679 GLY A C 1
ATOM 5351 O O . GLY A 1 679 ? 23.463 12.456 -8.906 1.00 96.06 679 GLY A O 1
ATOM 5352 N N . LEU A 1 680 ? 22.028 11.111 -9.975 1.00 94.94 680 LEU A N 1
ATOM 5353 C CA . LEU A 1 680 ? 22.693 9.867 -9.576 1.00 94.94 680 LEU A CA 1
ATOM 5354 C C . LEU A 1 680 ? 24.105 9.763 -10.174 1.00 94.94 680 LEU A C 1
ATOM 5356 O O . LEU A 1 680 ? 25.044 9.368 -9.484 1.00 94.94 680 LEU A O 1
ATOM 5360 N N . SER A 1 681 ? 24.285 10.181 -11.431 1.00 93.88 681 SER A N 1
ATOM 5361 C CA . SER A 1 681 ? 25.599 10.244 -12.078 1.00 93.88 681 SER A CA 1
ATOM 5362 C C . SER A 1 681 ? 26.531 11.229 -11.379 1.00 93.88 681 SER A C 1
ATOM 5364 O O . SER A 1 681 ? 27.731 10.971 -11.288 1.00 93.88 681 SER A O 1
ATOM 5366 N N . GLU A 1 682 ? 26.020 12.356 -10.886 1.00 94.69 682 GLU A N 1
ATOM 5367 C CA . GLU A 1 682 ? 26.807 13.312 -10.108 1.00 94.69 682 GLU A CA 1
ATOM 5368 C C . GLU A 1 682 ? 27.301 12.693 -8.794 1.00 94.69 682 GLU A C 1
ATOM 5370 O O . GLU A 1 682 ? 28.496 12.773 -8.505 1.00 94.69 682 GLU A O 1
ATOM 5375 N N . ILE A 1 683 ? 26.416 12.014 -8.054 1.00 94.25 683 ILE A N 1
ATOM 5376 C CA . ILE A 1 683 ? 26.765 11.304 -6.813 1.00 94.25 683 ILE A CA 1
ATOM 5377 C C . ILE A 1 683 ? 27.859 10.265 -7.082 1.00 94.25 683 ILE A C 1
ATOM 5379 O O . ILE A 1 683 ? 28.896 10.267 -6.416 1.00 94.25 683 ILE A O 1
ATOM 5383 N N . GLN A 1 684 ? 27.655 9.424 -8.100 1.00 92.56 684 GLN A N 1
ATOM 5384 C CA . GLN A 1 684 ? 28.572 8.340 -8.446 1.00 92.56 684 GLN A CA 1
ATOM 5385 C C . GLN A 1 684 ? 29.933 8.854 -8.931 1.00 92.56 684 GLN A C 1
ATOM 5387 O O . GLN A 1 684 ? 30.970 8.387 -8.469 1.00 92.56 684 GLN A O 1
ATOM 5392 N N . SER A 1 685 ? 29.945 9.781 -9.894 1.00 93.00 685 SER A N 1
ATOM 5393 C CA . SER A 1 685 ? 31.179 10.214 -10.570 1.00 93.00 685 SER A CA 1
ATOM 5394 C C . SER A 1 685 ? 32.080 11.070 -9.687 1.00 93.00 685 SER A C 1
ATOM 5396 O O . SER A 1 685 ? 33.300 11.037 -9.839 1.00 93.00 685 SER A O 1
ATOM 5398 N N . ARG A 1 686 ? 31.492 11.831 -8.759 1.00 93.81 686 ARG A N 1
ATOM 5399 C CA . ARG A 1 686 ? 32.231 12.684 -7.823 1.00 93.81 686 ARG A CA 1
ATOM 5400 C C . ARG A 1 686 ? 32.561 11.976 -6.510 1.00 93.81 686 ARG A C 1
ATOM 5402 O O . ARG A 1 686 ? 33.236 12.585 -5.687 1.00 93.81 686 ARG A O 1
ATOM 5409 N N . HIS A 1 687 ? 32.099 10.735 -6.321 1.00 91.81 687 HIS A N 1
ATOM 5410 C CA . HIS A 1 687 ? 32.232 9.979 -5.073 1.00 91.81 687 HIS A CA 1
ATOM 5411 C C . HIS A 1 687 ? 31.797 10.808 -3.858 1.00 91.81 687 HIS A C 1
ATOM 5413 O O . HIS A 1 687 ? 32.551 10.979 -2.899 1.00 91.81 687 HIS A O 1
ATOM 5419 N N . LEU A 1 688 ? 30.600 11.395 -3.953 1.00 93.69 688 LEU A N 1
ATOM 5420 C CA . LEU A 1 688 ? 30.095 12.308 -2.933 1.00 93.69 688 LEU A CA 1
ATOM 5421 C C . LEU A 1 688 ? 29.985 11.619 -1.569 1.00 93.69 688 LEU A C 1
ATOM 5423 O O . LEU A 1 688 ? 29.675 10.432 -1.477 1.00 93.69 688 LEU A O 1
ATOM 5427 N N . SER A 1 689 ? 30.210 12.393 -0.504 1.00 94.44 689 SER A N 1
ATOM 5428 C CA . SER A 1 689 ? 29.924 11.944 0.858 1.00 94.44 689 SER A CA 1
ATOM 5429 C C . SER A 1 689 ? 28.424 11.671 1.032 1.00 94.44 689 SER A C 1
ATOM 5431 O O . SER A 1 689 ? 27.608 12.188 0.270 1.00 94.44 689 SER A O 1
ATOM 5433 N N . GLU A 1 690 ? 28.031 10.906 2.056 1.00 92.44 690 GLU A N 1
ATOM 5434 C CA . GLU A 1 690 ? 26.608 10.641 2.327 1.00 92.44 690 GLU A CA 1
ATOM 5435 C C . GLU A 1 690 ? 25.806 11.945 2.478 1.00 92.44 690 GLU A C 1
ATOM 5437 O O . GLU A 1 690 ? 24.729 12.075 1.900 1.00 92.44 690 GLU A O 1
ATOM 5442 N N . ALA A 1 691 ? 26.359 12.940 3.181 1.00 93.38 691 ALA A N 1
ATOM 5443 C CA . ALA A 1 691 ? 25.725 14.244 3.366 1.00 93.38 691 ALA A CA 1
ATOM 5444 C C . ALA A 1 691 ? 25.561 15.011 2.041 1.00 93.38 691 ALA A C 1
ATOM 5446 O O . ALA A 1 691 ? 24.491 15.553 1.761 1.00 93.38 691 ALA A O 1
ATOM 5447 N N . ASP A 1 692 ? 26.586 15.015 1.188 1.00 95.31 692 ASP A N 1
ATOM 5448 C CA . ASP A 1 692 ? 26.515 15.670 -0.122 1.00 95.31 692 ASP A CA 1
ATOM 5449 C C . ASP A 1 692 ? 25.560 14.938 -1.074 1.00 95.31 692 ASP A C 1
ATOM 5451 O O . ASP A 1 692 ? 24.821 15.572 -1.830 1.00 95.31 692 ASP A O 1
ATOM 5455 N N . ALA A 1 693 ? 25.505 13.607 -1.001 1.00 95.75 693 ALA A N 1
ATOM 5456 C CA . ALA A 1 693 ? 24.552 12.800 -1.750 1.00 95.75 693 ALA A CA 1
ATOM 5457 C C . ALA A 1 693 ? 23.102 13.079 -1.312 1.00 95.75 693 ALA A C 1
ATOM 5459 O O . ALA A 1 693 ? 22.224 13.199 -2.170 1.00 95.75 693 ALA A O 1
ATOM 5460 N N . GLN A 1 694 ? 22.846 13.274 -0.008 1.00 94.19 694 GLN A N 1
ATOM 5461 C CA . GLN A 1 694 ? 21.542 13.751 0.479 1.00 94.19 694 GLN A CA 1
ATOM 5462 C C . GLN A 1 694 ? 21.192 15.131 -0.069 1.00 94.19 694 GLN A C 1
ATOM 5464 O O . GLN A 1 694 ? 20.037 15.372 -0.418 1.00 94.19 694 GLN A O 1
ATOM 5469 N N . ASN A 1 695 ? 22.167 16.035 -0.177 1.00 94.94 695 ASN A N 1
ATOM 5470 C CA . ASN A 1 695 ? 21.931 17.365 -0.732 1.00 94.94 695 ASN A CA 1
ATOM 5471 C C . ASN A 1 695 ? 21.526 17.288 -2.210 1.00 94.94 695 ASN A C 1
ATOM 5473 O O . ASN A 1 695 ? 20.539 17.915 -2.598 1.00 94.94 695 ASN A O 1
ATOM 5477 N N . VAL A 1 696 ? 22.204 16.464 -3.018 1.00 96.69 696 VAL A N 1
ATOM 5478 C CA . VAL A 1 696 ? 21.802 16.209 -4.415 1.00 96.69 696 VAL A CA 1
ATOM 5479 C C . VAL A 1 696 ? 20.412 15.571 -4.475 1.00 96.69 696 VAL A C 1
ATOM 5481 O O . VAL A 1 696 ? 19.575 15.981 -5.286 1.00 96.69 696 VAL A O 1
ATOM 5484 N N . MET A 1 697 ? 20.128 14.612 -3.589 1.00 95.88 697 MET A N 1
ATOM 5485 C CA . MET A 1 697 ? 18.809 13.992 -3.486 1.00 95.88 697 MET A CA 1
ATOM 5486 C C . MET A 1 697 ? 17.724 15.040 -3.217 1.00 95.88 697 MET A C 1
ATOM 5488 O O . MET A 1 697 ? 16.744 15.110 -3.954 1.00 95.88 697 MET A O 1
ATOM 5492 N N . LYS A 1 698 ? 17.929 15.897 -2.214 1.00 95.56 698 LYS A N 1
ATOM 5493 C CA . LYS A 1 698 ? 16.987 16.935 -1.784 1.00 95.56 698 LYS A CA 1
ATOM 5494 C C . LYS A 1 698 ? 16.775 18.023 -2.836 1.00 95.56 698 LYS A C 1
ATOM 5496 O O . LYS A 1 698 ? 15.641 18.409 -3.087 1.00 95.56 698 LYS A O 1
ATOM 5501 N N . GLN A 1 699 ? 17.847 18.517 -3.452 1.00 95.19 699 GLN A N 1
ATOM 5502 C CA . GLN A 1 699 ? 17.787 19.685 -4.339 1.00 95.19 699 GLN A CA 1
ATOM 5503 C C . GLN A 1 699 ? 17.402 19.342 -5.782 1.00 95.19 699 GLN A C 1
ATOM 55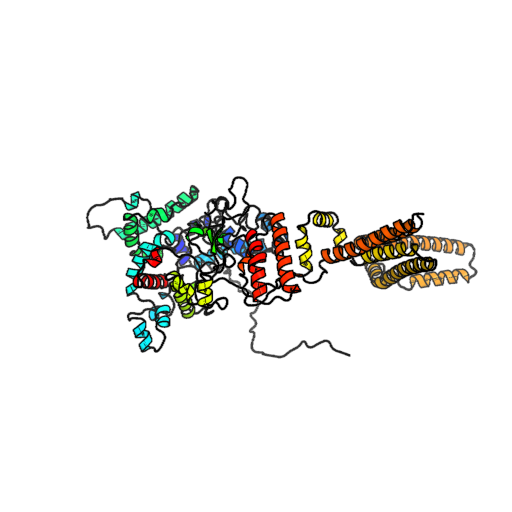05 O O . GLN A 1 699 ? 16.853 20.192 -6.480 1.00 95.19 699 GLN A O 1
ATOM 5510 N N . LYS A 1 700 ? 17.700 18.121 -6.247 1.00 95.69 700 LYS A N 1
ATOM 5511 C CA . LYS A 1 700 ? 17.587 17.752 -7.667 1.00 95.69 700 LYS A CA 1
ATOM 5512 C C . LYS A 1 700 ? 16.688 16.542 -7.903 1.00 95.69 700 LYS A C 1
ATOM 5514 O O . LYS A 1 700 ? 15.750 16.627 -8.691 1.00 95.69 700 LYS A O 1
ATOM 5519 N N . ILE A 1 701 ? 16.961 15.421 -7.235 1.00 96.81 701 ILE A N 1
ATOM 5520 C CA . ILE A 1 701 ? 16.317 14.134 -7.549 1.00 96.81 701 ILE A CA 1
ATOM 5521 C C . ILE A 1 701 ? 14.888 14.074 -6.994 1.00 96.81 701 ILE A C 1
ATOM 5523 O O . ILE A 1 701 ? 13.953 13.774 -7.735 1.00 96.81 701 ILE A O 1
ATOM 5527 N N . ALA A 1 702 ? 14.700 14.376 -5.708 1.00 96.56 702 ALA A N 1
ATOM 5528 C CA . ALA A 1 702 ? 13.407 14.276 -5.043 1.00 96.56 702 ALA A CA 1
ATOM 5529 C C . ALA A 1 702 ? 12.344 15.215 -5.638 1.00 96.56 702 ALA A C 1
ATOM 5531 O O . ALA A 1 702 ? 11.251 14.723 -5.912 1.00 96.56 702 ALA A O 1
ATOM 5532 N N . PRO A 1 703 ? 12.628 16.500 -5.942 1.00 95.75 703 PRO A N 1
ATOM 5533 C CA . PRO A 1 703 ? 11.653 17.367 -6.606 1.00 95.75 703 PRO A CA 1
ATOM 5534 C C . PRO A 1 703 ? 11.217 16.837 -7.978 1.00 95.75 703 PRO A C 1
ATOM 5536 O O . PRO A 1 703 ? 10.038 16.905 -8.321 1.00 95.75 703 PRO A O 1
ATOM 5539 N N . ALA A 1 704 ? 12.148 16.259 -8.748 1.00 96.25 704 ALA A N 1
ATOM 5540 C CA . ALA A 1 704 ? 11.848 15.683 -10.057 1.00 96.25 704 ALA A CA 1
ATOM 5541 C C . ALA A 1 704 ? 10.971 14.427 -9.951 1.00 96.25 704 ALA A C 1
ATOM 5543 O O . ALA A 1 704 ? 10.031 14.265 -10.726 1.00 96.25 704 ALA A O 1
ATOM 5544 N N . LEU A 1 705 ? 11.252 13.545 -8.988 1.00 95.56 705 LEU A N 1
ATOM 5545 C CA . LEU A 1 705 ? 10.418 12.369 -8.723 1.00 95.56 705 LEU A CA 1
ATOM 5546 C C . LEU A 1 705 ? 9.039 12.755 -8.186 1.00 95.56 705 LEU A C 1
ATOM 5548 O O . LEU A 1 705 ? 8.054 12.120 -8.549 1.00 95.56 705 LEU A O 1
ATOM 5552 N N . MET A 1 706 ? 8.956 13.809 -7.370 1.00 93.88 706 MET A N 1
ATOM 5553 C CA . MET A 1 706 ? 7.694 14.307 -6.826 1.00 93.88 706 MET A CA 1
ATOM 5554 C C . MET A 1 706 ? 6.742 14.798 -7.918 1.00 93.88 706 MET A C 1
ATOM 5556 O O . MET A 1 706 ? 5.536 14.590 -7.810 1.00 93.88 706 MET A O 1
ATOM 5560 N N . SER A 1 707 ? 7.267 15.430 -8.976 1.00 92.19 707 SER A N 1
ATOM 5561 C CA . SER A 1 707 ? 6.431 15.983 -10.051 1.00 92.19 707 SER A CA 1
ATOM 5562 C C . SER A 1 707 ? 5.625 14.896 -10.774 1.00 92.19 707 SER A C 1
ATOM 5564 O O . SER A 1 707 ? 4.461 15.103 -11.109 1.00 92.19 707 SER A O 1
ATOM 5566 N N . VAL A 1 708 ? 6.213 13.701 -10.889 1.00 91.75 708 VAL A N 1
ATOM 5567 C CA . VAL A 1 708 ? 5.604 12.495 -11.464 1.00 91.75 708 VAL A CA 1
ATOM 5568 C C . VAL A 1 708 ? 5.270 11.451 -10.395 1.00 91.75 708 VAL A C 1
ATOM 5570 O O . VAL A 1 708 ? 5.286 10.255 -10.677 1.00 91.75 708 VAL A O 1
ATOM 5573 N N . ASN A 1 709 ? 4.963 11.861 -9.164 1.00 91.88 709 ASN A N 1
ATOM 5574 C CA . ASN A 1 709 ? 4.508 10.944 -8.122 1.00 91.88 709 ASN A CA 1
ATOM 5575 C C . ASN A 1 709 ? 2.972 10.838 -8.128 1.00 91.88 709 ASN A C 1
ATOM 5577 O O . ASN A 1 709 ? 2.252 11.837 -8.210 1.00 91.88 709 ASN A O 1
ATOM 5581 N N . LYS A 1 710 ? 2.462 9.608 -8.065 1.00 87.44 710 LYS A N 1
ATOM 5582 C CA . LYS A 1 710 ? 1.025 9.310 -8.061 1.00 87.44 710 LYS A CA 1
ATOM 5583 C C . LYS A 1 710 ? 0.377 9.468 -6.683 1.00 87.44 710 LYS A C 1
ATOM 5585 O O . LYS A 1 710 ? -0.832 9.627 -6.589 1.00 87.44 710 LYS A O 1
ATOM 5590 N N . SER A 1 711 ? 1.171 9.368 -5.624 1.00 90.38 711 SER A N 1
ATOM 5591 C CA . SER A 1 711 ? 0.718 9.447 -4.240 1.00 90.38 711 SER A CA 1
ATOM 5592 C C . SER A 1 711 ? 1.905 9.843 -3.358 1.00 90.38 711 SER A C 1
ATOM 5594 O O . SER A 1 711 ? 2.608 8.961 -2.852 1.00 90.38 711 SER A O 1
ATOM 5596 N N . PRO A 1 712 ? 2.178 11.149 -3.181 1.00 92.56 712 PRO A N 1
ATOM 5597 C CA . PRO A 1 712 ? 3.371 11.639 -2.484 1.00 92.56 712 PRO A CA 1
ATOM 5598 C C . PRO A 1 712 ? 3.288 11.505 -0.952 1.00 92.56 712 PRO A C 1
ATOM 5600 O O . PRO A 1 712 ? 3.970 12.209 -0.217 1.00 92.56 712 PRO A O 1
ATOM 5603 N N . ASP A 1 713 ? 2.451 10.601 -0.457 1.00 93.94 713 ASP A N 1
ATOM 5604 C CA . ASP A 1 713 ? 2.233 10.365 0.960 1.00 93.94 713 ASP A CA 1
ATOM 5605 C C . ASP A 1 713 ? 3.226 9.329 1.503 1.00 93.94 713 ASP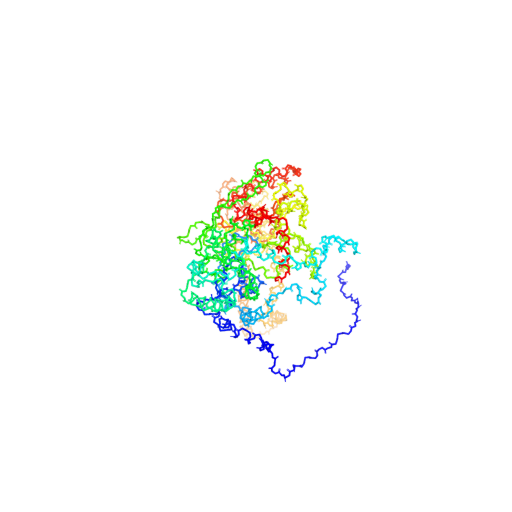 A C 1
ATOM 5607 O O . ASP A 1 713 ? 3.208 8.140 1.150 1.00 93.94 713 ASP A O 1
ATOM 5611 N N . PHE A 1 714 ? 4.146 9.815 2.333 1.00 95.69 714 PHE A N 1
ATOM 5612 C CA . PHE A 1 714 ? 5.279 9.042 2.833 1.00 95.69 714 PHE A CA 1
ATOM 5613 C C . PHE A 1 714 ? 5.063 8.472 4.232 1.00 95.69 714 PHE A C 1
ATOM 5615 O O . PHE A 1 714 ? 5.792 7.550 4.598 1.00 95.69 714 PHE A O 1
ATOM 5622 N N . ILE A 1 715 ? 4.119 9.013 5.008 1.00 96.69 715 ILE A N 1
ATOM 5623 C CA . ILE A 1 715 ? 3.899 8.585 6.390 1.00 96.69 715 ILE A CA 1
ATOM 5624 C C . ILE A 1 715 ? 2.969 7.376 6.360 1.00 96.69 715 ILE A C 1
ATOM 5626 O O . ILE A 1 715 ? 1.855 7.434 5.844 1.00 96.69 715 ILE A O 1
ATOM 5630 N N . MET A 1 716 ? 3.454 6.252 6.869 1.00 96.06 716 MET A N 1
ATOM 5631 C CA . MET A 1 716 ? 2.769 4.970 6.770 1.00 96.06 716 MET A CA 1
ATOM 5632 C C . MET A 1 716 ? 1.704 4.831 7.857 1.00 96.06 716 MET A C 1
ATOM 5634 O O . MET A 1 716 ? 0.607 4.360 7.579 1.00 96.06 716 MET A O 1
ATOM 5638 N N . ASP A 1 717 ? 2.006 5.273 9.075 1.00 95.50 717 ASP A N 1
ATOM 5639 C CA . ASP A 1 717 ? 1.208 5.062 10.284 1.00 95.50 717 ASP A CA 1
ATOM 5640 C C . ASP A 1 717 ? 0.367 6.277 10.702 1.00 95.50 717 ASP A C 1
ATOM 5642 O O . ASP A 1 717 ? -0.154 6.295 11.812 1.00 95.50 717 ASP A O 1
ATOM 5646 N N . ARG A 1 718 ? 0.209 7.286 9.837 1.00 92.50 718 ARG A N 1
ATOM 5647 C CA . ARG A 1 718 ? -0.703 8.421 10.065 1.00 92.50 718 ARG A CA 1
ATOM 5648 C C . ARG A 1 718 ? -2.153 8.014 9.803 1.00 92.50 718 ARG A C 1
ATOM 5650 O O . ARG A 1 718 ? -2.416 7.056 9.075 1.00 92.50 718 ARG A O 1
ATOM 5657 N N . GLY A 1 719 ? -3.086 8.782 10.356 1.00 91.06 719 GLY A N 1
ATOM 5658 C CA . GLY A 1 719 ? -4.487 8.749 9.982 1.00 91.06 719 GLY A CA 1
ATOM 5659 C C . GLY A 1 719 ? -5.348 8.072 11.026 1.00 91.06 719 GLY A C 1
ATOM 5660 O O . GLY A 1 719 ? -4.860 7.499 11.999 1.00 91.06 719 GLY A O 1
ATOM 5661 N N . HIS A 1 720 ? -6.651 8.162 10.792 1.00 91.62 720 HIS A N 1
ATOM 5662 C CA . HIS A 1 720 ? -7.715 7.877 11.736 1.00 91.62 720 HIS A CA 1
ATOM 5663 C C . HIS A 1 720 ? -7.574 8.739 13.001 1.00 91.62 720 HIS A C 1
ATOM 5665 O O . HIS A 1 720 ? -7.925 8.316 14.089 1.00 91.62 720 HIS A O 1
ATOM 5671 N N . ASP A 1 721 ? -7.051 9.958 12.854 1.00 85.06 721 ASP A N 1
ATOM 5672 C CA . ASP A 1 721 ? -6.712 10.873 13.947 1.00 85.06 721 ASP A CA 1
ATOM 5673 C C . ASP A 1 721 ? -7.837 11.889 14.157 1.00 85.06 721 ASP A C 1
ATOM 5675 O O . ASP A 1 721 ? -7.682 13.091 13.934 1.00 85.06 721 ASP A O 1
ATOM 5679 N N . PHE A 1 722 ? -9.021 11.402 14.522 1.00 85.38 722 PHE A N 1
ATOM 5680 C CA . PHE A 1 722 ? -10.170 12.282 14.690 1.00 85.38 722 PHE A CA 1
ATOM 5681 C C . PHE A 1 722 ? -10.015 13.195 15.912 1.00 85.38 722 PHE A C 1
ATOM 5683 O O . PHE A 1 722 ? -9.552 12.772 16.971 1.00 85.38 722 PHE A O 1
ATOM 5690 N N . ALA A 1 723 ? -10.467 14.449 15.793 1.00 81.50 723 ALA A N 1
ATOM 5691 C CA . ALA A 1 723 ? -10.301 15.462 16.839 1.00 81.50 723 ALA A CA 1
ATOM 5692 C C . ALA A 1 723 ? -10.876 15.027 18.201 1.00 81.50 723 ALA A C 1
ATOM 5694 O O . ALA A 1 723 ? -10.302 15.340 19.245 1.00 81.50 723 ALA A O 1
ATOM 5695 N N . TRP A 1 724 ? -11.967 14.260 18.207 1.00 81.69 724 TRP A N 1
ATOM 5696 C CA . TRP A 1 724 ? -12.582 13.762 19.437 1.00 81.69 724 TRP A CA 1
ATOM 5697 C C . TRP A 1 724 ? -11.707 12.759 20.202 1.00 81.69 724 TRP A C 1
ATOM 5699 O O . TRP A 1 724 ? -11.836 12.681 21.418 1.00 81.69 724 TRP A O 1
ATOM 5709 N N . PHE A 1 725 ? -10.733 12.079 19.578 1.00 86.00 725 PHE A N 1
ATOM 5710 C CA . PHE A 1 725 ? -9.761 11.262 20.324 1.00 86.00 725 PHE A CA 1
ATOM 5711 C C . PHE A 1 725 ? -8.942 12.090 21.316 1.00 86.00 725 PHE A C 1
ATOM 5713 O O . PHE A 1 725 ? -8.592 11.597 22.385 1.00 86.00 725 PHE A O 1
ATOM 5720 N N . SER A 1 726 ? -8.667 13.358 21.008 1.00 84.06 726 SER A N 1
ATOM 5721 C CA . SER A 1 726 ? -7.999 14.266 21.950 1.00 84.06 726 SER A CA 1
ATOM 5722 C C . SER A 1 726 ? -8.917 14.753 23.080 1.00 84.06 726 SER A C 1
ATOM 5724 O O . SER A 1 726 ? -8.431 15.209 24.110 1.00 84.06 726 SER A O 1
ATOM 5726 N N . GLN A 1 727 ? -10.237 14.655 22.890 1.00 87.31 727 GLN A N 1
ATOM 5727 C CA . GLN A 1 727 ? -11.258 15.100 23.844 1.00 87.31 727 GLN A CA 1
ATOM 5728 C C . GLN A 1 727 ? -11.731 13.971 24.771 1.00 87.31 727 GLN A C 1
ATOM 5730 O O . GLN A 1 727 ? -12.259 14.245 25.847 1.00 87.31 727 GLN A O 1
ATOM 5735 N N . MET A 1 728 ? -11.531 12.711 24.377 1.00 92.62 728 MET A N 1
ATOM 5736 C CA . MET A 1 728 ? -11.808 11.544 25.213 1.00 92.62 728 MET A CA 1
ATOM 5737 C C . MET A 1 728 ? -10.863 11.484 26.415 1.00 92.62 728 MET A C 1
ATOM 5739 O O . MET A 1 728 ? -9.653 11.674 26.282 1.00 92.62 728 MET A O 1
ATOM 5743 N N . THR A 1 729 ? -11.410 11.140 27.581 1.00 96.44 729 THR A N 1
ATOM 5744 C CA . THR A 1 729 ? -10.602 10.848 28.769 1.00 96.44 729 THR A CA 1
ATOM 5745 C C . THR A 1 729 ? -9.811 9.554 28.570 1.00 96.44 729 THR A C 1
ATOM 5747 O O . THR A 1 729 ? -10.220 8.670 27.812 1.00 96.44 729 THR A O 1
ATOM 5750 N N . ASP A 1 730 ? -8.692 9.405 29.284 1.00 96.25 730 ASP A N 1
ATOM 5751 C CA . ASP A 1 730 ? -7.945 8.143 29.267 1.00 96.25 730 ASP A CA 1
ATOM 5752 C C . ASP A 1 730 ? -8.833 6.976 29.724 1.00 96.25 730 ASP A C 1
ATOM 5754 O O . ASP A 1 730 ? -8.798 5.908 29.126 1.00 96.25 730 ASP A O 1
ATOM 5758 N N . GLU A 1 731 ? -9.703 7.189 30.716 1.00 96.25 731 GLU A N 1
ATOM 5759 C CA . GLU A 1 731 ? -10.649 6.169 31.178 1.00 96.25 731 GLU A CA 1
ATOM 5760 C C . GLU A 1 731 ? -11.611 5.708 30.071 1.00 96.25 731 GLU A C 1
ATOM 5762 O O . GLU A 1 731 ? -11.823 4.502 29.918 1.00 96.25 731 GLU A O 1
ATOM 5767 N N . ASP A 1 732 ? -12.129 6.637 29.263 1.00 97.44 732 ASP A N 1
ATOM 5768 C CA . ASP A 1 732 ? -13.014 6.336 28.136 1.00 97.44 732 ASP A CA 1
ATOM 5769 C C . ASP A 1 732 ? -12.283 5.565 27.030 1.00 97.44 732 ASP A C 1
ATOM 5771 O O . ASP A 1 732 ? -12.818 4.587 26.500 1.00 97.44 732 ASP A O 1
ATOM 5775 N N . LYS A 1 733 ? -11.038 5.946 26.715 1.00 97.62 733 LYS A N 1
ATOM 5776 C CA . LYS A 1 733 ? -10.197 5.219 25.749 1.00 97.62 733 LYS A CA 1
ATOM 5777 C C . LYS A 1 733 ? -9.896 3.802 26.225 1.00 97.62 733 LYS A C 1
ATOM 5779 O O . LYS A 1 733 ? -10.059 2.853 25.461 1.00 97.62 733 LYS A O 1
ATOM 5784 N N . GLU A 1 734 ? -9.505 3.637 27.488 1.00 96.88 734 GLU A N 1
ATOM 5785 C CA . GLU A 1 734 ? -9.287 2.312 28.075 1.00 96.88 734 GLU A CA 1
ATOM 5786 C C . GLU A 1 734 ? -10.570 1.474 28.032 1.00 96.88 734 GLU A C 1
ATOM 5788 O O . GLU A 1 734 ? -10.528 0.302 27.670 1.00 96.88 734 GLU A O 1
ATOM 5793 N N . ALA A 1 735 ? -11.724 2.054 28.373 1.00 97.69 735 ALA A N 1
ATOM 5794 C CA . ALA A 1 735 ? -12.996 1.339 28.356 1.00 97.69 735 ALA A CA 1
ATOM 5795 C C . ALA A 1 735 ? -13.416 0.903 26.946 1.00 97.69 735 ALA A C 1
ATOM 5797 O O . ALA A 1 735 ? -13.949 -0.197 26.777 1.00 97.69 735 ALA A O 1
ATOM 5798 N N . LEU A 1 736 ? -13.139 1.725 25.930 1.00 97.38 736 LEU A N 1
ATOM 5799 C CA . LEU A 1 736 ? -13.331 1.355 24.532 1.00 97.38 736 LEU A CA 1
ATOM 5800 C C . LEU A 1 736 ? -12.437 0.170 24.140 1.00 97.38 736 LEU A C 1
ATOM 5802 O O . LEU A 1 736 ? -12.929 -0.769 23.522 1.00 97.38 736 LEU A O 1
ATOM 5806 N N . ILE A 1 737 ? -11.159 0.164 24.537 1.00 96.88 737 ILE A N 1
ATOM 5807 C CA . ILE A 1 737 ? -10.242 -0.959 24.267 1.00 96.88 737 ILE A CA 1
ATOM 5808 C C . ILE A 1 737 ? -10.765 -2.258 24.888 1.00 96.88 737 ILE A C 1
ATOM 5810 O O . ILE A 1 737 ? -10.788 -3.289 24.214 1.00 96.88 737 ILE A O 1
ATOM 5814 N N . GLU A 1 738 ? -11.209 -2.222 26.148 1.00 95.56 738 GLU A N 1
ATOM 5815 C CA . GLU A 1 738 ? -11.793 -3.397 26.809 1.00 95.56 738 GLU A CA 1
ATOM 5816 C C . GLU A 1 738 ? -13.021 -3.918 26.059 1.00 95.56 738 GLU A C 1
ATOM 5818 O O . GLU A 1 738 ? -13.160 -5.126 25.878 1.00 95.56 738 GLU A O 1
ATOM 5823 N N . LEU A 1 739 ? -13.881 -3.022 25.562 1.00 95.31 739 LEU A N 1
ATOM 5824 C CA . LEU A 1 739 ? -15.019 -3.414 24.739 1.00 95.31 739 LEU A CA 1
ATOM 5825 C C . LEU A 1 739 ? -14.566 -4.071 23.425 1.00 95.31 739 LEU A C 1
ATOM 5827 O O . LEU A 1 739 ? -15.060 -5.147 23.097 1.00 95.31 739 LEU A O 1
ATOM 5831 N N . LEU A 1 740 ? -13.614 -3.479 22.698 1.00 94.56 740 LEU A N 1
ATOM 5832 C CA . LEU A 1 740 ? -13.131 -3.994 21.407 1.00 94.56 740 LEU A CA 1
ATOM 5833 C C . LEU A 1 740 ? -12.498 -5.390 21.509 1.00 94.56 740 LEU A C 1
ATOM 5835 O O . LEU A 1 740 ? -12.613 -6.179 20.574 1.00 94.56 740 LEU A O 1
ATOM 5839 N N . LYS A 1 741 ? -11.888 -5.741 22.649 1.00 92.12 741 LYS A N 1
ATOM 5840 C CA . LYS A 1 741 ? -11.405 -7.112 22.904 1.00 92.12 741 LYS A CA 1
ATOM 5841 C C . LYS A 1 741 ? -12.541 -8.139 22.932 1.00 92.12 741 LYS A C 1
ATOM 5843 O O . LYS A 1 741 ? -12.310 -9.311 22.660 1.00 92.12 741 LYS A O 1
ATOM 5848 N N . THR A 1 742 ? -13.762 -7.729 23.273 1.00 88.44 742 THR A N 1
ATOM 5849 C CA . THR A 1 742 ? -14.908 -8.643 23.421 1.00 88.44 742 THR A CA 1
ATOM 5850 C C . THR A 1 742 ? -15.717 -8.859 22.142 1.00 88.44 742 THR A C 1
ATOM 5852 O O . THR A 1 742 ? -16.563 -9.758 22.129 1.00 88.44 742 THR A O 1
ATOM 5855 N N . MET A 1 743 ? -15.463 -8.072 21.090 1.00 83.75 743 MET A N 1
ATOM 5856 C CA . MET A 1 743 ? -16.244 -8.056 19.844 1.00 83.75 743 MET A CA 1
ATOM 5857 C C . MET A 1 743 ? -15.863 -9.139 18.834 1.00 83.75 743 MET A C 1
ATOM 5859 O O . MET A 1 743 ? -14.674 -9.527 18.742 1.00 83.75 743 MET A O 1
#